Protein AF-0000000083412855 (afdb_homodimer)

pLDDT: mean 93.34, std 5.57, range [69.62, 98.62]

Sequence (574 aa):
MRKIISIGESCLEVLFRGEVPVKSYPGGELLNASACMVSDGVTVDYVSEVARDRVGDIVSGFLESHGVNVRSIDRYTEGTTPVNLLFMHDDGSVDTVRYGRYPDSSFDVVWPRIDPDDIVIFGGYYSLDPRVRARLFDIVRYAAERKAVIVYMPGFERDRAPRITRIMPSILENFEVASLVVTFDGDMPAIFNEDDAAAYRNHISFYCNNCINIDSKAGAIRFYNRQLTQSVESAPAANSLEWRAAALAGVIEGLIDGNVMTADMDAIDSETMLRIVESGVKRASNSMRKIISIGESCLEVLFRGEVPVKSYPGGELLNASACMVSDGVTVDYVSEVARDRVGDIVSGFLESHGVNVRSIDRYTEGTTPVNLLFMHDDGSVDTVRYGRYPDSSFDVVWPRIDPDDIVIFGGYYSLDPRVRARLFDIVRYAAERKAVIVYMPGFERDRAPRITRIMPSILENFEVASLVVTFDGDMPAIFNEDDAAAYRNHISFYCNNCINIDSKAGAIRFYNRQLTQSVESAPAANSLEWRAAALAGVIEGLIDGNVMTADMDAIDSETMLRIVESGVKRASNS

Organism: NCBI:txid2530390

Nearest PDB structures (foldseek):
  4u7x-assembly1_A  TM=8.574E-01  e=3.545E-18  Brucella abortus 2308
  5ygg-assembly1_A-2  TM=7.888E-01  e=2.080E-15  Vibrio cholerae O395
  3ubo-assembly1_B  TM=7.321E-01  e=8.929E-15  Sinorhizobium meliloti
  3ry7-assembly1_A-2  TM=7.041E-01  e=1.071E-14  Staphylococcus aureus subsp. aureus COL
  3k9e-assembly1_A  TM=7.160E-01  e=5.889E-13  Escherichia coli O6

InterPro domains:
  IPR011611 Carbohydrate kinase PfkB [PF00294] (22-169)
  IPR029056 Ribokinase-like [G3DSA:3.40.1190.20] (2-253)
  IPR029056 Ribokinase-like [SSF53613] (3-225)

Secondary structure (DSSP, 8-state):
--EEEEE---EEEEEEETTEEEEEEEE-HHHHHHHHH-BTTBEEEEEEEEESSHHHHHHHHHHHHTT-B-TTEEEESSSEEEEEEEEE-TTS-EEEEEEEE--SS-----PPP--TT-EEEEEGGGGT-HHHHHHHHHHHHHHHHTTPEEEEE----GGGS--HHHHHHHHHHHHHH-SEEEEETTHHHHHHSS-HHHHHHHTGGGT-S-EEEEETTTTEEEEEETTEEEEEE-PPPSSHHHHHHHHHHHHHHHHHHTT--GGGGGG--HHHHHHHHHHHHHHHHT-/--EEEEE---EEEEEEETTEEEEEEEE-HHHHHHHHH-BTTBEEEEEEEEESSHHHHHHHHHHHHTT-B-TTEEEESSSEEEEEEEEE-TTS-EEEEEEEE--SS-----PPP--TT-EEEEEGGGGT-HHHHHHHHHHHHHHHHTTPEEEEE----GGGSS-HHHHHHHHHHHHHH-SEEEEETTHHHHHHSS-HHHHHHHTGGGT-S-EEEEETTTTEEEEEETTEEEEEE-PPPSSHHHHHHHHHHHHHHHHHHTT--GGGGGG--HHHHHHHHHHHHHHHHT-

Radius of gyration: 29.21 Å; Cα contacts (8 Å, |Δi|>4): 1315; chains: 2; bounding box: 46×86×61 Å

Structure (mmCIF, N/CA/C/O backbone):
data_AF-0000000083412855-model_v1
#
loop_
_entity.id
_entity.type
_entity.pdbx_description
1 polymer 'Carbohydrate kinase PfkB domain-containing protein'
#
loop_
_atom_site.group_PDB
_atom_site.id
_atom_site.type_symbol
_atom_site.label_atom_id
_atom_site.label_alt_id
_atom_site.label_comp_id
_atom_site.label_asym_id
_atom_site.label_entity_id
_atom_site.label_seq_id
_atom_site.pdbx_PDB_ins_code
_atom_site.Cartn_x
_atom_site.Cartn_y
_atom_site.Cartn_z
_atom_site.occupancy
_atom_site.B_iso_or_equiv
_atom_site.auth_seq_id
_atom_site.auth_comp_id
_atom_site.auth_asym_id
_atom_site.auth_atom_id
_atom_site.pdbx_PDB_model_num
ATOM 1 N N . MET A 1 1 ? 13.773 37.156 10.234 1 70 1 MET A N 1
ATOM 2 C CA . MET A 1 1 ? 12.625 36.656 9.477 1 70 1 MET A CA 1
ATOM 3 C C . MET A 1 1 ? 12.062 35.406 10.117 1 70 1 MET A C 1
ATOM 5 O O . MET A 1 1 ? 12.812 34.562 10.609 1 70 1 MET A O 1
ATOM 9 N N . ARG A 1 2 ? 10.711 35.312 10.477 1 87.44 2 ARG A N 1
ATOM 10 C CA . ARG A 1 2 ? 10.078 34.219 11.18 1 87.44 2 ARG A CA 1
ATOM 11 C C . ARG A 1 2 ? 9.914 33 10.258 1 87.44 2 ARG A C 1
ATOM 13 O O . ARG A 1 2 ? 9.648 33.156 9.07 1 87.44 2 ARG A O 1
ATOM 20 N N . LYS A 1 3 ? 10.312 31.938 10.719 1 94.5 3 LYS A N 1
ATOM 21 C CA . LYS A 1 3 ? 10.109 30.734 9.906 1 94.5 3 LYS A CA 1
ATOM 22 C C . LYS A 1 3 ? 9 29.859 10.477 1 94.5 3 LYS A C 1
ATOM 24 O O . LYS A 1 3 ? 8.586 30.047 11.625 1 94.5 3 LYS A O 1
ATOM 29 N N . ILE A 1 4 ? 8.539 29.016 9.609 1 97.94 4 ILE A N 1
ATOM 30 C CA . ILE A 1 4 ? 7.488 28.078 9.961 1 97.94 4 ILE A CA 1
ATOM 31 C C . ILE A 1 4 ? 8.062 26.672 10.031 1 97.94 4 ILE A C 1
ATOM 33 O O . ILE A 1 4 ? 8.766 26.234 9.117 1 97.94 4 ILE A O 1
ATOM 37 N N . ILE A 1 5 ? 7.887 26 11.125 1 98.19 5 ILE A N 1
ATOM 38 C CA . ILE A 1 5 ? 8.234 24.594 11.289 1 98.19 5 ILE A CA 1
ATOM 39 C C . ILE A 1 5 ? 6.961 23.75 11.406 1 98.19 5 ILE A C 1
ATOM 41 O O . ILE A 1 5 ? 6.215 23.875 12.375 1 98.19 5 ILE A O 1
ATOM 45 N N . SER A 1 6 ? 6.695 22.984 10.391 1 98.44 6 SER A N 1
ATOM 46 C CA . SER A 1 6 ? 5.508 22.156 10.32 1 98.44 6 SER A CA 1
ATOM 47 C C . SER A 1 6 ? 5.855 20.672 10.523 1 98.44 6 SER A C 1
ATOM 49 O O . SER A 1 6 ? 6.691 20.125 9.805 1 98.4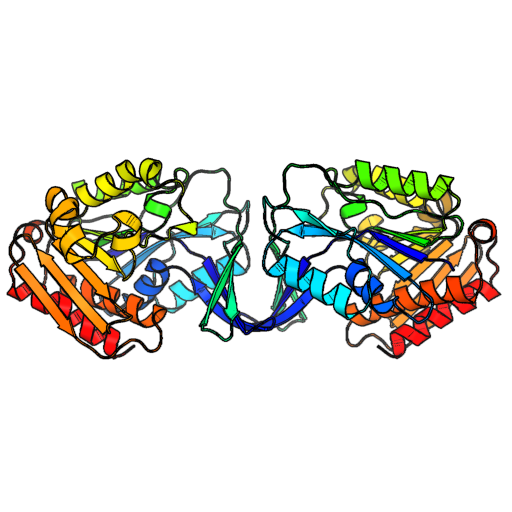4 6 SER A O 1
ATOM 51 N N . ILE A 1 7 ? 5.211 20.016 11.516 1 98.25 7 ILE A N 1
ATOM 52 C CA . ILE A 1 7 ? 5.488 18.625 11.859 1 98.25 7 ILE A CA 1
ATOM 53 C C . ILE A 1 7 ? 4.25 17.766 11.586 1 98.25 7 ILE A C 1
ATOM 55 O O . ILE A 1 7 ? 3.24 17.891 12.281 1 98.25 7 ILE A O 1
ATOM 59 N N . GLY A 1 8 ? 4.371 16.938 10.594 1 96.94 8 GLY A N 1
ATOM 60 C CA . GLY A 1 8 ? 3.182 16.172 10.242 1 96.94 8 GLY A CA 1
ATOM 61 C C . GLY A 1 8 ? 3.492 14.898 9.477 1 96.94 8 GLY A C 1
ATOM 62 O O . GLY A 1 8 ? 4.641 14.664 9.086 1 96.94 8 GLY A O 1
ATOM 63 N N . GLU A 1 9 ? 2.457 14.125 9.289 1 95.94 9 GLU A N 1
ATOM 64 C CA . GLU A 1 9 ? 2.566 12.859 8.57 1 95.94 9 GLU A CA 1
ATOM 65 C C . GLU A 1 9 ? 2.676 13.086 7.062 1 95.94 9 GLU A C 1
ATOM 67 O O . GLU A 1 9 ? 2.213 14.109 6.551 1 95.94 9 GLU A O 1
ATOM 72 N N . SER A 1 10 ? 3.328 12.125 6.461 1 97.31 10 SER A N 1
ATOM 73 C CA . SER A 1 10 ? 3.484 12.125 5.008 1 97.31 10 SER A CA 1
ATOM 74 C C . SER A 1 10 ? 3.076 10.789 4.406 1 97.31 10 SER A C 1
ATOM 76 O O . SER A 1 10 ? 3.428 9.734 4.938 1 97.31 10 SER A O 1
ATOM 78 N N . CYS A 1 11 ? 2.301 10.844 3.367 1 97.75 11 CYS A N 1
ATOM 79 C CA . CYS A 1 11 ? 1.918 9.641 2.641 1 97.75 11 CYS A CA 1
ATOM 80 C C . CYS A 1 11 ? 1.605 9.961 1.184 1 97.75 11 CYS A C 1
ATOM 82 O O . CYS A 1 11 ? 1.711 11.109 0.759 1 97.75 11 CYS A O 1
ATOM 84 N N . LEU A 1 12 ? 1.448 8.953 0.413 1 98.44 12 LEU A N 1
ATOM 85 C CA . LEU A 1 12 ? 0.888 9.078 -0.928 1 98.44 12 LEU A CA 1
ATOM 86 C C . LEU A 1 12 ? -0.555 8.586 -0.961 1 98.44 12 LEU A C 1
ATOM 88 O O . LEU A 1 12 ? -0.879 7.555 -0.364 1 98.44 12 LEU A O 1
ATOM 92 N N . GLU A 1 13 ? -1.378 9.367 -1.543 1 97.44 13 GLU A N 1
ATOM 93 C CA . GLU A 1 13 ? -2.768 8.969 -1.738 1 97.44 13 GLU A CA 1
ATOM 94 C C . GLU A 1 13 ? -3.037 8.602 -3.195 1 97.44 13 GLU A C 1
ATOM 96 O O . GLU A 1 13 ? -2.607 9.312 -4.109 1 97.44 13 GLU A O 1
ATOM 101 N N . VAL A 1 14 ? -3.629 7.48 -3.355 1 98.19 14 VAL A N 1
ATOM 102 C CA . VAL A 1 14 ? -4.059 7.043 -4.68 1 98.19 14 VAL A CA 1
ATOM 103 C C . VAL A 1 14 ? -5.582 6.973 -4.73 1 98.19 14 VAL A C 1
ATOM 105 O O . VAL A 1 14 ? -6.199 6.184 -4.008 1 98.19 14 VAL A O 1
ATOM 108 N N . LEU A 1 15 ? -6.156 7.75 -5.602 1 96.69 15 LEU A N 1
ATOM 109 C CA . LEU A 1 15 ? -7.609 7.844 -5.719 1 96.69 15 LEU A CA 1
ATOM 110 C C . LEU A 1 15 ? -8.133 6.895 -6.793 1 96.69 15 LEU A C 1
ATOM 112 O O . LEU A 1 15 ? -7.629 6.895 -7.922 1 96.69 15 LEU A O 1
ATOM 116 N N . PHE A 1 16 ? -9.102 6.105 -6.395 1 97.81 16 PHE A N 1
ATOM 117 C CA . PHE A 1 16 ? -9.766 5.184 -7.312 1 97.81 16 PHE A CA 1
ATOM 118 C C . PHE A 1 16 ? -11.203 5.617 -7.57 1 97.81 16 PHE A C 1
ATOM 120 O O . PHE A 1 16 ? -11.891 6.074 -6.652 1 97.81 16 PHE A O 1
ATOM 127 N N . ARG A 1 17 ? -11.641 5.551 -8.766 1 94.56 17 ARG A N 1
ATOM 128 C CA . ARG A 1 17 ? -13.055 5.492 -9.109 1 94.56 17 ARG A CA 1
ATOM 129 C C . ARG A 1 17 ? -13.477 4.07 -9.461 1 94.56 17 ARG A C 1
ATOM 131 O O . ARG A 1 17 ? -13.109 3.553 -10.523 1 94.56 17 ARG A O 1
ATOM 138 N N . GLY A 1 18 ? -14.211 3.514 -8.539 1 91.44 18 GLY A N 1
ATOM 139 C CA . GLY A 1 18 ? -14.367 2.072 -8.648 1 91.44 18 GLY A CA 1
ATOM 140 C C . GLY A 1 18 ? -13.07 1.312 -8.445 1 91.44 18 GLY A C 1
ATOM 141 O O . GLY A 1 18 ? -12.414 1.465 -7.414 1 91.44 18 GLY A O 1
ATOM 142 N N . GLU A 1 19 ? -12.688 0.545 -9.477 1 93.25 19 GLU A N 1
ATOM 143 C CA . GLU A 1 19 ? -11.469 -0.252 -9.383 1 93.25 19 GLU A CA 1
ATOM 144 C C . GLU A 1 19 ? -10.359 0.333 -10.242 1 93.25 19 GLU A C 1
ATOM 146 O O . GLU A 1 19 ? -9.297 -0.279 -10.398 1 93.25 19 GLU A O 1
ATOM 151 N N . VAL A 1 20 ? -10.57 1.549 -10.68 1 95.5 20 VAL A N 1
ATOM 152 C CA . VAL A 1 20 ? -9.633 2.182 -11.602 1 95.5 20 VAL A CA 1
ATOM 153 C C . VAL A 1 20 ? -8.922 3.336 -10.898 1 95.5 20 VAL A C 1
ATOM 155 O O . VAL A 1 20 ? -9.562 4.27 -10.414 1 95.5 20 VAL A O 1
ATOM 158 N N . PRO A 1 21 ? -7.613 3.244 -10.797 1 97.81 21 PRO A N 1
ATOM 159 C CA . PRO A 1 21 ? -6.906 4.398 -10.234 1 97.81 21 PRO A CA 1
ATOM 160 C C . PRO A 1 21 ? -6.945 5.617 -11.148 1 97.81 21 PRO A C 1
ATOM 162 O O . PRO A 1 21 ? -6.707 5.5 -12.352 1 97.81 21 PRO A O 1
ATOM 165 N N . VAL A 1 22 ? -7.168 6.816 -10.594 1 95.75 22 VAL A N 1
ATOM 166 C CA . VAL A 1 22 ? -7.383 7.977 -11.453 1 95.75 22 VAL A CA 1
ATOM 167 C C . VAL A 1 22 ? -6.316 9.031 -11.172 1 95.75 22 VAL A C 1
ATOM 169 O O . VAL A 1 22 ? -5.934 9.789 -12.062 1 95.75 22 VAL A O 1
ATOM 172 N N . LYS A 1 23 ? -5.848 9.133 -9.977 1 95.5 23 LYS A N 1
ATOM 173 C CA . LYS A 1 23 ? -4.84 10.133 -9.633 1 95.5 23 LYS A CA 1
ATOM 174 C C . LYS A 1 23 ? -4.098 9.734 -8.359 1 95.5 23 LYS A C 1
ATOM 176 O O . LYS A 1 23 ? -4.586 8.922 -7.574 1 95.5 23 LYS A O 1
ATOM 181 N N . SER A 1 24 ? -2.906 10.258 -8.25 1 97.56 24 SER A N 1
ATOM 182 C CA . SER A 1 24 ? -2.148 10.148 -7.004 1 97.56 24 SER A CA 1
ATOM 183 C C . SER A 1 24 ? -1.602 11.508 -6.574 1 97.56 24 SER A C 1
ATOM 185 O O . SER A 1 24 ? -1.338 12.375 -7.418 1 97.56 24 SER A O 1
ATOM 187 N N . TYR A 1 25 ? -1.501 11.742 -5.324 1 96.06 25 TYR A N 1
ATOM 188 C CA . TYR A 1 25 ? -0.97 12.992 -4.793 1 96.06 25 TYR A CA 1
ATOM 189 C C . TYR A 1 25 ? -0.472 12.812 -3.363 1 96.06 25 TYR A C 1
ATOM 191 O O . TYR A 1 25 ? -0.923 11.906 -2.654 1 96.06 25 TYR A O 1
ATOM 199 N N . PRO A 1 26 ? 0.517 13.609 -2.959 1 96.81 26 PRO A N 1
ATOM 200 C CA . PRO A 1 26 ? 0.952 13.547 -1.562 1 96.81 26 PRO A CA 1
ATOM 201 C C . PRO A 1 26 ? -0.18 13.836 -0.578 1 96.81 26 PRO A C 1
ATOM 203 O O . PRO A 1 26 ? -0.992 14.734 -0.813 1 96.81 26 PRO A O 1
ATOM 206 N N . GLY A 1 27 ? -0.255 12.984 0.457 1 94.69 27 GLY A N 1
ATOM 207 C CA . GLY A 1 27 ? -1.257 13.141 1.5 1 94.69 27 GLY A CA 1
ATOM 208 C C . GLY A 1 27 ? -0.683 13.648 2.809 1 94.69 27 GLY A C 1
ATOM 209 O O . GLY A 1 27 ? 0.496 13.43 3.1 1 94.69 27 GLY A O 1
ATOM 210 N N . GLY A 1 28 ? -1.562 14.227 3.631 1 93.5 28 GLY A N 1
ATOM 211 C CA . GLY A 1 28 ? -1.231 14.891 4.883 1 93.5 28 GLY A CA 1
ATOM 212 C C . GLY A 1 28 ? -1.667 16.344 4.918 1 93.5 28 GLY A C 1
ATOM 213 O O . GLY A 1 28 ? -1.233 17.141 4.094 1 93.5 28 GLY A O 1
ATOM 214 N N . GLU A 1 29 ? -2.438 16.609 5.887 1 92.75 29 GLU A N 1
ATOM 215 C CA . GLU A 1 29 ? -2.975 17.969 5.973 1 92.75 29 GLU A CA 1
ATOM 216 C C . GLU A 1 29 ? -1.858 18.984 6.133 1 92.75 29 GLU A C 1
ATOM 218 O O . GLU A 1 29 ? -1.832 20 5.426 1 92.75 29 GLU A O 1
ATOM 223 N N . LEU A 1 30 ? -0.966 18.672 6.992 1 96.94 30 LEU A N 1
ATOM 224 C CA . LEU A 1 30 ? 0.115 19.609 7.246 1 96.94 30 LEU A CA 1
ATOM 225 C C . LEU A 1 30 ? 1.119 19.609 6.098 1 96.94 30 LEU A C 1
ATOM 227 O O . LEU A 1 30 ? 1.738 20.641 5.809 1 96.94 30 LEU A O 1
ATOM 231 N N . LEU A 1 31 ? 1.25 18.469 5.465 1 97.81 31 LEU A N 1
ATOM 232 C CA . LEU A 1 31 ? 2.09 18.406 4.273 1 97.81 31 LEU A CA 1
ATOM 233 C C . LEU A 1 31 ? 1.581 19.375 3.203 1 97.81 31 LEU A C 1
ATOM 235 O O . LEU A 1 31 ? 2.334 20.219 2.717 1 97.81 31 LEU A O 1
ATOM 239 N N . ASN A 1 32 ? 0.347 19.312 2.928 1 95.94 32 ASN A N 1
ATOM 240 C CA . ASN A 1 32 ? -0.248 20.156 1.891 1 95.94 32 ASN A CA 1
ATOM 241 C C . ASN A 1 32 ? -0.279 21.625 2.305 1 95.94 32 ASN A C 1
ATOM 243 O O . ASN A 1 32 ? -0.052 22.5 1.479 1 95.94 32 ASN A O 1
ATOM 247 N N . ALA A 1 33 ? -0.569 21.828 3.531 1 96.25 33 ALA A N 1
ATOM 248 C CA . ALA A 1 33 ? -0.549 23.188 4.027 1 96.25 33 ALA A CA 1
ATOM 249 C C . ALA A 1 33 ? 0.845 23.797 3.906 1 96.25 33 ALA A C 1
ATOM 251 O O . ALA A 1 33 ? 0.988 24.984 3.559 1 96.25 33 ALA A O 1
ATOM 252 N N . SER A 1 34 ? 1.84 23.016 4.215 1 97.88 34 SER A N 1
ATOM 253 C CA . SER A 1 34 ? 3.219 23.5 4.137 1 97.88 34 SER A CA 1
ATOM 254 C C . SER A 1 34 ? 3.576 23.922 2.717 1 97.88 34 SER A C 1
ATOM 256 O O . SER A 1 34 ? 4.254 24.938 2.52 1 97.88 34 SER A O 1
ATOM 258 N N . ALA A 1 35 ? 3.105 23.156 1.779 1 96.56 35 ALA A N 1
ATOM 259 C CA . ALA A 1 35 ? 3.342 23.5 0.381 1 96.56 35 ALA A CA 1
ATOM 260 C C . ALA A 1 35 ? 2.67 24.828 0.026 1 96.56 35 ALA A C 1
ATOM 262 O O . ALA A 1 35 ? 3.178 25.578 -0.803 1 96.56 35 ALA A O 1
ATOM 263 N N . CYS A 1 36 ? 1.602 25.125 0.701 1 95.5 36 CYS A N 1
ATOM 264 C CA . CYS A 1 36 ? 0.844 26.344 0.436 1 95.5 36 CYS A CA 1
ATOM 265 C C . CYS A 1 36 ? 1.452 27.531 1.169 1 95.5 36 CYS A C 1
ATOM 267 O O . CYS A 1 36 ? 1.229 28.688 0.787 1 95.5 36 CYS A O 1
ATOM 269 N N . MET A 1 37 ? 2.252 27.297 2.191 1 96.56 37 MET A N 1
ATOM 270 C CA . MET A 1 37 ? 2.701 28.359 3.086 1 96.56 37 MET A CA 1
ATOM 271 C C . MET A 1 37 ? 3.945 29.047 2.531 1 96.56 37 MET A C 1
ATOM 273 O O . MET A 1 37 ? 4.285 30.156 2.951 1 96.56 37 MET A O 1
ATOM 277 N N . VAL A 1 38 ? 4.57 28.406 1.579 1 93.81 38 VAL A N 1
ATOM 278 C CA . VAL A 1 38 ? 5.801 28.969 1.05 1 93.81 38 VAL A CA 1
ATOM 279 C C . VAL A 1 38 ? 5.492 30.266 0.29 1 93.81 38 VAL A C 1
ATOM 281 O O . VAL A 1 38 ? 4.578 30.297 -0.541 1 93.81 38 VAL A O 1
ATOM 284 N N . SER A 1 39 ? 6.086 31.297 0.609 1 86.19 39 SER A N 1
ATOM 285 C CA . SER A 1 39 ? 5.996 32.594 -0.053 1 86.19 39 SER A CA 1
ATOM 286 C C . SER A 1 39 ? 7.289 33.375 0.101 1 86.19 39 SER A C 1
ATOM 288 O O . SER A 1 39 ? 8.25 32.906 0.706 1 86.19 39 SER A O 1
ATOM 290 N N . ASP A 1 40 ? 7.312 34.531 -0.59 1 80.88 40 ASP A N 1
ATOM 291 C CA . ASP A 1 40 ? 8.516 35.344 -0.504 1 80.88 40 ASP A CA 1
ATOM 292 C C . ASP A 1 40 ? 8.812 35.75 0.942 1 80.88 40 ASP A C 1
ATOM 294 O O . ASP A 1 40 ? 7.945 36.281 1.632 1 80.88 40 ASP A O 1
ATOM 298 N N . GLY A 1 41 ? 9.969 35.406 1.42 1 81.75 41 GLY A N 1
ATOM 299 C CA . GLY A 1 41 ? 10.43 35.812 2.736 1 81.75 41 GLY A CA 1
ATOM 300 C C . GLY A 1 41 ? 10.008 34.844 3.838 1 81.75 41 GLY A C 1
ATOM 301 O O . GLY A 1 41 ? 10.336 35.062 5.008 1 81.75 41 GLY A O 1
ATOM 302 N N . VAL A 1 42 ? 9.242 33.875 3.545 1 88.88 42 VAL A N 1
ATOM 303 C CA . VAL A 1 42 ? 8.812 32.938 4.562 1 88.88 42 VAL A CA 1
ATOM 304 C C . VAL A 1 42 ? 9.422 31.562 4.281 1 88.88 42 VAL A C 1
ATOM 306 O O . VAL A 1 42 ? 9.219 30.984 3.209 1 88.88 42 VAL A O 1
ATOM 309 N N . THR A 1 43 ? 10.203 31.109 5.207 1 95.06 43 THR A N 1
ATOM 310 C CA . THR A 1 43 ? 10.797 29.781 5.121 1 95.06 43 THR A CA 1
ATOM 311 C C . THR A 1 43 ? 9.938 28.766 5.859 1 95.06 43 THR A C 1
ATOM 313 O O . THR A 1 43 ? 9.453 29.031 6.961 1 95.06 43 THR A O 1
ATOM 316 N N . VAL A 1 44 ? 9.711 27.641 5.199 1 98.12 44 VAL A N 1
ATOM 317 C CA . VAL A 1 44 ? 8.953 26.562 5.805 1 98.12 44 VAL A CA 1
ATOM 318 C C . VAL A 1 44 ? 9.828 25.312 5.914 1 98.12 44 VAL A C 1
ATOM 320 O O . VAL A 1 44 ? 10.344 24.812 4.91 1 98.12 44 VAL A O 1
ATOM 323 N N . ASP A 1 45 ? 10.062 24.844 7.105 1 98.12 45 ASP A N 1
ATOM 324 C CA . ASP A 1 45 ? 10.695 23.562 7.375 1 98.12 45 ASP A CA 1
ATOM 325 C C . ASP A 1 45 ? 9.648 22.484 7.664 1 98.12 45 ASP A C 1
ATOM 327 O O . ASP A 1 45 ? 8.828 22.641 8.57 1 98.12 45 ASP A O 1
ATOM 331 N N . TYR A 1 46 ? 9.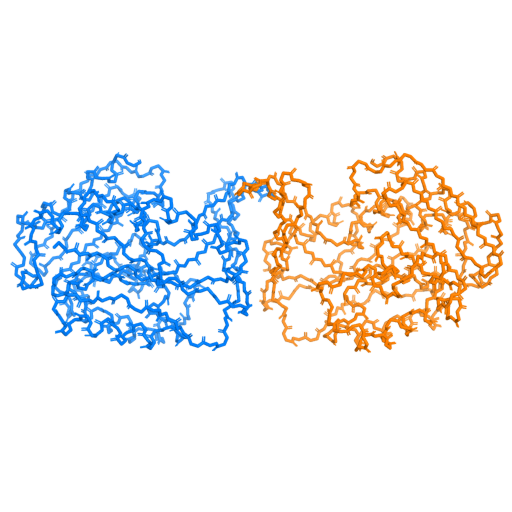688 21.438 6.898 1 98.44 46 TYR A N 1
ATOM 332 C CA . TYR A 1 46 ? 8.766 20.328 7.129 1 98.44 46 TYR A CA 1
ATOM 333 C C . TYR A 1 46 ? 9.461 19.156 7.805 1 98.44 46 TYR A C 1
ATOM 335 O O . TYR A 1 46 ? 10.508 18.703 7.336 1 98.44 46 TYR A O 1
ATOM 343 N N . VAL A 1 47 ? 8.922 18.75 8.953 1 98.06 47 VAL A N 1
ATOM 344 C CA . VAL A 1 47 ? 9.484 17.656 9.734 1 98.06 47 VAL A CA 1
ATOM 345 C C . VAL A 1 47 ? 8.586 16.438 9.617 1 98.06 47 VAL A C 1
ATOM 347 O O . VAL A 1 47 ? 7.398 16.484 9.961 1 98.06 47 VAL A O 1
ATOM 350 N N . SER A 1 48 ? 9.125 15.375 9.133 1 97.62 48 SER A N 1
ATOM 351 C CA . SER A 1 48 ? 8.375 14.148 8.898 1 97.62 48 SER A CA 1
ATOM 352 C C . SER A 1 48 ? 9.312 12.953 8.703 1 97.62 48 SER A C 1
ATOM 354 O O . SER A 1 48 ? 10.484 13.016 9.078 1 97.62 48 SER A O 1
ATOM 356 N N . GLU A 1 49 ? 8.773 11.852 8.32 1 97.06 49 GLU A N 1
ATOM 357 C CA . GLU A 1 49 ? 9.578 10.688 7.965 1 97.06 49 GLU A CA 1
ATOM 358 C C . GLU A 1 49 ? 8.945 9.906 6.816 1 97.06 49 GLU A C 1
ATOM 360 O O . GLU A 1 49 ? 7.723 9.797 6.738 1 97.06 49 GLU A O 1
ATOM 365 N N . VAL A 1 50 ? 9.75 9.477 5.863 1 97.56 50 VAL A N 1
ATOM 366 C CA . VAL A 1 50 ? 9.375 8.594 4.766 1 97.56 50 VAL A CA 1
ATOM 367 C C . VAL A 1 50 ? 10.508 7.605 4.484 1 97.56 50 VAL A C 1
ATOM 369 O O . VAL A 1 50 ? 11.648 7.828 4.902 1 97.56 50 VAL A O 1
ATOM 372 N N . ALA A 1 51 ? 10.195 6.512 3.816 1 97.44 51 ALA A N 1
ATOM 373 C CA . ALA A 1 51 ? 11.203 5.5 3.496 1 97.44 51 ALA A CA 1
ATOM 374 C C . ALA A 1 51 ? 12.078 5.945 2.328 1 97.44 51 ALA A C 1
ATOM 376 O O . ALA A 1 51 ? 11.734 6.898 1.621 1 97.44 51 ALA A O 1
ATOM 377 N N . ARG A 1 52 ? 13.266 5.301 2.203 1 96.62 52 ARG A N 1
ATOM 378 C CA . ARG A 1 52 ? 14.094 5.438 1.005 1 96.62 52 ARG A CA 1
ATOM 379 C C . ARG A 1 52 ? 13.531 4.598 -0.138 1 96.62 52 ARG A C 1
ATOM 381 O O . ARG A 1 52 ? 14.195 3.676 -0.617 1 96.62 52 ARG A O 1
ATOM 388 N N . ASP A 1 53 ? 12.359 4.852 -0.605 1 96.88 53 ASP A N 1
ATOM 389 C CA . ASP A 1 53 ? 11.68 4.215 -1.727 1 96.88 53 ASP A CA 1
ATOM 390 C C . ASP A 1 53 ? 11.109 5.258 -2.688 1 96.88 53 ASP A C 1
ATOM 392 O O . ASP A 1 53 ? 11.297 6.461 -2.486 1 96.88 53 ASP A O 1
ATOM 396 N N . ARG A 1 54 ? 10.539 4.816 -3.693 1 97.12 54 ARG A N 1
ATOM 397 C CA . ARG A 1 54 ? 10.039 5.707 -4.734 1 97.12 54 ARG A CA 1
ATOM 398 C C . ARG A 1 54 ? 8.93 6.609 -4.199 1 97.12 54 ARG A C 1
ATOM 400 O O . ARG A 1 54 ? 8.836 7.777 -4.574 1 97.12 54 ARG A O 1
ATOM 407 N N . VAL A 1 55 ? 8.086 6.07 -3.357 1 98.31 55 VAL A N 1
ATOM 408 C CA . VAL A 1 55 ? 6.984 6.844 -2.793 1 98.31 55 VAL A CA 1
ATOM 409 C C . VAL A 1 55 ? 7.539 7.98 -1.936 1 98.31 55 VAL A C 1
ATOM 411 O O . VAL A 1 55 ? 7.082 9.125 -2.035 1 98.31 55 VAL A O 1
ATOM 414 N N . GLY A 1 56 ? 8.469 7.617 -1.106 1 98.25 56 GLY A N 1
ATOM 415 C CA . GLY A 1 56 ? 9.141 8.656 -0.337 1 98.25 56 GLY A CA 1
ATOM 416 C C . GLY A 1 56 ? 9.758 9.734 -1.204 1 98.25 56 GLY A C 1
ATOM 417 O O . GLY A 1 56 ? 9.703 10.914 -0.868 1 98.25 56 GLY A O 1
ATOM 418 N N . ASP A 1 57 ? 10.312 9.344 -2.318 1 98.06 57 ASP A N 1
ATOM 419 C CA . ASP A 1 57 ? 10.898 10.289 -3.266 1 98.06 57 ASP A CA 1
ATOM 420 C C . ASP A 1 57 ? 9.828 11.234 -3.826 1 98.06 57 ASP A C 1
ATOM 422 O O . ASP A 1 57 ? 10.07 12.43 -3.979 1 98.06 57 ASP A O 1
ATOM 426 N N . ILE A 1 58 ? 8.742 10.711 -4.094 1 97.81 58 ILE A N 1
ATOM 427 C CA . ILE A 1 58 ? 7.648 11.492 -4.66 1 97.81 58 ILE A CA 1
ATOM 428 C C . ILE A 1 58 ? 7.188 12.547 -3.65 1 97.81 58 ILE A C 1
ATOM 430 O O . ILE A 1 58 ? 7.031 13.719 -3.992 1 97.81 58 ILE A O 1
ATOM 434 N N . VAL A 1 59 ? 7.016 12.125 -2.441 1 98.19 59 VAL A N 1
ATOM 435 C CA . VAL A 1 59 ? 6.52 13 -1.38 1 98.19 59 VAL A CA 1
ATOM 436 C C . VAL A 1 59 ? 7.531 14.109 -1.112 1 98.19 59 VAL A C 1
ATOM 438 O O . VAL A 1 59 ? 7.172 15.297 -1.104 1 98.19 59 VAL A O 1
ATOM 441 N N . SER A 1 60 ? 8.781 13.727 -0.936 1 98.19 60 SER A N 1
ATOM 442 C CA . SER A 1 60 ? 9.82 14.711 -0.682 1 98.19 60 SER A CA 1
ATOM 443 C C . SER A 1 60 ? 10 15.648 -1.872 1 98.19 60 SER A C 1
ATOM 445 O O . SER A 1 60 ? 10.18 16.859 -1.697 1 98.19 60 SER A O 1
ATOM 447 N N . GLY A 1 61 ? 9.953 15.078 -3.045 1 97.94 61 GLY A N 1
ATOM 448 C CA . GLY A 1 61 ? 10.086 15.875 -4.254 1 97.94 61 GLY A CA 1
ATOM 449 C C . GLY A 1 61 ? 8.984 16.906 -4.41 1 97.94 61 GLY A C 1
ATOM 450 O O . GLY A 1 61 ? 9.242 18.031 -4.84 1 97.94 61 GLY A O 1
ATOM 451 N N . PHE A 1 62 ? 7.816 16.562 -4.062 1 97.94 62 PHE A N 1
ATOM 452 C CA . PHE A 1 62 ? 6.688 17.469 -4.105 1 97.94 62 PHE A CA 1
ATOM 453 C C . PHE A 1 62 ? 6.941 18.688 -3.223 1 97.94 62 PHE A C 1
ATOM 455 O O . PHE A 1 62 ? 6.758 19.828 -3.656 1 97.94 62 PHE A O 1
ATOM 462 N N . LEU A 1 63 ? 7.344 18.469 -2.002 1 98.31 63 LEU A N 1
ATOM 463 C CA . LEU A 1 63 ? 7.609 19.547 -1.06 1 98.31 63 LEU A CA 1
ATOM 464 C C . LEU A 1 63 ? 8.742 20.438 -1.557 1 98.31 63 LEU A C 1
ATOM 466 O O . LEU A 1 63 ? 8.625 21.656 -1.539 1 98.31 63 LEU A O 1
ATOM 470 N N . GLU A 1 64 ? 9.773 19.797 -2.1 1 97.94 64 GLU A N 1
ATOM 471 C CA . GLU A 1 64 ? 10.914 20.547 -2.609 1 97.94 64 GLU A CA 1
ATOM 472 C C . GLU A 1 64 ? 10.516 21.422 -3.795 1 97.94 64 GLU A C 1
ATOM 474 O O . GLU A 1 64 ? 10.953 22.578 -3.898 1 97.94 64 GLU A O 1
ATOM 479 N N . SER A 1 65 ? 9.742 20.875 -4.594 1 97.31 65 SER A N 1
ATOM 480 C CA . SER A 1 65 ? 9.32 21.609 -5.781 1 97.31 65 SER A CA 1
ATOM 481 C C . SER A 1 65 ? 8.461 22.828 -5.41 1 97.31 65 SER A C 1
ATOM 483 O O . SER A 1 65 ? 8.367 23.781 -6.176 1 97.31 65 SER A O 1
ATOM 485 N N . HIS A 1 66 ? 7.902 22.828 -4.238 1 96.75 66 HIS A N 1
ATOM 486 C CA . HIS A 1 66 ? 7.086 23.938 -3.77 1 96.75 66 HIS A CA 1
ATOM 487 C C . HIS A 1 66 ? 7.891 24.875 -2.871 1 96.75 66 HIS A C 1
ATOM 489 O O . HIS A 1 66 ? 7.332 25.781 -2.262 1 96.75 66 HIS A O 1
ATOM 495 N N . GLY A 1 67 ? 9.164 24.547 -2.719 1 97.25 67 GLY A N 1
ATOM 496 C CA . GLY A 1 67 ? 10.047 25.453 -1.998 1 97.25 67 GLY A CA 1
ATOM 497 C C . GLY A 1 67 ? 10.133 25.141 -0.515 1 97.25 67 GLY A C 1
ATOM 498 O O . GLY A 1 67 ? 10.664 25.938 0.26 1 97.25 67 GLY A O 1
ATOM 499 N N . VAL A 1 68 ? 9.586 24.031 -0.089 1 98.25 68 VAL A N 1
ATOM 500 C CA . VAL A 1 68 ? 9.641 23.625 1.313 1 98.25 68 VAL A CA 1
ATOM 501 C C . VAL A 1 68 ? 11 23 1.618 1 98.25 68 VAL A C 1
ATOM 503 O O . VAL A 1 68 ? 11.531 22.234 0.811 1 98.25 68 VAL A O 1
ATOM 506 N N . ASN A 1 69 ? 11.594 23.391 2.758 1 97.88 69 ASN A N 1
ATOM 507 C CA . ASN A 1 69 ? 12.812 22.75 3.215 1 97.88 69 ASN A CA 1
ATOM 508 C C . ASN A 1 69 ? 12.531 21.344 3.75 1 97.88 69 ASN A C 1
ATOM 510 O O . ASN A 1 69 ? 11.789 21.172 4.719 1 97.88 69 ASN A O 1
ATOM 514 N N . VAL A 1 70 ? 13.203 20.312 3.137 1 97.94 70 VAL A N 1
ATOM 515 C CA . VAL A 1 70 ? 12.867 18.922 3.471 1 97.94 70 VAL A CA 1
ATOM 516 C C . VAL A 1 70 ? 14.047 18.281 4.195 1 97.94 70 VAL A C 1
ATOM 518 O O . VAL A 1 70 ? 14.125 17.047 4.281 1 97.94 70 VAL A O 1
ATOM 521 N N . ARG A 1 71 ? 14.953 19.062 4.746 1 97.19 71 ARG A N 1
ATOM 522 C CA . ARG A 1 71 ? 16.125 18.531 5.426 1 97.19 71 ARG A CA 1
ATOM 523 C C . ARG A 1 71 ? 15.734 17.75 6.68 1 97.19 71 ARG A C 1
ATOM 525 O O . ARG A 1 71 ? 16.469 16.859 7.117 1 97.19 71 ARG A O 1
ATOM 532 N N . SER A 1 72 ? 14.617 18.047 7.207 1 97.69 72 SER A N 1
ATOM 533 C CA . SER A 1 72 ? 14.172 17.422 8.453 1 97.69 72 SER A CA 1
ATOM 534 C C . SER A 1 72 ? 13.188 16.281 8.188 1 97.69 72 SER A C 1
ATOM 536 O O . SER A 1 72 ? 12.469 15.852 9.086 1 97.69 72 SER A O 1
ATOM 538 N N . ILE A 1 73 ? 13.094 15.844 6.98 1 97.81 73 ILE A N 1
ATOM 539 C CA . ILE A 1 73 ? 12.375 14.609 6.688 1 97.81 73 ILE A CA 1
ATOM 540 C C . ILE A 1 73 ? 13.328 13.422 6.801 1 97.81 73 ILE A C 1
ATOM 542 O O . ILE A 1 73 ? 14.258 13.281 5.996 1 97.81 73 ILE A O 1
ATOM 546 N N . ASP A 1 74 ? 13.078 12.641 7.797 1 96.75 74 ASP A N 1
ATOM 547 C CA . ASP A 1 74 ? 13.898 11.438 7.965 1 96.75 74 ASP A CA 1
ATOM 548 C C . ASP A 1 74 ? 13.586 10.406 6.879 1 96.75 74 ASP A C 1
ATOM 550 O O . ASP A 1 74 ? 12.422 10.078 6.641 1 96.75 74 ASP A O 1
ATOM 554 N N . ARG A 1 75 ? 14.664 9.914 6.234 1 96.75 75 ARG A N 1
ATOM 555 C CA . ARG A 1 75 ? 14.539 8.875 5.207 1 96.75 75 ARG A CA 1
ATOM 556 C C . ARG A 1 75 ? 14.977 7.52 5.742 1 96.75 75 ARG A C 1
ATOM 558 O O . ARG A 1 75 ? 16.156 7.172 5.668 1 96.75 75 ARG A O 1
ATOM 565 N N . TYR A 1 76 ? 14.016 6.773 6.242 1 95.75 76 TYR A N 1
ATOM 566 C CA . TYR A 1 76 ? 14.406 5.512 6.863 1 95.75 76 TYR A CA 1
ATOM 567 C C . TYR A 1 76 ? 14.594 4.422 5.812 1 95.75 76 TYR A C 1
ATOM 569 O O . TYR A 1 76 ? 14.039 4.512 4.711 1 95.75 76 TYR A O 1
ATOM 577 N N . THR A 1 77 ? 15.359 3.316 6.168 1 93.5 77 THR A N 1
ATOM 578 C CA . THR A 1 77 ? 15.719 2.291 5.195 1 93.5 77 THR A CA 1
ATOM 579 C C . THR A 1 77 ? 14.93 1.011 5.441 1 93.5 77 THR A C 1
ATOM 581 O O . THR A 1 77 ? 14.836 0.153 4.559 1 93.5 77 THR A O 1
ATOM 584 N N . GLU A 1 78 ? 14.43 0.898 6.664 1 92.38 78 GLU A N 1
ATOM 585 C CA . GLU A 1 78 ? 13.617 -0.274 6.988 1 92.38 78 GLU A CA 1
ATOM 586 C C . GLU A 1 78 ? 12.133 0.067 7.008 1 92.38 78 GLU A C 1
ATOM 588 O O . GLU A 1 78 ? 11.672 0.824 7.863 1 92.38 78 GLU A O 1
ATOM 593 N N . GLY A 1 79 ? 11.422 -0.415 6.008 1 93.69 79 GLY A N 1
ATOM 594 C CA . GLY A 1 79 ? 10 -0.142 5.914 1 93.69 79 GLY A CA 1
ATOM 595 C C . GLY A 1 79 ? 9.586 0.427 4.566 1 93.69 79 GLY A C 1
ATOM 596 O O . GLY A 1 79 ? 10.328 0.306 3.586 1 93.69 79 GLY A O 1
ATOM 597 N N . THR A 1 80 ? 8.375 0.939 4.543 1 97.06 80 THR A N 1
ATOM 598 C CA . THR A 1 80 ? 7.82 1.534 3.334 1 97.06 80 THR A CA 1
ATOM 599 C C . THR A 1 80 ? 7.078 2.826 3.658 1 97.06 80 THR A C 1
ATOM 601 O O . THR A 1 80 ? 6.43 2.932 4.703 1 97.06 80 THR A O 1
ATOM 604 N N . THR A 1 81 ? 7.234 3.803 2.775 1 98.06 81 THR A N 1
ATOM 605 C CA . THR A 1 81 ? 6.461 5.031 2.916 1 98.06 81 THR A CA 1
ATOM 606 C C . THR A 1 81 ? 4.965 4.73 2.891 1 98.06 81 THR A C 1
ATOM 608 O O . THR A 1 81 ? 4.496 3.955 2.055 1 98.06 81 THR A O 1
ATOM 611 N N . PRO A 1 82 ? 4.211 5.352 3.803 1 97.62 82 PRO A N 1
ATOM 612 C CA . PRO A 1 82 ? 2.768 5.09 3.848 1 97.62 82 PRO A CA 1
ATOM 613 C C . PRO A 1 82 ? 2.062 5.457 2.543 1 97.62 82 PRO A C 1
ATOM 615 O O . PRO A 1 82 ? 2.404 6.461 1.913 1 97.62 82 PRO A O 1
ATOM 618 N N . VAL A 1 83 ? 1.077 4.602 2.189 1 98.31 83 VAL A N 1
ATOM 619 C CA . VAL A 1 83 ? 0.19 4.844 1.056 1 98.31 83 VAL A CA 1
ATOM 620 C C . VAL A 1 83 ? -1.256 4.57 1.464 1 98.31 83 VAL A C 1
ATOM 622 O O . VAL A 1 83 ? -1.535 3.605 2.176 1 98.31 83 VAL A O 1
ATOM 625 N N . ASN A 1 84 ? -2.133 5.488 1.088 1 97.12 84 ASN A N 1
ATOM 626 C CA . ASN A 1 84 ? -3.568 5.281 1.251 1 97.12 84 ASN A CA 1
ATOM 627 C C . ASN A 1 84 ? -4.266 5.102 -0.095 1 97.12 84 ASN A C 1
ATOM 629 O O . ASN A 1 84 ? -4.156 5.961 -0.974 1 97.12 84 ASN A O 1
ATOM 633 N N . LEU A 1 85 ? -4.898 3.982 -0.242 1 98.19 85 LEU A N 1
ATOM 634 C CA . LEU A 1 85 ? -5.777 3.805 -1.393 1 98.19 85 LEU A CA 1
ATOM 635 C C . LEU A 1 85 ? -7.191 4.266 -1.071 1 98.19 85 LEU A C 1
ATOM 637 O O . LEU A 1 85 ? -7.812 3.773 -0.124 1 98.19 85 LEU A O 1
ATOM 641 N N . LEU A 1 86 ? -7.684 5.223 -1.796 1 96.62 86 LEU A N 1
ATOM 642 C CA . LEU A 1 86 ? -9.016 5.797 -1.604 1 96.62 86 LEU A CA 1
ATOM 643 C C . LEU A 1 86 ? -9.969 5.34 -2.705 1 96.62 86 LEU A C 1
ATOM 645 O O . LEU A 1 86 ? -9.859 5.785 -3.85 1 96.62 86 LEU A O 1
ATOM 649 N N . PHE A 1 87 ? -10.922 4.512 -2.357 1 96.88 87 PHE A N 1
ATOM 650 C CA . PHE A 1 87 ? -11.898 4.004 -3.316 1 96.88 87 PHE A CA 1
ATOM 651 C C . PHE A 1 87 ? -13.203 4.789 -3.23 1 96.88 87 PHE A C 1
ATOM 653 O O . PHE A 1 87 ? -13.984 4.602 -2.297 1 96.88 87 PHE A O 1
ATOM 660 N N . MET A 1 88 ? -13.391 5.613 -4.207 1 93.62 88 MET A N 1
ATOM 661 C CA . MET A 1 88 ? -14.602 6.434 -4.234 1 93.62 88 MET A CA 1
ATOM 662 C C . MET A 1 88 ? -15.766 5.664 -4.84 1 93.62 88 MET A C 1
ATOM 664 O O . MET A 1 88 ? -15.648 5.102 -5.93 1 93.62 88 MET A O 1
ATOM 668 N N . HIS A 1 89 ? -16.875 5.707 -4.105 1 89.94 89 HIS A N 1
ATOM 669 C CA . HIS A 1 89 ? -18.078 5.055 -4.582 1 89.94 89 HIS A CA 1
ATOM 670 C C . HIS A 1 89 ? -19.016 6.055 -5.262 1 89.94 89 HIS A C 1
ATOM 672 O O . HIS A 1 89 ? -18.828 7.266 -5.145 1 89.94 89 HIS A O 1
ATOM 678 N N . ASP A 1 90 ? -20.016 5.574 -5.875 1 88.31 90 ASP A N 1
ATOM 679 C CA . ASP A 1 90 ? -20.969 6.406 -6.613 1 88.31 90 ASP A CA 1
ATOM 680 C C . ASP A 1 90 ? -21.75 7.312 -5.672 1 88.31 90 ASP A C 1
ATOM 682 O O . ASP A 1 90 ? -22.141 8.422 -6.047 1 88.31 90 ASP A O 1
ATOM 686 N N . ASP A 1 91 ? -21.984 6.898 -4.473 1 87.44 91 ASP A N 1
ATOM 687 C CA . ASP A 1 91 ? -22.781 7.676 -3.533 1 87.44 91 ASP A CA 1
ATOM 688 C C . ASP A 1 91 ? -21.938 8.742 -2.844 1 87.44 91 ASP A C 1
ATOM 690 O O . ASP A 1 91 ? -22.438 9.484 -1.989 1 87.44 91 ASP A O 1
ATOM 694 N N . GLY A 1 92 ? -20.641 8.703 -3.176 1 82.12 92 GLY A N 1
ATOM 695 C CA . GLY A 1 92 ? -19.766 9.727 -2.617 1 82.12 92 GLY A CA 1
ATOM 696 C C . GLY A 1 92 ? -18.953 9.234 -1.427 1 82.12 92 GLY A C 1
ATOM 697 O O . GLY A 1 92 ? -18.047 9.922 -0.969 1 82.12 92 GLY A O 1
ATOM 698 N N . SER A 1 93 ? -19.297 8.102 -0.985 1 86.62 93 SER A N 1
ATOM 699 C CA . SER A 1 93 ? -18.516 7.547 0.12 1 86.62 93 SER A CA 1
ATOM 700 C C . SER A 1 93 ? -17.156 7.062 -0.349 1 86.62 93 SER A C 1
ATOM 702 O O . SER A 1 93 ? -16.953 6.828 -1.542 1 86.62 93 SER A O 1
ATOM 704 N N . VAL A 1 94 ? -16.219 7.004 0.608 1 89.31 94 VAL A N 1
ATOM 705 C CA . VAL A 1 94 ? -14.844 6.621 0.272 1 89.31 94 VAL A CA 1
ATOM 706 C C . VAL A 1 94 ? -14.383 5.504 1.2 1 89.31 94 VAL A C 1
ATOM 708 O O . VAL A 1 94 ? -14.422 5.645 2.424 1 89.31 94 VAL A O 1
ATOM 711 N N . ASP A 1 95 ? -13.984 4.355 0.589 1 92.25 95 ASP A N 1
ATOM 712 C CA . ASP A 1 95 ? -13.281 3.312 1.333 1 92.25 95 ASP A CA 1
ATOM 713 C C . ASP A 1 95 ? -11.766 3.527 1.286 1 92.25 95 ASP A C 1
ATOM 715 O O . ASP A 1 95 ? -11.195 3.711 0.211 1 92.25 95 ASP A O 1
ATOM 719 N N . THR A 1 96 ? -11.258 3.514 2.482 1 93.94 96 THR A N 1
ATOM 720 C CA . THR A 1 96 ? -9.82 3.764 2.545 1 93.94 96 THR A CA 1
ATOM 721 C C . THR A 1 96 ? -9.078 2.531 3.055 1 93.94 96 THR A C 1
ATOM 723 O O . THR A 1 96 ? -9.469 1.938 4.062 1 93.94 96 THR A O 1
ATOM 726 N N . VAL A 1 97 ? -8.07 2.129 2.293 1 96.25 97 VAL A N 1
ATOM 727 C CA . VAL A 1 97 ? -7.141 1.109 2.77 1 96.25 97 VAL A CA 1
ATOM 728 C C . VAL A 1 97 ? -5.762 1.727 2.988 1 96.25 97 VAL A C 1
ATOM 730 O O . VAL A 1 97 ? -5.184 2.314 2.07 1 96.25 97 VAL A O 1
ATOM 733 N N . ARG A 1 98 ? -5.258 1.536 4.199 1 95.75 98 ARG A N 1
ATOM 734 C CA . ARG A 1 98 ? -4.016 2.207 4.574 1 95.75 98 ARG A CA 1
ATOM 735 C C . ARG A 1 98 ? -2.859 1.219 4.648 1 95.75 98 ARG A C 1
ATOM 737 O O . ARG A 1 98 ? -2.99 0.144 5.238 1 95.75 98 ARG A O 1
ATOM 744 N N . TYR A 1 99 ? -1.795 1.662 3.957 1 97.19 99 TYR A N 1
ATOM 745 C CA . TYR A 1 99 ? -0.574 0.863 3.938 1 97.19 99 TYR A CA 1
ATOM 746 C C . TYR A 1 99 ? 0.593 1.636 4.539 1 97.19 99 TYR A C 1
ATOM 748 O O . TYR A 1 99 ? 0.533 2.859 4.672 1 97.19 99 TYR A O 1
ATOM 756 N N . GLY A 1 100 ? 1.591 0.859 4.91 1 94.12 100 GLY A N 1
ATOM 757 C CA . GLY A 1 100 ? 2.826 1.467 5.379 1 94.12 100 GLY A CA 1
ATOM 758 C C . GLY A 1 100 ? 3.484 0.693 6.504 1 94.12 100 GLY A C 1
ATOM 759 O O . GLY A 1 100 ? 2.807 -0.008 7.262 1 94.12 100 GLY A O 1
ATOM 760 N N . ARG A 1 101 ? 4.77 0.794 6.559 1 92.5 101 ARG A N 1
ATOM 761 C CA . ARG A 1 101 ? 5.559 0.18 7.621 1 92.5 101 ARG A CA 1
ATOM 762 C C . ARG A 1 101 ? 6.668 1.115 8.094 1 92.5 101 ARG A C 1
ATOM 764 O O . ARG A 1 101 ? 7.602 1.401 7.34 1 92.5 101 ARG A O 1
ATOM 771 N N . TYR A 1 102 ? 6.461 1.516 9.305 1 92.31 102 TYR A N 1
ATOM 772 C CA . TYR A 1 102 ? 7.512 2.322 9.914 1 92.31 102 TYR A CA 1
ATOM 773 C C . TYR A 1 102 ? 8.594 1.439 10.523 1 92.31 102 TYR A C 1
ATOM 775 O O . TYR A 1 102 ? 8.328 0.292 10.891 1 92.31 102 TYR A O 1
ATOM 783 N N . PRO A 1 103 ? 9.758 2.041 10.578 1 90 103 PRO A N 1
ATOM 784 C CA . PRO A 1 103 ? 10.797 1.282 11.273 1 90 103 PRO A CA 1
ATOM 785 C C . PRO A 1 103 ? 10.555 1.194 12.781 1 90 103 PRO A C 1
ATOM 787 O O . PRO A 1 103 ? 9.773 1.975 13.328 1 90 103 PRO A O 1
ATOM 790 N N . ASP A 1 104 ? 11.234 0.258 13.422 1 84.12 104 ASP A N 1
ATOM 791 C CA . ASP A 1 104 ? 11.109 0.087 14.867 1 84.12 104 ASP A CA 1
ATOM 792 C C . ASP A 1 104 ? 11.781 1.236 15.609 1 84.12 104 ASP A C 1
ATOM 794 O O . ASP A 1 104 ? 11.453 1.508 16.766 1 84.12 104 ASP A O 1
ATOM 798 N N . SER A 1 105 ? 12.602 1.905 14.852 1 78.56 105 SER A N 1
ATOM 799 C CA . SER A 1 105 ? 13.32 3.004 15.484 1 78.56 105 SER A CA 1
ATOM 800 C C . SER A 1 105 ? 12.398 4.176 15.781 1 78.56 105 SER A C 1
ATOM 802 O O . SER A 1 105 ? 11.367 4.34 15.125 1 78.56 105 SER A O 1
ATOM 804 N N . SER A 1 106 ? 12.844 4.852 16.734 1 76.88 106 SER A N 1
ATOM 805 C CA . SER A 1 106 ? 12.094 6.035 17.141 1 76.88 106 SER A CA 1
ATOM 806 C C . SER A 1 106 ? 12.125 7.113 16.062 1 76.88 106 SER A C 1
ATOM 808 O O . SER A 1 106 ? 12.914 7.035 15.125 1 76.88 106 SER A O 1
ATOM 810 N N . PHE A 1 107 ? 11.148 8.008 16.156 1 86.19 107 PHE A N 1
ATOM 811 C CA . PHE A 1 107 ? 11.078 9.195 15.312 1 86.19 107 PHE A CA 1
ATOM 812 C C . PHE A 1 107 ? 12.352 10.023 15.438 1 86.19 107 PHE A C 1
ATOM 814 O O . PHE A 1 107 ? 12.477 10.859 16.328 1 86.19 107 PHE A O 1
ATOM 821 N N . ASP A 1 108 ? 13.367 9.688 14.531 1 83.44 108 ASP A N 1
ATOM 822 C CA . ASP A 1 108 ? 14.688 10.305 14.602 1 83.44 108 ASP A CA 1
ATOM 823 C C . ASP A 1 108 ? 14.891 11.297 13.469 1 83.44 108 ASP A C 1
ATOM 825 O O . ASP A 1 108 ? 15.336 10.93 12.375 1 83.44 108 ASP A O 1
ATOM 829 N N . VAL A 1 109 ? 14.586 12.586 13.773 1 91.38 109 VAL A N 1
ATOM 830 C CA . VAL A 1 109 ? 14.711 13.617 12.742 1 91.38 109 VAL A CA 1
ATOM 831 C C . VAL A 1 109 ? 15.734 14.664 13.18 1 91.38 109 VAL A C 1
ATOM 833 O O . VAL A 1 109 ? 16.078 14.758 14.359 1 91.38 109 VAL A O 1
ATOM 836 N N . VAL A 1 110 ? 16.312 15.266 12.203 1 92.44 110 VAL A N 1
ATOM 837 C CA . VAL A 1 110 ? 17.094 16.469 12.477 1 92.44 110 VAL A CA 1
ATOM 838 C C . VAL A 1 110 ? 16.156 17.656 12.695 1 92.44 110 VAL A C 1
ATOM 840 O O . VAL A 1 110 ? 15.492 18.109 11.766 1 92.44 110 VAL A O 1
ATOM 843 N N . TRP A 1 111 ? 16.203 18.109 13.938 1 94.81 111 TRP A N 1
ATOM 844 C CA . TRP A 1 111 ? 15.273 19.188 14.266 1 94.81 111 TRP A CA 1
ATOM 845 C C . TRP A 1 111 ? 15.812 20.531 13.781 1 94.81 111 TRP A C 1
ATOM 847 O O . TRP A 1 111 ? 17 20.844 13.961 1 94.81 111 TRP A O 1
ATOM 857 N N . PRO A 1 112 ? 14.945 21.266 13.133 1 95.31 112 PRO A N 1
ATOM 858 C CA . PRO A 1 112 ? 15.383 22.625 12.797 1 95.31 112 PRO A CA 1
ATOM 859 C C . PRO A 1 112 ? 15.633 23.484 14.031 1 95.31 112 PRO A C 1
ATOM 861 O O . PRO A 1 112 ? 15.094 23.219 15.102 1 95.31 112 PRO A O 1
ATOM 864 N N . ARG A 1 113 ? 16.469 24.5 13.812 1 95.31 113 ARG A N 1
ATOM 865 C CA . ARG A 1 113 ? 16.625 25.484 14.867 1 95.31 113 ARG A CA 1
ATOM 866 C C . ARG A 1 113 ? 15.336 26.25 15.109 1 95.31 113 ARG A C 1
ATOM 868 O O . ARG A 1 113 ? 14.633 26.594 14.156 1 95.31 113 ARG A O 1
ATOM 875 N N . ILE A 1 114 ? 15.055 26.5 16.375 1 96.75 114 ILE A N 1
ATOM 876 C CA . ILE A 1 114 ? 13.852 27.25 16.734 1 96.75 114 ILE A CA 1
ATOM 877 C C . ILE A 1 114 ? 14.234 28.578 17.375 1 96.75 114 ILE A C 1
ATOM 879 O O . ILE A 1 114 ? 14.984 28.609 18.359 1 96.75 114 ILE A O 1
ATOM 883 N N . ASP A 1 115 ? 13.758 29.625 16.828 1 96.38 115 ASP A N 1
ATOM 884 C CA . ASP A 1 115 ? 13.984 30.969 17.344 1 96.38 115 ASP A CA 1
ATOM 885 C C . ASP A 1 115 ? 12.703 31.562 17.922 1 96.38 115 ASP A C 1
ATOM 887 O O . ASP A 1 115 ? 11.602 31.078 17.625 1 96.38 115 ASP A O 1
ATOM 891 N N . PRO A 1 116 ? 12.906 32.594 18.75 1 96.31 116 PRO A N 1
ATOM 892 C CA . PRO A 1 116 ? 11.711 33.25 19.281 1 96.31 116 PRO A CA 1
ATOM 893 C C . PRO A 1 116 ? 10.781 33.75 18.188 1 96.31 116 PRO A C 1
ATOM 895 O O . PRO A 1 116 ? 11.242 34.281 17.172 1 96.31 116 PRO A O 1
ATOM 898 N N . ASP A 1 117 ? 9.531 33.469 18.344 1 96.44 117 ASP A N 1
ATOM 899 C CA . ASP A 1 117 ? 8.43 33.938 17.531 1 96.44 117 ASP A CA 1
ATOM 900 C C . ASP A 1 117 ? 8.328 33.188 16.219 1 96.44 117 ASP A C 1
ATOM 902 O O . ASP A 1 117 ? 7.5 33.5 15.359 1 96.44 117 ASP A O 1
ATOM 906 N N . ASP A 1 118 ? 9.188 32.125 16.047 1 96.94 118 ASP A N 1
ATOM 907 C CA . ASP A 1 118 ? 8.875 31.141 15.016 1 96.94 118 ASP A CA 1
ATOM 908 C C . ASP A 1 118 ? 7.5 30.516 15.227 1 96.94 118 ASP A C 1
ATOM 910 O O . ASP A 1 118 ? 6.926 30.641 16.312 1 96.94 118 ASP A O 1
ATOM 914 N N . ILE A 1 119 ? 6.953 29.984 14.156 1 97.88 119 ILE A N 1
ATOM 915 C CA . ILE A 1 119 ? 5.668 29.312 14.266 1 97.88 119 ILE A CA 1
ATOM 916 C C . ILE A 1 119 ? 5.867 27.797 14.117 1 97.88 119 ILE A C 1
ATOM 918 O O . ILE A 1 119 ? 6.398 27.328 13.109 1 97.88 119 ILE A O 1
ATOM 922 N N . VAL A 1 120 ? 5.531 27.062 15.148 1 98.31 120 VAL A N 1
ATOM 923 C CA . VAL A 1 120 ? 5.609 25.594 15.125 1 98.31 120 VAL A CA 1
ATOM 924 C C . VAL A 1 120 ? 4.207 25 15.047 1 98.31 120 VAL A C 1
ATOM 926 O O . VAL A 1 120 ? 3.373 25.25 15.922 1 98.31 120 VAL A O 1
ATOM 929 N N . ILE A 1 121 ? 3.957 24.281 14.008 1 98.62 121 ILE A N 1
ATOM 930 C CA . ILE A 1 121 ? 2.66 23.656 13.797 1 98.62 121 ILE A CA 1
ATOM 931 C C . ILE A 1 121 ? 2.801 22.141 13.906 1 98.62 121 ILE A C 1
ATOM 933 O O . ILE A 1 121 ? 3.699 21.547 13.297 1 98.62 121 ILE A O 1
ATOM 937 N N . PHE A 1 122 ? 1.947 21.516 14.656 1 98.44 122 PHE A N 1
ATOM 938 C CA . PHE A 1 122 ? 1.979 20.062 14.789 1 98.44 122 PHE A CA 1
ATOM 939 C C . PHE A 1 122 ? 0.569 19.5 14.938 1 98.44 122 PHE A C 1
ATOM 941 O O . PHE A 1 122 ? -0.379 20.25 15.188 1 98.44 122 PHE A O 1
ATOM 948 N N . GLY A 1 123 ? 0.427 18.266 14.695 1 96.88 123 GLY A N 1
ATOM 949 C CA . GLY A 1 123 ? -0.879 17.656 14.875 1 96.88 123 GLY A CA 1
ATOM 950 C C . GLY A 1 123 ? -1.017 16.328 14.141 1 96.88 123 GLY A C 1
ATOM 951 O O . GLY A 1 123 ? -0.035 15.609 13.969 1 96.88 123 GLY A O 1
ATOM 952 N N . GLY A 1 124 ? -2.26 16.031 13.883 1 93.69 124 GLY A N 1
ATOM 953 C CA . GLY A 1 124 ? -2.525 14.742 13.25 1 93.69 124 GLY A CA 1
ATOM 954 C C . GLY A 1 124 ? -2.227 13.555 14.141 1 93.69 124 GLY A C 1
ATOM 955 O O . GLY A 1 124 ? -2.182 13.695 15.367 1 93.69 124 GLY A O 1
ATOM 956 N N . TYR A 1 125 ? -2.02 12.469 13.523 1 92.5 125 TYR A N 1
ATOM 957 C CA . TYR A 1 125 ? -1.793 11.25 14.289 1 92.5 125 TYR A CA 1
ATOM 958 C C . TYR A 1 125 ? -0.429 11.281 14.969 1 92.5 125 TYR A C 1
ATOM 960 O O . TYR A 1 125 ? -0.222 10.609 15.984 1 92.5 125 TYR A O 1
ATOM 968 N N . TYR A 1 126 ? 0.496 12.062 14.453 1 94.56 126 TYR A N 1
ATOM 969 C CA . TYR A 1 126 ? 1.814 12.188 15.07 1 94.56 126 TYR A CA 1
ATOM 970 C C . TYR A 1 126 ? 1.704 12.656 16.516 1 94.56 126 TYR A C 1
ATOM 972 O O . TYR A 1 126 ? 2.52 12.289 17.359 1 94.56 126 TYR A O 1
ATOM 980 N N . SER A 1 127 ? 0.733 13.484 16.734 1 95.75 127 SER A N 1
ATOM 981 C CA . SER A 1 127 ? 0.598 14.062 18.078 1 95.75 127 SER A CA 1
ATOM 982 C C . SER A 1 127 ? 0.005 13.055 19.047 1 95.75 127 SER A C 1
ATOM 984 O O . SER A 1 127 ? -0.099 13.328 20.25 1 95.75 127 SER A O 1
ATOM 986 N N . LEU A 1 128 ? -0.37 11.867 18.578 1 94.44 128 LEU A N 1
ATOM 987 C CA . LEU A 1 128 ? -1.044 10.867 19.391 1 94.44 128 LEU A CA 1
ATOM 988 C C . LEU A 1 128 ? -0.271 9.555 19.391 1 94.44 128 LEU A C 1
ATOM 990 O O . LEU A 1 128 ? -0.392 8.758 20.328 1 94.44 128 LEU A O 1
ATOM 994 N N . ASP A 1 129 ? 0.501 9.305 18.344 1 90.69 129 ASP A N 1
ATOM 995 C CA . ASP A 1 129 ? 1.205 8.047 18.109 1 90.69 129 ASP A CA 1
ATOM 996 C C . ASP A 1 129 ? 2.318 7.852 19.141 1 90.69 129 ASP A C 1
ATOM 998 O O . ASP A 1 129 ? 3.291 8.609 19.172 1 90.69 129 ASP A O 1
ATOM 1002 N N . PRO A 1 130 ? 2.23 6.781 19.875 1 89.5 130 PRO A N 1
ATOM 1003 C CA . PRO A 1 130 ? 3.268 6.566 20.891 1 89.5 130 PRO A CA 1
ATOM 1004 C C . PRO A 1 130 ? 4.664 6.449 20.297 1 89.5 130 PRO A C 1
ATOM 1006 O O . PRO A 1 130 ? 5.652 6.801 20.938 1 89.5 130 PRO A O 1
ATOM 1009 N N . ARG A 1 131 ? 4.727 6.031 19.094 1 89.94 131 ARG A N 1
ATOM 1010 C CA . ARG A 1 131 ? 6.023 5.871 18.453 1 89.94 131 ARG A CA 1
ATOM 1011 C C . ARG A 1 131 ? 6.691 7.227 18.219 1 89.94 131 ARG A C 1
ATOM 1013 O O . ARG A 1 131 ? 7.918 7.34 18.297 1 89.94 131 ARG A O 1
ATOM 1020 N N . VAL A 1 132 ? 5.867 8.242 18.016 1 93.25 132 VAL A N 1
ATOM 1021 C CA . VAL A 1 132 ? 6.371 9.523 17.531 1 93.25 132 VAL A CA 1
ATOM 1022 C C . VAL A 1 132 ? 6.191 10.586 18.625 1 93.25 132 VAL A C 1
ATOM 1024 O O . VAL A 1 132 ? 7.027 11.484 18.766 1 93.25 132 VAL A O 1
ATOM 1027 N N . ARG A 1 133 ? 5.199 10.492 19.375 1 92.94 133 ARG A N 1
ATOM 1028 C CA . ARG A 1 133 ? 4.691 11.57 20.219 1 92.94 133 ARG A CA 1
ATOM 1029 C C . ARG A 1 133 ? 5.727 11.992 21.266 1 92.94 133 ARG A C 1
ATOM 1031 O O . ARG A 1 133 ? 5.891 13.18 21.531 1 92.94 133 ARG A O 1
ATOM 1038 N N . ALA A 1 134 ? 6.43 11.047 21.844 1 92.5 134 ALA A N 1
ATOM 1039 C CA . ALA A 1 134 ? 7.375 11.391 22.906 1 92.5 134 ALA A CA 1
ATOM 1040 C C . ALA A 1 134 ? 8.414 12.398 22.406 1 92.5 134 ALA A C 1
ATOM 1042 O O . ALA A 1 134 ? 8.625 13.438 23.016 1 92.5 134 ALA A O 1
ATOM 1043 N N . ARG A 1 135 ? 8.992 12.117 21.328 1 93.75 135 ARG A N 1
ATOM 1044 C CA . ARG A 1 135 ? 10.016 12.984 20.766 1 93.75 135 ARG A CA 1
ATOM 1045 C C . ARG A 1 135 ? 9.406 14.266 20.203 1 93.75 135 ARG A C 1
ATOM 1047 O O . ARG A 1 135 ? 9.977 15.352 20.344 1 93.75 135 ARG A O 1
ATOM 1054 N N . LEU A 1 136 ? 8.266 14.094 19.594 1 95.38 136 LEU A N 1
ATOM 1055 C CA . LEU A 1 136 ? 7.551 15.242 19.047 1 95.38 136 LEU A CA 1
ATOM 1056 C C . LEU A 1 136 ? 7.199 16.234 20.141 1 95.38 136 LEU A C 1
ATOM 1058 O O . LEU A 1 136 ? 7.434 17.438 20 1 95.38 136 LEU A O 1
ATOM 1062 N N . PHE A 1 137 ? 6.703 15.734 21.203 1 95 137 PHE A N 1
ATOM 1063 C CA . PHE A 1 137 ? 6.238 16.625 22.266 1 95 137 PHE A CA 1
ATOM 1064 C C . PHE A 1 137 ? 7.418 17.281 22.969 1 95 137 PHE A C 1
ATOM 1066 O O . PHE A 1 137 ? 7.32 18.422 23.422 1 95 137 PHE A O 1
ATOM 1073 N N . ASP A 1 138 ? 8.547 16.609 23.016 1 94.69 138 ASP A N 1
ATOM 1074 C CA . ASP A 1 138 ? 9.758 17.219 23.547 1 94.69 138 ASP A CA 1
ATOM 1075 C C . ASP A 1 138 ? 10.141 18.484 22.766 1 94.69 138 ASP A C 1
ATOM 1077 O O . ASP A 1 138 ? 10.477 19.516 23.344 1 94.69 138 ASP A O 1
ATOM 1081 N N . ILE A 1 139 ? 10.055 18.391 21.531 1 95.81 139 ILE A N 1
ATOM 1082 C CA . ILE A 1 139 ? 10.445 19.516 20.688 1 95.81 139 ILE A CA 1
ATOM 1083 C C . ILE A 1 139 ? 9.391 20.609 20.781 1 95.81 139 ILE A C 1
ATOM 1085 O O . ILE A 1 139 ? 9.711 21.797 20.703 1 95.81 139 ILE A O 1
ATOM 1089 N N . VAL A 1 140 ? 8.172 20.219 20.875 1 97.69 140 VAL A N 1
ATOM 1090 C CA . VAL A 1 140 ? 7.098 21.203 21 1 97.69 140 VAL A CA 1
ATOM 1091 C C . VAL A 1 140 ? 7.254 21.969 22.312 1 97.69 140 VAL A C 1
ATOM 1093 O O . VAL A 1 140 ? 7.129 23.203 22.328 1 97.69 140 VAL A O 1
ATOM 1096 N N . ARG A 1 141 ? 7.555 21.281 23.359 1 97 141 ARG A N 1
ATOM 1097 C CA . ARG A 1 141 ? 7.797 21.922 24.656 1 97 141 ARG A CA 1
ATOM 1098 C C . ARG A 1 141 ? 9.016 22.844 24.594 1 97 141 ARG A C 1
ATOM 1100 O O . ARG A 1 141 ? 8.992 23.953 25.125 1 97 141 ARG A O 1
ATOM 1107 N N . TYR A 1 142 ? 10 22.312 24.016 1 97.31 142 TYR A N 1
ATOM 1108 C CA . TYR A 1 142 ? 11.203 23.125 23.812 1 97.31 142 TYR A CA 1
ATOM 1109 C C . TYR A 1 142 ? 10.883 24.391 23.031 1 97.31 142 TYR A C 1
ATOM 1111 O O . TYR A 1 142 ? 11.352 25.469 23.375 1 97.31 142 TYR A O 1
ATOM 1119 N N . ALA A 1 143 ? 10.117 24.266 22 1 98.06 143 ALA A N 1
ATOM 1120 C CA . ALA A 1 143 ? 9.703 25.406 21.188 1 98.06 143 ALA A CA 1
ATOM 1121 C C . ALA A 1 143 ? 8.93 26.422 22.016 1 98.06 143 ALA A C 1
ATOM 1123 O O . ALA A 1 143 ? 9.109 27.625 21.859 1 98.06 143 ALA A O 1
ATOM 1124 N N . ALA A 1 144 ? 8.062 25.906 22.828 1 97.25 144 ALA A N 1
ATOM 1125 C CA . ALA A 1 144 ? 7.297 26.781 23.719 1 97.25 144 ALA A CA 1
ATOM 1126 C C . ALA A 1 144 ? 8.219 27.547 24.656 1 97.25 144 ALA A C 1
ATOM 1128 O O . ALA A 1 144 ? 8.031 28.734 24.891 1 97.25 144 ALA A O 1
ATOM 1129 N N . GLU A 1 145 ? 9.203 26.859 25.172 1 96.69 145 GLU A N 1
ATOM 1130 C CA . GLU A 1 145 ? 10.18 27.484 26.062 1 96.69 145 GLU A CA 1
ATOM 1131 C C . GLU A 1 145 ? 10.984 28.562 25.344 1 96.69 145 GLU A C 1
ATOM 1133 O O . GLU A 1 145 ? 11.391 29.547 25.953 1 96.69 145 GLU A O 1
ATOM 1138 N N . ARG A 1 146 ? 11.125 28.344 24.141 1 96.44 146 ARG A N 1
ATOM 1139 C CA . ARG A 1 146 ? 11.875 29.297 23.328 1 96.44 146 ARG A CA 1
ATOM 1140 C C . ARG A 1 146 ? 10.977 30.422 22.812 1 96.44 146 ARG A C 1
ATOM 1142 O O . ARG A 1 146 ? 11.383 31.219 21.969 1 96.44 146 ARG A O 1
ATOM 1149 N N . LYS A 1 147 ? 9.758 30.438 23.219 1 96.81 147 LYS A N 1
ATOM 1150 C CA . LYS A 1 147 ? 8.781 31.469 22.938 1 96.81 147 LYS A CA 1
ATOM 1151 C C . LYS A 1 147 ? 8.367 31.453 21.469 1 96.81 147 LYS A C 1
ATOM 1153 O O . LYS A 1 147 ? 8.25 32.5 20.828 1 96.81 147 LYS A O 1
ATOM 1158 N N . ALA A 1 148 ? 8.328 30.281 20.922 1 97.75 148 ALA A N 1
ATOM 1159 C CA . ALA A 1 148 ? 7.699 30.141 19.609 1 97.75 148 ALA A CA 1
ATOM 1160 C C . ALA A 1 148 ? 6.176 30.156 19.734 1 97.75 148 ALA A C 1
ATOM 1162 O O . ALA A 1 148 ? 5.629 29.891 20.812 1 97.75 148 ALA A O 1
ATOM 1163 N N . VAL A 1 149 ? 5.5 30.547 18.672 1 97.75 149 VAL A N 1
ATOM 1164 C CA . VAL A 1 149 ? 4.051 30.391 18.578 1 97.75 149 VAL A CA 1
ATOM 1165 C C . VAL A 1 149 ? 3.713 28.938 18.266 1 97.75 149 VAL A C 1
ATOM 1167 O O . VAL A 1 149 ? 4.086 28.422 17.203 1 97.75 149 VAL A O 1
ATOM 1170 N N . ILE A 1 150 ? 2.98 28.25 19.156 1 98.38 150 ILE A N 1
ATOM 1171 C CA . ILE A 1 150 ? 2.662 26.828 18.984 1 98.38 150 ILE A CA 1
ATOM 1172 C C . ILE A 1 150 ? 1.244 26.688 18.438 1 98.38 150 ILE A C 1
ATOM 1174 O O . ILE A 1 150 ? 0.28 27.125 19.062 1 98.38 150 ILE A O 1
ATOM 1178 N N . VAL A 1 151 ? 1.158 26.125 17.266 1 98.5 151 VAL A N 1
ATOM 1179 C CA . VAL A 1 151 ? -0.14 25.859 16.656 1 98.5 151 VAL A CA 1
ATOM 1180 C C . VAL A 1 151 ? -0.424 24.359 16.672 1 98.5 151 VAL A C 1
ATOM 1182 O O . VAL A 1 151 ? 0.34 23.562 16.109 1 98.5 151 VAL A O 1
ATOM 1185 N N . TYR A 1 152 ? -1.501 23.984 17.297 1 98.62 152 TYR A N 1
ATOM 1186 C CA . TYR A 1 152 ? -1.936 22.594 17.328 1 98.62 152 TYR A CA 1
ATOM 1187 C C . TYR A 1 152 ? -3.105 22.359 16.375 1 98.62 152 TYR A C 1
ATOM 1189 O O . TYR A 1 152 ? -4.125 23.047 16.469 1 98.62 152 TYR A O 1
ATOM 1197 N N . MET A 1 153 ? -2.918 21.391 15.523 1 97.94 153 MET A N 1
ATOM 1198 C CA . MET A 1 153 ? -3.932 20.969 14.562 1 97.94 153 MET A CA 1
ATOM 1199 C C . MET A 1 153 ? -4.297 19.5 14.766 1 97.94 153 MET A C 1
ATOM 1201 O O . MET A 1 153 ? -3.664 18.609 14.195 1 97.94 153 MET A O 1
ATOM 1205 N N . PRO A 1 154 ? -5.359 19.281 15.461 1 96.19 154 PRO A N 1
ATOM 1206 C CA . PRO A 1 154 ? -5.676 17.891 15.797 1 96.19 154 PRO A CA 1
ATOM 1207 C C . PRO A 1 154 ? -5.816 17.016 14.555 1 96.19 154 PRO A C 1
ATOM 1209 O O . PRO A 1 154 ? -5.234 15.922 14.5 1 96.19 154 PRO A O 1
ATOM 1212 N N . GLY A 1 155 ? -6.578 17.469 13.57 1 92.44 155 GLY A N 1
ATOM 1213 C CA . GLY A 1 155 ? -6.801 16.609 12.414 1 92.44 155 GLY A CA 1
ATOM 1214 C C . GLY A 1 155 ? -7.207 15.203 12.789 1 92.44 155 GLY A C 1
ATOM 1215 O O . GLY A 1 155 ? -6.633 14.234 12.297 1 92.44 155 GLY A O 1
ATOM 1216 N N . PHE A 1 156 ? -8.203 15.047 13.547 1 89.12 156 PHE A N 1
ATOM 1217 C CA . PHE A 1 156 ? -8.531 13.781 14.195 1 89.12 156 PHE A CA 1
ATOM 1218 C C . PHE A 1 156 ? -9.391 12.906 13.297 1 89.12 156 PHE A C 1
ATOM 1220 O O . PHE A 1 156 ? -10.438 13.344 12.812 1 89.12 156 PHE A O 1
ATOM 1227 N N . GLU A 1 157 ? -8.82 11.797 13.055 1 82.44 157 GLU A N 1
ATOM 1228 C CA . GLU A 1 157 ? -9.539 10.75 12.336 1 82.44 157 GLU A CA 1
ATOM 1229 C C . GLU A 1 157 ? -9.859 9.578 13.266 1 82.44 157 GLU A C 1
ATOM 1231 O O . GLU A 1 157 ? -8.969 8.82 13.656 1 82.44 157 GLU A O 1
ATOM 1236 N N . ARG A 1 158 ? -11.102 9.352 13.422 1 76.19 158 ARG A N 1
ATOM 1237 C CA . ARG A 1 158 ? -11.562 8.375 14.406 1 76.19 158 ARG A CA 1
ATOM 1238 C C . ARG A 1 158 ? -11.102 6.969 14.047 1 76.19 158 ARG A C 1
ATOM 1240 O O . ARG A 1 158 ? -10.789 6.168 14.93 1 76.19 158 ARG A O 1
ATOM 1247 N N . ASP A 1 159 ? -11.047 6.613 12.805 1 74.31 159 ASP A N 1
ATOM 1248 C CA . ASP A 1 159 ? -10.727 5.258 12.359 1 74.31 159 ASP A CA 1
ATOM 1249 C C . ASP A 1 159 ? -9.242 4.945 12.578 1 74.31 159 ASP A C 1
ATOM 1251 O O . ASP A 1 159 ? -8.844 3.783 12.547 1 74.31 159 ASP A O 1
ATOM 1255 N N . ARG A 1 160 ? -8.453 5.902 12.914 1 75.44 160 ARG A N 1
ATOM 1256 C CA . ARG A 1 160 ? -7.02 5.715 13.086 1 75.44 160 ARG A CA 1
ATOM 1257 C C . ARG A 1 160 ? -6.645 5.645 14.562 1 75.44 160 ARG A C 1
ATOM 1259 O O . ARG A 1 160 ? -5.539 5.219 14.906 1 75.44 160 ARG A O 1
ATOM 1266 N N . ALA A 1 161 ? -7.641 6.125 15.25 1 69.62 161 ALA A N 1
ATOM 1267 C CA . ALA A 1 161 ? -7.281 6.254 16.656 1 69.62 161 ALA A CA 1
ATOM 1268 C C . ALA A 1 161 ? -7.926 5.148 17.484 1 69.62 161 ALA A C 1
ATOM 1270 O O . ALA A 1 161 ? -9.016 4.668 17.156 1 69.62 161 ALA A O 1
ATOM 1271 N N . PRO A 1 162 ? -7.051 4.695 18.469 1 72.38 162 PRO A N 1
ATOM 1272 C CA . PRO A 1 162 ? -7.723 3.812 19.422 1 72.38 162 PRO A CA 1
ATOM 1273 C C . PRO A 1 162 ? -8.938 4.469 20.078 1 72.38 162 PRO A C 1
ATOM 1275 O O . PRO A 1 162 ? -9.344 5.562 19.672 1 72.38 162 PRO A O 1
ATOM 1278 N N . ARG A 1 163 ? -9.219 3.771 21.219 1 81.88 163 ARG A N 1
ATOM 1279 C CA . ARG A 1 163 ? -10.312 4.305 22.031 1 81.88 163 ARG A CA 1
ATOM 1280 C C . ARG A 1 163 ? -9.992 5.715 22.516 1 81.88 163 ARG A C 1
ATOM 1282 O O . ARG A 1 163 ? -8.914 5.961 23.062 1 81.88 163 ARG A O 1
ATOM 1289 N N . ILE A 1 164 ? -10.898 6.699 22.297 1 88.62 164 ILE A N 1
ATOM 1290 C CA . ILE A 1 164 ? -10.727 8.117 22.594 1 88.62 164 ILE A CA 1
ATOM 1291 C C . ILE A 1 164 ? -10.273 8.297 24.047 1 88.62 164 ILE A C 1
ATOM 1293 O O . ILE A 1 164 ? -9.484 9.195 24.344 1 88.62 164 ILE A O 1
ATOM 1297 N N . THR A 1 165 ? -10.727 7.523 24.938 1 89.06 165 THR A N 1
ATOM 1298 C CA . THR A 1 165 ? -10.383 7.645 26.344 1 89.06 165 THR A CA 1
ATOM 1299 C C . THR A 1 165 ? -8.891 7.43 26.562 1 89.06 165 THR A C 1
ATOM 1301 O O . THR A 1 165 ? -8.297 7.996 27.484 1 89.06 165 THR A O 1
ATOM 1304 N N . ARG A 1 166 ? -8.32 6.637 25.703 1 90.44 166 ARG A N 1
ATOM 1305 C CA . ARG A 1 166 ? -6.91 6.312 25.844 1 90.44 166 ARG A CA 1
ATOM 1306 C C . ARG A 1 166 ? -6.031 7.457 25.344 1 90.44 166 ARG A C 1
ATOM 1308 O O . ARG A 1 166 ? -4.922 7.656 25.844 1 90.44 166 ARG A O 1
ATOM 1315 N N . ILE A 1 167 ? -6.586 8.242 24.422 1 93.69 167 ILE A N 1
ATOM 1316 C CA . ILE A 1 167 ? -5.723 9.242 23.797 1 93.69 167 ILE A CA 1
ATOM 1317 C C . ILE A 1 167 ? -6.117 10.641 24.297 1 93.69 167 ILE A C 1
ATOM 1319 O O . ILE A 1 167 ? -5.449 11.625 23.969 1 93.69 167 ILE A O 1
ATOM 1323 N N . MET A 1 168 ? -7.117 10.742 25.109 1 95 168 MET A N 1
ATOM 1324 C CA . MET A 1 168 ? -7.625 12.031 25.578 1 95 168 MET A CA 1
ATOM 1325 C C . MET A 1 168 ? -6.562 12.789 26.359 1 95 168 MET A C 1
ATOM 1327 O O . MET A 1 168 ? -6.367 13.984 26.172 1 95 168 MET A O 1
ATOM 1331 N N . PRO A 1 169 ? -5.848 12.148 27.234 1 95.19 169 PRO A N 1
ATOM 1332 C CA . PRO A 1 169 ? -4.809 12.891 27.953 1 95.19 169 PRO A CA 1
ATOM 1333 C C . PRO A 1 169 ? -3.805 13.555 27.016 1 95.19 169 PRO A C 1
ATOM 1335 O O . PRO A 1 169 ? -3.395 14.695 27.25 1 95.19 169 PRO A O 1
ATOM 1338 N N . SER A 1 170 ? -3.49 12.844 25.953 1 96 170 SER A N 1
ATOM 1339 C CA . SER A 1 170 ? -2.568 13.414 24.969 1 96 170 SER A CA 1
ATOM 1340 C C . SER A 1 170 ? -3.182 14.617 24.266 1 96 170 SER A C 1
ATOM 1342 O O . SER A 1 170 ? -2.502 15.617 24.016 1 96 170 SER A O 1
ATOM 1344 N N . ILE A 1 171 ? -4.43 14.523 23.938 1 96.75 171 ILE A N 1
ATOM 1345 C CA . ILE A 1 171 ? -5.137 15.602 23.266 1 96.75 171 ILE A CA 1
ATOM 1346 C C . ILE A 1 171 ? -5.172 16.828 24.156 1 96.75 171 ILE A C 1
ATOM 1348 O O . ILE A 1 171 ? -4.887 17.953 23.703 1 96.75 171 ILE A O 1
ATOM 1352 N N . LEU A 1 172 ? -5.43 16.641 25.422 1 97.12 172 LEU A N 1
ATOM 1353 C CA . LEU A 1 172 ? -5.52 17.75 26.359 1 97.12 172 LEU A CA 1
ATOM 1354 C C . LEU A 1 172 ? -4.156 18.406 26.562 1 97.12 172 LEU A C 1
ATOM 1356 O O . LEU A 1 172 ? -4.055 19.625 26.672 1 97.12 172 LEU A O 1
ATOM 1360 N N . GLU A 1 173 ? -3.156 17.594 26.625 1 97.38 173 GLU A N 1
ATOM 1361 C CA . GLU A 1 173 ? -1.797 18.125 26.719 1 97.38 173 GLU A CA 1
ATOM 1362 C C . GLU A 1 173 ? -1.434 18.953 25.5 1 97.38 173 GLU A C 1
ATOM 1364 O O . GLU A 1 173 ? -0.74 19.969 25.609 1 97.38 173 GLU A O 1
ATOM 1369 N N . ASN A 1 174 ? -1.855 18.484 24.359 1 98.19 174 ASN A N 1
ATOM 1370 C CA . ASN A 1 174 ? -1.637 19.25 23.141 1 98.19 174 ASN A CA 1
ATOM 1371 C C . ASN A 1 174 ? -2.332 20.594 23.188 1 98.19 174 ASN A C 1
ATOM 1373 O O . ASN A 1 174 ? -1.762 21.609 22.766 1 98.19 174 ASN A O 1
ATOM 1377 N N . PHE A 1 175 ? -3.549 20.609 23.719 1 97.94 175 PHE A N 1
ATOM 1378 C CA . PHE A 1 175 ? -4.266 21.875 23.875 1 97.94 175 PHE A CA 1
ATOM 1379 C C . PHE A 1 175 ? -3.504 22.812 24.812 1 97.94 175 PHE A C 1
ATOM 1381 O O . PHE A 1 175 ? -3.4 24 24.531 1 97.94 175 PHE A O 1
ATOM 1388 N N . GLU A 1 176 ? -2.986 22.266 25.797 1 97.62 176 GLU A N 1
ATOM 1389 C CA . GLU A 1 176 ? -2.359 23.047 26.844 1 97.62 176 GLU A CA 1
ATOM 1390 C C . GLU A 1 176 ? -1.104 23.75 26.344 1 97.62 176 GLU A C 1
ATOM 1392 O O . GLU A 1 176 ? -0.834 24.906 26.719 1 97.62 176 GLU A O 1
ATOM 1397 N N . VAL A 1 177 ? -0.405 23.109 25.5 1 97.94 177 VAL A N 1
ATOM 1398 C CA . VAL A 1 177 ? 0.871 23.656 25.062 1 97.94 177 VAL A CA 1
ATOM 1399 C C . VAL A 1 177 ? 0.643 24.641 23.922 1 97.94 177 VAL A C 1
ATOM 1401 O O . VAL A 1 177 ? 1.512 25.453 23.609 1 97.94 177 VAL A O 1
ATOM 1404 N N . ALA A 1 178 ? -0.509 24.688 23.344 1 97.94 178 ALA A N 1
ATOM 1405 C CA . ALA A 1 178 ? -0.79 25.438 22.125 1 97.94 178 ALA A CA 1
ATOM 1406 C C . ALA A 1 178 ? -1.069 26.906 22.422 1 97.94 178 ALA A C 1
ATOM 1408 O O . ALA A 1 178 ? -1.718 27.234 23.422 1 97.94 178 ALA A O 1
ATOM 1409 N N . SER A 1 179 ? -0.558 27.781 21.547 1 96.88 179 SER A N 1
ATOM 1410 C CA . SER A 1 179 ? -0.96 29.172 21.516 1 96.88 179 SER A CA 1
ATOM 1411 C C . SER A 1 179 ? -2.248 29.359 20.719 1 96.88 179 SER A C 1
ATOM 1413 O O . SER A 1 179 ? -3.002 30.312 20.969 1 96.88 179 SER A O 1
ATOM 1415 N N . LEU A 1 180 ? -2.395 28.531 19.797 1 96.94 180 LEU A N 1
ATOM 1416 C CA . LEU A 1 180 ? -3.537 28.531 18.891 1 96.94 180 LEU A CA 1
ATOM 1417 C C . LEU A 1 180 ? -3.918 27.109 18.484 1 96.94 180 LEU A C 1
ATOM 1419 O O . LEU A 1 180 ? -3.055 26.312 18.109 1 96.94 180 LEU A O 1
ATOM 1423 N N . VAL A 1 181 ? -5.203 26.797 18.578 1 97.56 181 VAL A N 1
ATOM 1424 C CA . VAL A 1 181 ? -5.73 25.547 18.078 1 97.56 181 VAL A CA 1
ATOM 1425 C C . VAL A 1 181 ? -6.461 25.781 16.766 1 97.56 181 VAL A C 1
ATOM 1427 O O . VAL A 1 181 ? -7.289 26.688 16.656 1 97.56 181 VAL A O 1
ATOM 1430 N N . VAL A 1 182 ? -6.07 25.031 15.742 1 97.62 182 VAL A N 1
ATOM 1431 C CA . VAL A 1 182 ? -6.762 25.109 14.461 1 97.62 182 VAL A CA 1
ATOM 1432 C C . VAL A 1 182 ? -7.438 23.781 14.156 1 97.62 182 VAL A C 1
ATOM 1434 O O . VAL A 1 182 ? -6.766 22.766 13.969 1 97.62 182 VAL A O 1
ATOM 1437 N N . THR A 1 183 ? -8.766 23.781 14.07 1 97.06 183 THR A N 1
ATOM 1438 C CA . THR A 1 183 ? -9.531 22.547 13.852 1 97.06 183 THR A CA 1
ATOM 1439 C C . THR A 1 183 ? -10.195 22.562 12.477 1 97.06 183 THR A C 1
ATOM 1441 O O . THR A 1 183 ? -10.391 23.625 11.891 1 97.06 183 THR A O 1
ATOM 1444 N N . PHE A 1 184 ? -10.438 21.391 11.977 1 95.12 184 PHE A N 1
ATOM 1445 C CA . PHE A 1 184 ? -11.219 21.219 10.758 1 95.12 184 PHE A CA 1
ATOM 1446 C C . PHE A 1 184 ? -12.602 20.672 11.07 1 95.12 184 PHE A C 1
ATOM 1448 O O . PHE A 1 184 ? -12.875 20.25 12.203 1 95.12 184 PHE A O 1
ATOM 1455 N N . ASP A 1 185 ? -13.367 20.75 9.961 1 90.94 185 ASP A N 1
ATOM 1456 C CA . ASP A 1 185 ? -14.711 20.188 10.117 1 90.94 185 ASP A CA 1
ATOM 1457 C C . ASP A 1 185 ? -14.648 18.703 10.477 1 90.94 185 ASP A C 1
ATOM 1459 O O . ASP A 1 185 ? -13.906 17.938 9.852 1 90.94 185 ASP A O 1
ATOM 1463 N N . GLY A 1 186 ? -15.242 18.25 11.625 1 90.62 186 GLY A N 1
ATOM 1464 C CA . GLY A 1 186 ? -15.297 16.859 12.047 1 90.62 186 GLY A CA 1
ATOM 1465 C C . GLY A 1 186 ? -14.422 16.562 13.242 1 90.62 186 GLY A C 1
ATOM 1466 O O . GLY A 1 186 ? -14.617 15.555 13.93 1 90.62 186 GLY A O 1
ATOM 1467 N N . ASP A 1 187 ? -13.422 17.453 13.445 1 94.81 187 ASP A N 1
ATOM 1468 C CA . ASP A 1 187 ? -12.508 17.219 14.555 1 94.81 187 ASP A CA 1
ATOM 1469 C C . ASP A 1 187 ? -13.258 17.156 15.883 1 94.81 187 ASP A C 1
ATOM 1471 O O . ASP A 1 187 ? -13.188 16.156 16.594 1 94.81 187 ASP A O 1
ATOM 1475 N N . MET A 1 188 ? -14.031 18.172 16.172 1 95 188 MET A N 1
ATOM 1476 C CA . MET A 1 188 ? -14.617 18.328 17.5 1 95 188 MET A CA 1
ATOM 1477 C C . MET A 1 188 ? -15.742 17.328 17.734 1 95 188 MET A C 1
ATOM 1479 O O . MET A 1 188 ? -15.828 16.719 18.797 1 95 188 MET A O 1
ATOM 1483 N N . PRO A 1 189 ? -16.547 17.141 16.703 1 93.81 189 PRO A N 1
ATOM 1484 C CA . PRO A 1 189 ? -17.516 16.047 16.875 1 93.81 189 PRO A CA 1
ATOM 1485 C C . PRO A 1 189 ? -16.844 14.703 17.109 1 93.81 189 PRO A C 1
ATOM 1487 O O . PRO A 1 189 ? -17.328 13.914 17.938 1 93.81 189 PRO A O 1
ATOM 1490 N N . ALA A 1 190 ? -15.773 14.477 16.469 1 93.5 190 ALA A N 1
ATOM 1491 C CA . ALA A 1 190 ? -15.086 13.203 16.625 1 93.5 190 ALA A CA 1
ATOM 1492 C C . ALA A 1 190 ? -14.43 13.086 17.984 1 93.5 190 ALA A C 1
ATOM 1494 O O . ALA A 1 190 ? -14.375 11.992 18.562 1 93.5 190 ALA A O 1
ATOM 1495 N N . ILE A 1 191 ? -13.898 14.18 18.469 1 95.25 191 ILE A N 1
ATOM 1496 C CA . ILE A 1 191 ? -13.133 14.156 19.719 1 95.25 191 ILE A CA 1
ATOM 1497 C C . ILE A 1 191 ? -14.086 14.266 20.906 1 95.25 191 ILE A C 1
ATOM 1499 O O . ILE A 1 191 ? -13.969 13.523 21.875 1 95.25 191 ILE A O 1
ATOM 1503 N N . PHE A 1 192 ? -15.109 15.18 20.844 1 95.62 192 PHE A N 1
ATOM 1504 C CA . PHE A 1 192 ? -15.891 15.523 22.031 1 95.62 192 PHE A CA 1
ATOM 1505 C C . PHE A 1 192 ? -17.359 15.203 21.812 1 95.62 192 PHE A C 1
ATOM 1507 O O . PHE A 1 192 ? -18.172 15.359 22.734 1 95.62 192 PHE A O 1
ATOM 1514 N N . ASN A 1 193 ? -17.766 14.812 20.672 1 94.31 193 ASN A N 1
ATOM 1515 C CA . ASN A 1 193 ? -19.172 14.617 20.328 1 94.31 193 ASN A CA 1
ATOM 1516 C C . ASN A 1 193 ? -19.969 15.906 20.516 1 94.31 193 ASN A C 1
ATOM 1518 O O . ASN A 1 193 ? -21.094 15.883 21.016 1 94.31 193 ASN A O 1
ATOM 1522 N N . GLU A 1 194 ? -19.375 17.047 20.25 1 95.75 194 GLU A N 1
ATOM 1523 C CA . GLU A 1 194 ? -19.953 18.391 20.312 1 95.75 194 GLU A CA 1
ATOM 1524 C C . GLU A 1 194 ? -19.625 19.203 19.062 1 95.75 194 GLU A C 1
ATOM 1526 O O . GLU A 1 194 ? -18.688 18.875 18.328 1 95.75 194 GLU A O 1
ATOM 1531 N N . ASP A 1 195 ? -20.453 20.188 18.859 1 93.06 195 ASP A N 1
ATOM 1532 C CA . ASP A 1 195 ? -20.094 21.094 17.766 1 93.06 195 ASP A CA 1
ATOM 1533 C C . ASP A 1 195 ? -18.906 21.969 18.156 1 93.06 195 ASP A C 1
ATOM 1535 O O . ASP A 1 195 ? -18.453 21.938 19.312 1 93.06 195 ASP A O 1
ATOM 1539 N N . ASP A 1 196 ? -18.406 22.719 17.281 1 92.56 196 ASP A N 1
ATOM 1540 C CA . ASP A 1 196 ? -17.141 23.438 17.453 1 92.56 196 ASP A CA 1
ATOM 1541 C C . ASP A 1 196 ? -17.266 24.484 18.562 1 92.56 196 ASP A C 1
ATOM 1543 O O . ASP A 1 196 ? -16.375 24.609 19.406 1 92.56 196 ASP A O 1
ATOM 1547 N N . ALA A 1 197 ? -18.359 25.219 18.531 1 92.25 197 ALA A N 1
ATOM 1548 C CA . ALA A 1 197 ? -18.547 26.266 19.531 1 92.25 197 ALA A CA 1
ATOM 1549 C C . ALA A 1 197 ? -18.641 25.688 20.938 1 92.25 197 ALA A C 1
ATOM 1551 O O . ALA A 1 197 ? -18.016 26.188 21.875 1 92.25 197 ALA A O 1
ATOM 1552 N N . ALA A 1 198 ? -19.422 24.641 21.016 1 94.5 198 ALA A N 1
ATOM 1553 C CA . ALA A 1 198 ? -19.594 23.984 22.312 1 94.5 198 ALA A CA 1
ATOM 1554 C C . ALA A 1 198 ? -18.297 23.344 22.781 1 94.5 198 ALA A C 1
ATOM 1556 O O . ALA A 1 198 ? -17.953 23.422 23.953 1 94.5 198 ALA A O 1
ATOM 1557 N N . ALA A 1 199 ? -17.656 22.672 21.875 1 95.81 199 ALA A N 1
ATOM 1558 C CA . ALA A 1 199 ? -16.391 22.016 22.203 1 95.81 199 ALA A CA 1
ATOM 1559 C C . ALA A 1 199 ? -15.367 23.031 22.719 1 95.81 199 ALA A C 1
ATOM 1561 O O . ALA A 1 199 ? -14.617 22.734 23.641 1 95.81 199 ALA A O 1
ATOM 1562 N N . TYR A 1 200 ? -15.32 24.219 22.016 1 96.06 200 TYR A N 1
ATOM 1563 C CA . TYR A 1 200 ? -14.406 25.25 22.484 1 96.06 200 TYR A CA 1
ATOM 1564 C C . TYR A 1 200 ? -14.766 25.703 23.906 1 96.06 200 TYR A C 1
ATOM 1566 O O . TYR A 1 200 ? -13.914 25.719 24.797 1 96.06 200 TYR A O 1
ATOM 1574 N N . ARG A 1 201 ? -15.984 26 24.125 1 94.5 201 ARG A N 1
ATOM 1575 C CA . ARG A 1 201 ? -16.453 26.547 25.391 1 94.5 201 ARG A CA 1
ATOM 1576 C C . ARG A 1 201 ? -16.25 25.547 26.531 1 94.5 201 ARG A C 1
ATOM 1578 O O . ARG A 1 201 ? -15.836 25.906 27.625 1 94.5 201 ARG A O 1
ATOM 1585 N N . ASN A 1 202 ? -16.484 24.328 26.188 1 95.75 202 ASN A N 1
ATOM 1586 C CA . ASN A 1 202 ? -16.578 23.312 27.234 1 95.75 202 ASN A CA 1
ATOM 1587 C C . ASN A 1 202 ? -15.25 22.625 27.484 1 95.75 202 ASN A C 1
ATOM 1589 O O . ASN A 1 202 ? -15.055 21.984 28.516 1 95.75 202 ASN A O 1
ATOM 1593 N N . HIS A 1 203 ? -14.352 22.703 26.531 1 96.19 203 HIS A N 1
ATOM 1594 C CA . HIS A 1 203 ? -13.141 21.891 26.672 1 96.19 203 HIS A CA 1
ATOM 1595 C C . HIS A 1 203 ? -11.898 22.703 26.297 1 96.19 203 HIS A C 1
ATOM 1597 O O . HIS A 1 203 ? -11.039 22.938 27.156 1 96.19 203 HIS A O 1
ATOM 1603 N N . ILE A 1 20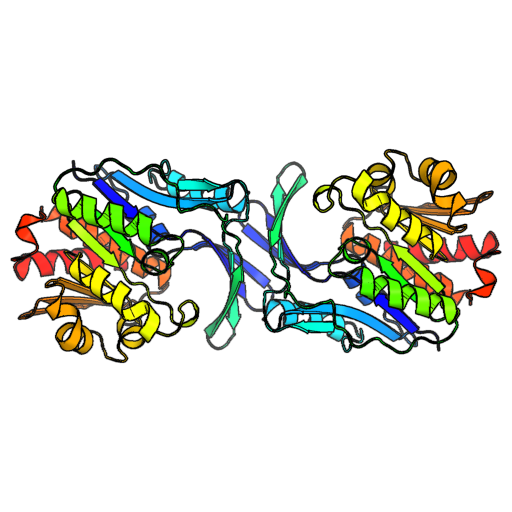4 ? -11.812 23.25 25.141 1 96.88 204 ILE A N 1
ATOM 1604 C CA . ILE A 1 204 ? -10.578 23.812 24.609 1 96.88 204 ILE A CA 1
ATOM 1605 C C . ILE A 1 204 ? -10.219 25.078 25.406 1 96.88 204 ILE A C 1
ATOM 1607 O O . ILE A 1 204 ? -9.047 25.328 25.703 1 96.88 204 ILE A O 1
ATOM 1611 N N . SER A 1 205 ? -11.219 25.906 25.812 1 95.12 205 SER A N 1
ATOM 1612 C CA . SER A 1 205 ? -11.016 27.219 26.422 1 95.12 205 SER A CA 1
ATOM 1613 C C . SER A 1 205 ? -10.305 27.094 27.766 1 95.12 205 SER A C 1
ATOM 1615 O O . SER A 1 205 ? -9.695 28.062 28.25 1 95.12 205 SER A O 1
ATOM 1617 N N . PHE A 1 206 ? -10.344 25.891 28.375 1 95.62 206 PHE A N 1
ATOM 1618 C CA . PHE A 1 206 ? -9.695 25.688 29.656 1 95.62 206 PHE A CA 1
ATOM 1619 C C . PHE A 1 206 ? -8.188 25.531 29.484 1 95.62 206 PHE A C 1
ATOM 1621 O O . PHE A 1 206 ? -7.43 25.625 30.453 1 95.62 206 PHE A O 1
ATOM 1628 N N . TYR A 1 207 ? -7.785 25.297 28.266 1 95.88 207 TYR A N 1
ATOM 1629 C CA . TYR A 1 207 ? -6.383 24.984 28.016 1 95.88 207 TYR A CA 1
ATOM 1630 C C . TYR A 1 207 ? -5.754 26.016 27.078 1 95.88 207 TYR A C 1
ATOM 1632 O O . TYR A 1 207 ? -4.605 26.406 27.266 1 95.88 207 TYR A O 1
ATOM 1640 N N . CYS A 1 208 ? -6.504 26.406 26.094 1 95.31 208 CYS A N 1
ATOM 1641 C CA . CYS A 1 208 ? -6.016 27.344 25.078 1 95.31 208 CYS A CA 1
ATOM 1642 C C . CYS A 1 208 ? -7.051 28.422 24.797 1 95.31 208 CYS A C 1
ATOM 1644 O O . CYS A 1 208 ? -8.203 28.125 24.484 1 95.31 208 CYS A O 1
ATOM 1646 N N . ASN A 1 209 ? -6.59 29.656 24.766 1 93.06 209 ASN A N 1
ATOM 1647 C CA . ASN A 1 209 ? -7.492 30.797 24.625 1 93.06 209 ASN A CA 1
ATOM 1648 C C . ASN A 1 209 ? -7.98 30.953 23.188 1 93.06 209 ASN A C 1
ATOM 1650 O O . ASN A 1 209 ? -9.078 31.469 22.953 1 93.06 209 ASN A O 1
ATOM 1654 N N . ASN A 1 210 ? -7.129 30.641 22.266 1 94.25 210 ASN A N 1
ATOM 1655 C CA . 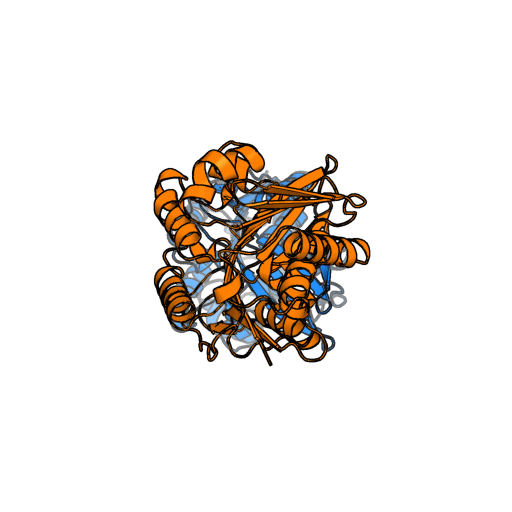ASN A 1 210 ? -7.418 30.938 20.875 1 94.25 210 ASN A CA 1
ATOM 1656 C C . ASN A 1 210 ? -7.691 29.672 20.062 1 94.25 210 ASN A C 1
ATOM 1658 O O . ASN A 1 210 ? -6.914 28.719 20.125 1 94.25 210 ASN A O 1
ATOM 1662 N N . CYS A 1 211 ? -8.82 29.672 19.328 1 96.44 211 CYS A N 1
ATOM 1663 C CA . CYS A 1 211 ? -9.172 28.531 18.484 1 96.44 211 CYS A CA 1
ATOM 1664 C C . CYS A 1 211 ? -9.766 29 17.156 1 96.44 211 CYS A C 1
ATOM 1666 O O . CYS A 1 211 ? -10.555 29.938 17.125 1 96.44 211 CYS A O 1
ATOM 1668 N N . ILE A 1 212 ? -9.297 28.453 16.141 1 96.44 212 ILE A N 1
ATOM 1669 C CA . ILE A 1 212 ? -9.852 28.703 14.812 1 96.44 212 ILE A CA 1
ATOM 1670 C C . ILE A 1 212 ? -10.414 27.406 14.234 1 96.44 212 ILE A C 1
ATOM 1672 O O . ILE A 1 212 ? -9.766 26.359 14.297 1 96.44 212 ILE A O 1
ATOM 1676 N N . ASN A 1 213 ? -11.625 27.469 13.727 1 96.44 213 ASN A N 1
ATOM 1677 C CA . ASN A 1 213 ? -12.234 26.344 13.023 1 96.44 213 ASN A CA 1
ATOM 1678 C C . ASN A 1 213 ? -12.336 26.609 11.523 1 96.44 213 ASN A C 1
ATOM 1680 O O . ASN A 1 213 ? -12.875 27.625 11.102 1 96.44 213 ASN A O 1
ATOM 1684 N N . ILE A 1 214 ? -11.727 25.734 10.789 1 95.94 214 ILE A N 1
ATOM 1685 C CA . ILE A 1 214 ? -11.789 25.766 9.336 1 95.94 214 ILE A CA 1
ATOM 1686 C C . ILE A 1 214 ? -12.812 24.75 8.844 1 95.94 214 ILE A C 1
ATOM 1688 O O . ILE A 1 214 ? -12.594 23.547 8.945 1 95.94 214 ILE A O 1
ATOM 1692 N N . ASP A 1 215 ? -13.906 25.234 8.266 1 94.81 215 ASP A N 1
ATOM 1693 C CA . ASP A 1 215 ? -15.023 24.406 7.809 1 94.81 215 ASP A CA 1
ATOM 1694 C C . ASP A 1 215 ? -15.141 24.438 6.289 1 94.81 215 ASP A C 1
ATOM 1696 O O . ASP A 1 215 ? -15.867 25.266 5.734 1 94.81 215 ASP A O 1
ATOM 1700 N N . SER A 1 216 ? -14.547 23.469 5.668 1 92.31 216 SER A N 1
ATOM 1701 C CA . SER A 1 216 ? -14.531 23.453 4.207 1 92.31 216 SER A CA 1
ATOM 1702 C C . SER A 1 216 ? -15.906 23.109 3.646 1 92.31 216 SER A C 1
ATOM 1704 O O . SER A 1 216 ? -16.25 23.516 2.533 1 92.31 216 SER A O 1
ATOM 1706 N N . LYS A 1 217 ? -16.75 22.406 4.332 1 89.31 217 LYS A N 1
ATOM 1707 C CA . LYS A 1 217 ? -18.094 22.047 3.887 1 89.31 217 LYS A CA 1
ATOM 1708 C C . LYS A 1 217 ? -18.984 23.281 3.812 1 89.31 217 LYS A C 1
ATOM 1710 O O . LYS A 1 217 ? -19.734 23.453 2.844 1 89.31 217 LYS A O 1
ATOM 1715 N N . ALA A 1 218 ? -18.812 24.125 4.82 1 90.19 218 ALA A N 1
ATOM 1716 C CA . ALA A 1 218 ? -19.641 25.328 4.871 1 90.19 218 ALA A CA 1
ATOM 1717 C C . ALA A 1 218 ? -18.953 26.484 4.141 1 90.19 218 ALA A C 1
ATOM 1719 O O . ALA A 1 218 ? -19.594 27.484 3.814 1 90.19 218 ALA A O 1
ATOM 1720 N N . GLY A 1 219 ? -17.703 26.297 3.85 1 91.81 219 GLY A N 1
ATOM 1721 C CA . GLY A 1 219 ? -16.938 27.422 3.316 1 91.81 219 GLY A CA 1
ATOM 1722 C C . GLY A 1 219 ? -16.812 28.578 4.285 1 91.81 219 GLY A C 1
ATOM 1723 O O . GLY A 1 219 ? -17.141 29.719 3.943 1 91.81 219 GLY A O 1
ATOM 1724 N N . ALA A 1 220 ? -16.391 28.266 5.496 1 93.69 220 ALA A N 1
ATOM 1725 C CA . ALA A 1 220 ? -16.328 29.297 6.527 1 93.69 220 ALA A CA 1
ATOM 1726 C C . ALA A 1 220 ? -15.148 29.047 7.465 1 93.69 220 ALA A C 1
ATOM 1728 O O . ALA A 1 220 ? -14.734 27.906 7.672 1 93.69 220 ALA A O 1
ATOM 1729 N N . ILE A 1 221 ? -14.602 30.125 7.93 1 95.75 221 ILE A N 1
ATOM 1730 C CA . ILE A 1 221 ? -13.602 30.094 8.992 1 95.75 221 ILE A CA 1
ATOM 1731 C C . ILE A 1 221 ? -14.117 30.859 10.211 1 95.75 221 ILE A C 1
ATOM 1733 O O . ILE A 1 221 ? -14.602 31.984 10.078 1 95.75 221 ILE A O 1
ATOM 1737 N N . ARG A 1 222 ? -14.023 30.172 11.406 1 94.5 222 ARG A N 1
ATOM 1738 C CA . ARG A 1 222 ? -14.539 30.75 12.648 1 94.5 222 ARG A CA 1
ATOM 1739 C C . ARG A 1 222 ? -13.43 30.875 13.688 1 94.5 222 ARG A C 1
ATOM 1741 O O . ARG A 1 222 ? -12.57 30 13.797 1 94.5 222 ARG A O 1
ATOM 1748 N N . PHE A 1 223 ? -13.508 31.922 14.375 1 94.12 223 PHE A N 1
ATOM 1749 C CA . PHE A 1 223 ? -12.57 32.156 15.461 1 94.12 223 PHE A CA 1
ATOM 1750 C C . PHE A 1 223 ? -13.297 32.219 16.797 1 94.12 223 PHE A C 1
ATOM 1752 O O . PHE A 1 223 ? -14.375 32.812 16.922 1 94.12 223 PHE A O 1
ATOM 1759 N N . TYR A 1 224 ? -12.727 31.5 17.766 1 92.31 224 TYR A N 1
ATOM 1760 C CA . TYR A 1 224 ? -13.227 31.469 19.141 1 92.31 224 TYR A CA 1
ATOM 1761 C C . TYR A 1 224 ? -12.156 31.953 20.109 1 92.31 224 TYR A C 1
ATOM 1763 O O . TYR A 1 224 ? -11.008 31.516 20.062 1 92.31 224 TYR A O 1
ATOM 1771 N N . ASN A 1 225 ? -12.477 32.938 20.938 1 89.75 225 ASN A N 1
ATOM 1772 C CA . ASN A 1 225 ? -11.641 33.406 22.047 1 89.75 225 ASN A CA 1
ATOM 1773 C C . ASN A 1 225 ? -12.461 33.688 23.281 1 89.75 225 ASN A C 1
ATOM 1775 O O . ASN A 1 225 ? -12.992 34.812 23.438 1 89.75 225 ASN A O 1
ATOM 1779 N N . ARG A 1 226 ? -12.758 32.844 24.219 1 78.06 226 ARG A N 1
ATOM 1780 C CA . ARG A 1 226 ? -13.547 32.906 25.453 1 78.06 226 ARG A CA 1
ATOM 1781 C C . ARG A 1 226 ? -14.719 33.875 25.297 1 78.06 226 ARG A C 1
ATOM 1783 O O . ARG A 1 226 ? -15.859 33.531 25.609 1 78.06 226 ARG A O 1
ATOM 1790 N N . GLN A 1 227 ? -14.438 35.156 24.859 1 72.81 227 GLN A N 1
ATOM 1791 C CA . GLN A 1 227 ? -15.477 36.188 24.891 1 72.81 227 GLN A CA 1
ATOM 1792 C C . GLN A 1 227 ? -16.016 36.469 23.5 1 72.81 227 GLN A C 1
ATOM 1794 O O . GLN A 1 227 ? -17.078 37.062 23.344 1 72.81 227 GLN A O 1
ATOM 1799 N N . LEU A 1 228 ? -15.273 36.031 22.562 1 73.69 228 LEU A N 1
ATOM 1800 C CA . LEU A 1 228 ? -15.586 36.531 21.219 1 73.69 228 LEU A CA 1
ATOM 1801 C C . LEU A 1 228 ? -15.648 35.375 20.219 1 73.69 228 LEU A C 1
ATOM 1803 O O . LEU A 1 228 ? -14.836 34.469 20.281 1 73.69 228 LEU A O 1
ATOM 1807 N N . THR A 1 229 ? -16.688 35.375 19.484 1 82.12 229 THR A N 1
ATOM 1808 C CA . THR A 1 229 ? -16.781 34.5 18.312 1 82.12 229 THR A CA 1
ATOM 1809 C C . THR A 1 229 ? -16.922 35.312 17.031 1 82.12 229 THR A C 1
ATOM 1811 O O . THR A 1 229 ? -17.703 36.281 16.984 1 82.12 229 THR A O 1
ATOM 1814 N N . GLN A 1 230 ? -15.992 35.094 16.109 1 83.06 230 GLN A N 1
ATOM 1815 C CA . GLN A 1 230 ? -16.062 35.719 14.789 1 83.06 230 GLN A CA 1
ATOM 1816 C C . GLN A 1 230 ? -16.109 34.656 13.688 1 83.06 230 GLN A C 1
ATOM 1818 O O . GLN A 1 230 ? -15.492 33.594 13.805 1 83.06 230 GLN A O 1
ATOM 1823 N N . SER A 1 231 ? -16.938 35 12.688 1 89.25 231 SER A N 1
ATOM 1824 C CA . SER A 1 231 ? -17.031 34.094 11.547 1 89.25 231 SER A CA 1
ATOM 1825 C C . SER A 1 231 ? -16.938 34.844 10.227 1 89.25 231 SER A C 1
ATOM 1827 O O . SER A 1 231 ? -17.5 35.938 10.094 1 89.25 231 SER A O 1
ATOM 1829 N N . VAL A 1 232 ? -16.125 34.312 9.344 1 93.38 232 VAL A N 1
ATOM 1830 C CA . VAL A 1 232 ? -16.062 34.844 7.977 1 93.38 232 VAL A CA 1
ATOM 1831 C C . VAL A 1 232 ? -16.453 33.719 6.996 1 93.38 232 VAL A C 1
ATOM 1833 O O . VAL A 1 232 ? -15.984 32.594 7.121 1 93.38 232 VAL A O 1
ATOM 1836 N N . GLU A 1 233 ? -17.281 34.094 5.988 1 91.88 233 GLU A N 1
ATOM 1837 C CA . GLU A 1 233 ? -17.812 33.062 5.074 1 91.88 233 GLU A CA 1
ATOM 1838 C C . GLU A 1 233 ? -17.281 33.281 3.656 1 91.88 233 GLU A C 1
ATOM 1840 O O . GLU A 1 233 ? -16.922 34.406 3.281 1 91.88 233 GLU A O 1
ATOM 1845 N N . SER A 1 234 ? -17.078 32.094 3.012 1 87.94 234 SER A N 1
ATOM 1846 C CA . SER A 1 234 ? -16.812 32 1.58 1 87.94 234 SER A CA 1
ATOM 1847 C C . SER A 1 234 ? -17.656 30.938 0.909 1 87.94 234 SER A C 1
ATOM 1849 O O . SER A 1 234 ? -18.609 30.422 1.513 1 87.94 234 SER A O 1
ATOM 1851 N N . ALA A 1 235 ? -17.406 30.75 -0.442 1 86 235 ALA A N 1
ATOM 1852 C CA . ALA A 1 235 ? -18.062 29.641 -1.12 1 86 235 ALA A CA 1
ATOM 1853 C C . ALA A 1 235 ? -17.531 28.297 -0.617 1 86 235 ALA A C 1
ATOM 1855 O O . ALA A 1 235 ? -16.359 28.188 -0.257 1 86 235 ALA A O 1
ATOM 1856 N N . PRO A 1 236 ? -18.453 27.359 -0.664 1 84.75 236 PRO A N 1
ATOM 1857 C CA . PRO A 1 236 ? -17.984 26.016 -0.287 1 84.75 236 PRO A CA 1
ATOM 1858 C C . PRO A 1 236 ? -16.859 25.516 -1.191 1 84.75 236 PRO A C 1
ATOM 1860 O O . PRO A 1 236 ? -16.781 25.891 -2.361 1 84.75 236 PRO A O 1
ATOM 1863 N N . ALA A 1 237 ? -16.047 24.641 -0.633 1 86.19 237 ALA A N 1
ATOM 1864 C CA . ALA A 1 237 ? -14.875 24.141 -1.338 1 86.19 237 ALA A CA 1
ATOM 1865 C C . ALA A 1 237 ? -15.273 23.156 -2.439 1 86.19 237 ALA A C 1
ATOM 1867 O O . ALA A 1 237 ? -16.125 22.281 -2.223 1 86.19 237 ALA A O 1
ATOM 1868 N N . ALA A 1 238 ? -14.719 23.359 -3.582 1 81.06 238 ALA A N 1
ATOM 1869 C CA . ALA A 1 238 ? -14.836 22.359 -4.629 1 81.06 238 ALA A CA 1
ATOM 1870 C C . ALA A 1 238 ? -13.992 21.125 -4.301 1 81.06 238 ALA A C 1
ATOM 1872 O O . ALA A 1 238 ? -14.43 19.984 -4.508 1 81.06 238 ALA A O 1
ATOM 1873 N N . ASN A 1 239 ? -12.844 21.406 -3.727 1 85.94 239 ASN A N 1
ATOM 1874 C CA . ASN A 1 239 ? -11.898 20.422 -3.221 1 85.94 239 ASN A CA 1
ATOM 1875 C C . ASN A 1 239 ? -11.523 20.688 -1.767 1 85.94 239 ASN A C 1
ATOM 1877 O O . ASN A 1 239 ? -10.75 21.609 -1.483 1 85.94 239 ASN A O 1
ATOM 1881 N N . SER A 1 240 ? -12 19.828 -0.976 1 87.12 240 SER A N 1
ATOM 1882 C CA . SER A 1 240 ? -11.852 20.078 0.455 1 87.12 240 SER A CA 1
ATOM 1883 C C . SER A 1 240 ? -10.383 20.062 0.869 1 87.12 240 SER A C 1
ATOM 1885 O O . SER A 1 240 ? -9.969 20.844 1.722 1 87.12 240 SER A O 1
ATOM 1887 N N . LEU A 1 241 ? -9.664 19.188 0.306 1 86.19 241 LEU A N 1
ATOM 1888 C CA . LEU A 1 241 ? -8.258 19.062 0.664 1 86.19 241 LEU A CA 1
ATOM 1889 C C . LEU A 1 241 ? -7.496 20.344 0.344 1 86.19 241 LEU A C 1
ATOM 1891 O O . LEU A 1 241 ? -6.789 20.891 1.199 1 86.19 241 LEU A O 1
ATOM 1895 N N . GLU A 1 242 ? -7.648 20.828 -0.808 1 89.81 242 GLU A N 1
ATOM 1896 C CA . GLU A 1 242 ? -6.953 22.031 -1.254 1 89.81 242 GLU A CA 1
ATOM 1897 C C . GLU A 1 242 ? -7.445 23.266 -0.503 1 89.81 242 GLU A C 1
ATOM 1899 O O . GLU A 1 242 ? -6.652 24.141 -0.144 1 89.81 242 GLU A O 1
ATOM 1904 N N . TRP A 1 243 ? -8.711 23.297 -0.323 1 93.69 243 TRP A N 1
ATOM 1905 C CA . TRP A 1 243 ? -9.32 24.422 0.359 1 93.69 243 TRP A CA 1
ATOM 1906 C C . TRP A 1 243 ? -8.812 24.547 1.791 1 93.69 243 TRP A C 1
ATOM 1908 O O . TRP A 1 243 ? -8.453 25.641 2.242 1 93.69 243 TRP A O 1
ATOM 1918 N N . ARG A 1 244 ? -8.727 23.438 2.473 1 94.44 244 ARG A N 1
ATOM 1919 C CA . ARG A 1 244 ? -8.258 23.406 3.855 1 94.44 244 ARG A CA 1
ATOM 1920 C C . ARG A 1 244 ? -6.789 23.797 3.949 1 94.44 244 ARG A C 1
ATOM 1922 O O . ARG A 1 244 ? -6.398 24.562 4.836 1 94.44 244 ARG A O 1
ATOM 1929 N N . ALA A 1 245 ? -6.055 23.297 3.061 1 95 245 ALA A N 1
ATOM 1930 C CA . ALA A 1 245 ? -4.629 23.609 3.045 1 95 245 ALA A CA 1
ATOM 1931 C C . ALA A 1 245 ? -4.406 25.109 2.828 1 95 245 ALA A C 1
ATOM 1933 O O . ALA A 1 245 ? -3.598 25.719 3.525 1 95 245 ALA A O 1
ATOM 1934 N N . ALA A 1 246 ? -5.137 25.641 1.915 1 95.38 246 ALA A N 1
ATOM 1935 C CA . ALA A 1 246 ? -5.027 27.062 1.61 1 95.38 246 ALA A CA 1
ATOM 1936 C C . ALA A 1 246 ? -5.516 27.906 2.777 1 95.38 246 ALA A C 1
ATOM 1938 O O . ALA A 1 246 ? -4.922 28.938 3.096 1 95.38 246 ALA A O 1
ATOM 1939 N N . ALA A 1 247 ? -6.562 27.469 3.352 1 96.44 247 ALA A N 1
ATOM 1940 C CA . ALA A 1 247 ? -7.121 28.188 4.492 1 96.44 247 ALA A CA 1
ATOM 1941 C C . ALA A 1 247 ? -6.121 28.266 5.641 1 96.44 247 ALA A C 1
ATOM 1943 O O . ALA A 1 247 ? -5.914 29.328 6.23 1 96.44 247 ALA A O 1
ATOM 1944 N N . LEU A 1 248 ? -5.551 27.156 5.965 1 96.38 248 LEU A N 1
ATOM 1945 C CA . LEU A 1 248 ? -4.555 27.125 7.027 1 96.38 248 LEU A CA 1
ATOM 1946 C C . LEU A 1 248 ? -3.363 28.016 6.688 1 96.38 248 LEU A C 1
ATOM 1948 O O . LEU A 1 248 ? -2.883 28.766 7.535 1 96.38 248 LEU A O 1
ATOM 1952 N N . ALA A 1 249 ? -2.934 27.891 5.48 1 96.31 249 ALA A N 1
ATOM 1953 C CA . ALA A 1 249 ? -1.828 28.734 5.039 1 96.31 249 ALA A CA 1
ATOM 1954 C C . ALA A 1 249 ? -2.176 30.219 5.18 1 96.31 249 ALA A C 1
ATOM 1956 O O . ALA A 1 249 ? -1.338 31.031 5.59 1 96.31 249 ALA A O 1
ATOM 1957 N N . GLY A 1 250 ? -3.377 30.531 4.828 1 95.56 250 GLY A N 1
ATOM 1958 C CA . GLY A 1 250 ? -3.83 31.906 4.969 1 95.56 250 GLY A CA 1
ATOM 1959 C C . GLY A 1 250 ? -3.863 32.375 6.406 1 95.56 250 GLY A C 1
ATOM 1960 O O . GLY A 1 250 ? -3.529 33.531 6.691 1 95.56 250 GLY A O 1
ATOM 1961 N N . VAL A 1 251 ? -4.277 31.547 7.254 1 95.75 251 VAL A N 1
ATOM 1962 C CA . VAL A 1 251 ? -4.316 31.859 8.68 1 95.75 251 VAL A CA 1
ATOM 1963 C C . VAL A 1 251 ? -2.904 32.156 9.18 1 95.75 251 VAL A C 1
ATOM 1965 O O . VAL A 1 251 ? -2.682 33.156 9.867 1 95.75 251 VAL A O 1
ATOM 1968 N N . ILE A 1 252 ? -1.967 31.328 8.82 1 96.19 252 ILE A N 1
ATOM 1969 C CA . ILE A 1 252 ? -0.584 31.5 9.25 1 96.19 252 ILE A CA 1
ATOM 1970 C C . ILE A 1 252 ? -0.003 32.781 8.633 1 96.19 252 ILE A C 1
ATOM 1972 O O . ILE A 1 252 ? 0.714 33.531 9.297 1 96.19 252 ILE A O 1
ATOM 1976 N N . GLU A 1 253 ? -0.348 33 7.418 1 94.62 253 GLU A N 1
ATOM 1977 C CA . GLU A 1 253 ? 0.053 34.25 6.758 1 94.62 253 GLU A CA 1
ATOM 1978 C C . GLU A 1 253 ? -0.496 35.469 7.492 1 94.62 253 GLU A C 1
ATOM 1980 O O . GLU A 1 253 ? 0.198 36.469 7.637 1 94.62 253 GLU A O 1
ATOM 1985 N N . GLY A 1 254 ? -1.716 35.344 7.879 1 94.06 254 GLY A N 1
ATOM 1986 C CA . GLY A 1 254 ? -2.314 36.406 8.656 1 94.06 254 GLY A CA 1
ATOM 1987 C C . GLY A 1 254 ? -1.58 36.688 9.953 1 94.06 254 GLY A C 1
ATOM 1988 O O . GLY A 1 254 ? -1.439 37.844 10.359 1 94.06 254 GLY A O 1
ATOM 1989 N N . LEU A 1 255 ? -1.128 35.656 10.617 1 94.44 255 LEU A N 1
ATOM 1990 C CA . LEU A 1 255 ? -0.345 35.812 11.836 1 94.44 255 LEU A CA 1
ATOM 1991 C C . LEU A 1 255 ? 0.965 36.531 11.562 1 94.44 255 LEU A C 1
ATOM 1993 O O . LEU A 1 255 ? 1.353 37.438 12.312 1 94.44 255 LEU A O 1
ATOM 1997 N N . ILE A 1 256 ? 1.567 36.188 10.484 1 93.81 256 ILE A N 1
ATOM 1998 C CA . ILE A 1 256 ? 2.873 36.75 10.141 1 93.81 256 ILE A CA 1
ATOM 1999 C C . ILE A 1 256 ? 2.715 38.188 9.68 1 93.81 256 ILE A C 1
ATOM 2001 O O . ILE A 1 256 ? 3.414 39.094 10.172 1 93.81 256 ILE A O 1
ATOM 2005 N N . ASP A 1 257 ? 1.766 38.438 8.844 1 91.56 257 ASP A N 1
ATOM 2006 C CA . ASP A 1 257 ? 1.542 39.781 8.312 1 91.56 257 ASP A CA 1
ATOM 2007 C C . ASP A 1 257 ? 1.07 40.719 9.398 1 91.56 257 ASP A C 1
ATOM 2009 O O . ASP A 1 257 ? 1.375 41.906 9.359 1 91.56 257 ASP A O 1
ATOM 2013 N N . GLY A 1 258 ? 0.335 40.156 10.297 1 91.31 258 GLY A N 1
ATOM 2014 C CA . GLY A 1 258 ? -0.156 40.969 11.398 1 91.31 258 GLY A CA 1
ATOM 2015 C C . GLY A 1 258 ? 0.877 41.188 12.492 1 91.31 258 GLY A C 1
ATOM 2016 O O . GLY A 1 258 ? 0.618 41.875 13.469 1 91.31 258 GLY A O 1
ATOM 2017 N N . ASN A 1 259 ? 2.045 40.594 12.328 1 92.44 259 ASN A N 1
ATOM 2018 C CA . ASN A 1 259 ? 3.133 40.656 13.297 1 92.44 259 ASN A CA 1
ATOM 2019 C C . ASN A 1 259 ? 2.684 40.219 14.68 1 92.44 259 ASN A C 1
ATOM 2021 O O . ASN A 1 259 ? 2.961 40.875 15.68 1 92.44 259 ASN A O 1
ATOM 2025 N N . VAL A 1 260 ? 1.896 39.156 14.68 1 93.69 260 VAL A N 1
ATOM 2026 C CA . VAL A 1 260 ? 1.43 38.594 15.938 1 93.69 260 VAL A CA 1
ATOM 2027 C C . VAL A 1 260 ? 2.521 37.688 16.531 1 93.69 260 VAL A C 1
ATOM 2029 O O . VAL A 1 260 ? 2.857 36.656 15.977 1 93.69 260 VAL A O 1
ATOM 2032 N N . MET A 1 261 ? 3.094 38.094 17.656 1 94.75 261 MET A N 1
ATOM 2033 C CA . MET A 1 261 ? 4.16 37.375 18.344 1 94.75 261 MET A CA 1
ATOM 2034 C C . MET A 1 261 ? 3.6 36.531 19.469 1 94.75 261 MET A C 1
ATOM 2036 O O . MET A 1 261 ? 2.402 36.562 19.766 1 94.75 261 MET A O 1
ATOM 2040 N N . THR A 1 262 ? 4.461 35.688 19.969 1 94.5 262 THR A N 1
ATOM 2041 C CA . THR A 1 262 ? 4.066 34.812 21.047 1 94.5 262 THR A CA 1
ATOM 2042 C C . THR A 1 262 ? 3.445 35.594 22.203 1 94.5 262 THR A C 1
ATOM 2044 O O . THR A 1 262 ? 2.436 35.156 22.781 1 94.5 262 THR A O 1
ATOM 2047 N N . ALA A 1 263 ? 3.963 36.719 22.484 1 93.19 263 ALA A N 1
ATOM 2048 C CA . ALA A 1 263 ? 3.506 37.531 23.609 1 93.19 263 ALA A CA 1
ATOM 2049 C C . ALA A 1 263 ? 2.115 38.094 23.344 1 93.19 263 ALA A C 1
ATOM 2051 O O . ALA A 1 263 ? 1.398 38.469 24.281 1 93.19 263 ALA A O 1
ATOM 2052 N N . ASP A 1 264 ? 1.759 38.125 22.109 1 93.06 264 ASP A N 1
ATOM 2053 C CA . ASP A 1 264 ? 0.488 38.719 21.719 1 93.06 264 ASP A CA 1
ATOM 2054 C C . ASP A 1 264 ? -0.646 37.719 21.766 1 93.06 264 ASP A C 1
ATOM 2056 O O . ASP A 1 264 ? -1.822 38.094 21.781 1 93.06 264 ASP A O 1
ATOM 2060 N N . MET A 1 265 ? -0.321 36.469 21.844 1 91.25 265 MET A N 1
ATOM 2061 C CA . MET A 1 265 ? -1.297 35.406 21.641 1 91.25 265 MET A CA 1
ATOM 2062 C C . MET A 1 265 ? -2.311 35.375 22.781 1 91.25 265 MET A C 1
ATOM 2064 O O . MET A 1 265 ? -3.492 35.094 22.547 1 91.25 265 MET A O 1
ATOM 2068 N N . ASP A 1 266 ? -1.923 35.688 23.906 1 86.31 266 ASP A N 1
ATOM 2069 C CA . ASP A 1 266 ? -2.801 35.594 25.062 1 86.31 266 ASP A CA 1
ATOM 2070 C C . ASP A 1 266 ? -3.811 36.75 25.078 1 86.31 266 ASP A C 1
ATOM 2072 O O . ASP A 1 266 ? -4.867 36.625 25.703 1 86.31 266 ASP A O 1
ATOM 2076 N N . ALA A 1 267 ? -3.441 37.844 24.359 1 86.19 267 ALA A N 1
ATOM 2077 C CA . ALA A 1 267 ? -4.305 39 24.406 1 86.19 267 ALA A CA 1
ATOM 2078 C C . ALA A 1 267 ? -4.633 39.5 23 1 86.19 267 ALA A C 1
ATOM 2080 O O . ALA A 1 267 ? -4.711 40.688 22.75 1 86.19 267 ALA A O 1
ATOM 2081 N N . ILE A 1 268 ? -4.707 38.531 22.141 1 87.12 268 ILE A N 1
ATOM 2082 C CA . ILE A 1 268 ? -5.012 38.938 20.766 1 87.12 268 ILE A CA 1
ATOM 2083 C C . ILE A 1 268 ? -6.383 39.594 20.719 1 87.12 268 ILE A C 1
ATOM 2085 O O . ILE A 1 268 ? -7.34 39.125 21.328 1 87.12 268 ILE A O 1
ATOM 2089 N N . ASP A 1 269 ? -6.465 40.75 20.094 1 85.81 269 ASP A N 1
ATOM 2090 C CA . ASP A 1 269 ? -7.719 41.469 20.031 1 85.81 269 ASP A CA 1
ATOM 2091 C C . ASP A 1 269 ? -8.586 41.031 18.859 1 85.81 269 ASP A C 1
ATOM 2093 O O . ASP A 1 269 ? -8.102 40.344 17.969 1 85.81 269 ASP A O 1
ATOM 2097 N N . SER A 1 270 ? -9.82 41.469 18.891 1 84.56 270 SER A N 1
ATOM 2098 C CA . SER A 1 270 ? -10.828 41.031 17.938 1 84.56 270 SER A CA 1
ATOM 2099 C C . SER A 1 270 ? -10.469 41.469 16.516 1 84.56 270 SER A C 1
ATOM 2101 O O . SER A 1 270 ? -10.734 40.75 15.555 1 84.56 270 SER A O 1
ATOM 2103 N N . GLU A 1 271 ? -9.953 42.594 16.422 1 88 271 GLU A N 1
ATOM 2104 C CA . GLU A 1 271 ? -9.609 43.125 15.109 1 88 271 GLU A CA 1
ATOM 2105 C C . GLU A 1 271 ? -8.492 42.312 14.461 1 88 271 GLU A C 1
ATOM 2107 O O . GLU A 1 271 ? -8.555 42 13.273 1 88 271 GLU A O 1
ATOM 2112 N N . THR A 1 272 ? -7.477 42.062 15.242 1 89.5 272 THR A N 1
ATOM 2113 C CA . THR A 1 272 ? -6.363 41.25 14.758 1 89.5 272 THR A CA 1
ATOM 2114 C C . THR A 1 272 ? -6.84 39.844 14.367 1 89.5 272 THR A C 1
ATOM 2116 O O . THR A 1 272 ? -6.449 39.312 13.328 1 89.5 272 THR A O 1
ATOM 2119 N N . MET A 1 273 ? -7.695 39.281 15.133 1 88.25 273 MET A N 1
ATOM 2120 C CA . MET A 1 273 ? -8.234 37.969 14.859 1 88.25 273 MET A CA 1
ATOM 2121 C C . MET A 1 273 ? -9.047 37.969 13.57 1 88.25 273 MET A C 1
ATOM 2123 O O . MET A 1 273 ? -8.984 37 12.797 1 88.25 273 MET A O 1
ATOM 2127 N N . LEU A 1 274 ? -9.828 39 13.43 1 91 274 LEU A N 1
ATOM 2128 C CA . LEU A 1 274 ? -10.633 39.125 12.211 1 91 274 LEU A CA 1
ATOM 2129 C C . LEU A 1 274 ? -9.742 39.156 10.977 1 91 274 LEU A C 1
ATOM 2131 O O . LEU A 1 274 ? -10.039 38.5 9.969 1 91 274 LEU A O 1
ATOM 2135 N N . ARG A 1 275 ? -8.672 39.844 11.086 1 92.81 275 ARG A N 1
ATOM 2136 C CA . ARG A 1 275 ? -7.746 39.938 9.961 1 92.81 275 ARG A CA 1
ATOM 2137 C C . ARG A 1 275 ? -7.129 38.594 9.633 1 92.81 275 ARG A C 1
ATOM 2139 O O . ARG A 1 275 ? -6.922 38.25 8.469 1 92.81 275 ARG A O 1
ATOM 2146 N N . ILE A 1 276 ? -6.797 37.844 10.617 1 93.88 276 ILE A N 1
ATOM 2147 C CA . ILE A 1 276 ? -6.219 36.5 10.453 1 93.88 276 ILE A CA 1
ATOM 2148 C C . ILE A 1 276 ? -7.219 35.594 9.742 1 93.88 276 ILE A C 1
ATOM 2150 O O . ILE A 1 276 ? -6.867 34.906 8.781 1 93.88 276 ILE A O 1
ATOM 2154 N N . VAL A 1 277 ? -8.477 35.656 10.172 1 94.75 277 VAL A N 1
ATOM 2155 C CA . VAL A 1 277 ? -9.523 34.812 9.602 1 94.75 277 VAL A CA 1
ATOM 2156 C C . VAL A 1 277 ? -9.805 35.25 8.164 1 94.75 277 VAL A C 1
ATOM 2158 O O . VAL A 1 277 ? -10 34.406 7.285 1 94.75 277 VAL A O 1
ATOM 2161 N N . GLU A 1 278 ? -9.812 36.562 7.941 1 95.12 278 GLU A N 1
ATOM 2162 C CA . GLU A 1 278 ? -10.039 37.062 6.598 1 95.12 278 GLU A CA 1
ATOM 2163 C C . GLU A 1 278 ? -8.93 36.625 5.645 1 95.12 278 GLU A C 1
ATOM 2165 O O . GLU A 1 278 ? -9.18 36.312 4.48 1 95.12 278 GLU A O 1
ATOM 2170 N N . SER A 1 279 ? -7.734 36.625 6.148 1 95 279 SER A N 1
ATOM 2171 C CA . SER A 1 279 ? -6.605 36.156 5.359 1 95 279 SER A CA 1
ATOM 2172 C C . SER A 1 279 ? -6.777 34.688 4.98 1 95 279 SER A C 1
ATOM 2174 O O . SER A 1 279 ? -6.484 34.281 3.85 1 95 279 SER A O 1
ATOM 2176 N N . GLY A 1 280 ? -7.277 33.844 5.891 1 95.56 280 GLY A N 1
ATOM 2177 C CA . GLY A 1 280 ? -7.559 32.469 5.621 1 95.56 280 GLY A CA 1
ATOM 2178 C C . GLY A 1 280 ? -8.594 32.25 4.531 1 95.56 280 GLY A C 1
ATOM 2179 O O . GLY A 1 280 ? -8.375 31.484 3.594 1 95.56 280 GLY A O 1
ATOM 2180 N N . VAL A 1 281 ? -9.648 33.031 4.648 1 95 281 VAL A N 1
ATOM 2181 C CA . VAL A 1 281 ? -10.75 32.906 3.697 1 95 281 VAL A CA 1
ATOM 2182 C C . VAL A 1 281 ? -10.289 33.375 2.316 1 95 281 VAL A C 1
ATOM 2184 O O . VAL A 1 281 ? -10.633 32.75 1.304 1 95 281 VAL A O 1
ATOM 2187 N N . LYS A 1 282 ? -9.578 34.438 2.273 1 94.06 282 LYS A N 1
ATOM 2188 C CA . LYS A 1 282 ? -9.078 34.969 1.013 1 94.06 282 LYS A CA 1
ATOM 2189 C C . LYS A 1 282 ? -8.211 33.969 0.283 1 94.06 282 LYS A C 1
ATOM 2191 O O . LYS A 1 282 ? -8.383 33.719 -0.917 1 94.06 282 LYS A O 1
ATOM 2196 N N . ARG A 1 283 ? -7.332 33.281 0.937 1 93.62 283 ARG A N 1
ATOM 2197 C CA . ARG A 1 283 ? -6.445 32.281 0.336 1 93.62 283 ARG A CA 1
ATOM 2198 C C . ARG A 1 283 ? -7.219 31.047 -0.091 1 93.62 283 ARG A C 1
ATOM 2200 O O . ARG A 1 283 ? -6.949 30.469 -1.149 1 93.62 283 ARG A O 1
ATOM 2207 N N . ALA A 1 284 ? -8.125 30.641 0.772 1 93.19 284 ALA A N 1
ATOM 2208 C CA . ALA A 1 284 ? -8.93 29.453 0.487 1 93.19 284 ALA A CA 1
ATOM 2209 C C . ALA A 1 284 ? -9.789 29.656 -0.76 1 93.19 284 ALA A C 1
ATOM 2211 O O . ALA A 1 284 ? -9.938 28.75 -1.571 1 93.19 284 ALA A O 1
ATOM 2212 N N . SER A 1 285 ? -10.289 30.844 -0.939 1 89.44 285 SER A N 1
ATOM 2213 C CA . SER A 1 285 ? -11.188 31.156 -2.045 1 89.44 285 SER A CA 1
ATOM 2214 C C . SER A 1 285 ? -10.438 31.219 -3.369 1 89.44 285 SER A C 1
ATOM 2216 O O . SER A 1 285 ? -11.031 31.078 -4.438 1 89.44 285 SER A O 1
ATOM 2218 N N . ASN A 1 286 ? -9.18 31.422 -3.355 1 82.12 286 ASN A N 1
ATOM 2219 C CA . ASN A 1 286 ? -8.367 31.516 -4.562 1 82.12 286 ASN A CA 1
ATOM 2220 C C . ASN A 1 286 ? -7.734 30.172 -4.918 1 82.12 286 ASN A C 1
ATOM 2222 O O . ASN A 1 286 ? -6.965 30.078 -5.875 1 82.12 286 ASN A O 1
ATOM 2226 N N . SER A 1 287 ? -8.078 29.125 -4.141 1 79.19 287 SER A N 1
ATOM 2227 C CA . SER A 1 287 ? -7.461 27.828 -4.332 1 79.19 287 SER A CA 1
ATOM 2228 C C . SER A 1 287 ? -8.32 26.938 -5.223 1 79.19 287 SER A C 1
ATOM 2230 O O . SER A 1 287 ? -9.539 27.094 -5.277 1 79.19 287 SER A O 1
ATOM 2232 N N . MET B 1 1 ? -14.633 -35.781 -13.641 1 70 1 MET B N 1
ATOM 2233 C CA . MET B 1 1 ? -14.008 -34.656 -14.305 1 70 1 MET B CA 1
ATOM 2234 C C . MET B 1 1 ? -12.867 -34.094 -13.461 1 70 1 MET B C 1
ATOM 2236 O O . MET B 1 1 ? -12.953 -34.062 -12.234 1 70 1 MET B O 1
ATOM 2240 N N . ARG B 1 2 ? -11.586 -33.938 -14 1 87.44 2 ARG B N 1
ATOM 2241 C CA . ARG B 1 2 ? -10.391 -33.5 -13.273 1 87.44 2 ARG B CA 1
ATOM 2242 C C . ARG B 1 2 ? -10.461 -32 -12.938 1 87.44 2 ARG B C 1
ATOM 2244 O O . ARG B 1 2 ? -10.969 -31.219 -13.727 1 87.44 2 ARG B O 1
ATOM 2251 N N . LYS B 1 3 ? -10.234 -31.734 -11.75 1 94.5 3 LYS B N 1
ATOM 2252 C CA . LYS B 1 3 ? -10.219 -30.312 -11.398 1 94.5 3 LYS B CA 1
ATOM 2253 C C . LYS B 1 3 ? -8.789 -29.812 -11.156 1 94.5 3 LYS B C 1
ATOM 2255 O O . LYS B 1 3 ? -7.863 -30.625 -11.031 1 94.5 3 LYS B O 1
ATOM 2260 N N . ILE B 1 4 ? -8.695 -28.531 -11.234 1 97.94 4 ILE B N 1
ATOM 2261 C CA . ILE B 1 4 ? -7.418 -27.859 -11.023 1 97.94 4 ILE B CA 1
ATOM 2262 C C . ILE B 1 4 ? -7.441 -27.125 -9.68 1 97.94 4 ILE B C 1
ATOM 2264 O O . ILE B 1 4 ? -8.391 -26.391 -9.383 1 97.94 4 ILE B O 1
ATOM 2268 N N . ILE B 1 5 ? -6.508 -27.375 -8.836 1 98.19 5 ILE B N 1
ATOM 2269 C CA . ILE B 1 5 ? -6.301 -26.656 -7.586 1 98.19 5 ILE B CA 1
ATOM 2270 C C . ILE B 1 5 ? -5.02 -25.828 -7.672 1 98.19 5 ILE B C 1
ATOM 2272 O O . ILE B 1 5 ? -3.922 -26.391 -7.746 1 98.19 5 ILE B O 1
ATOM 2276 N N . SER B 1 6 ? -5.184 -24.562 -7.742 1 98.38 6 SER B N 1
ATOM 2277 C CA . SER B 1 6 ? -4.066 -23.625 -7.859 1 98.38 6 SER B CA 1
ATOM 2278 C C . SER B 1 6 ? -3.826 -22.891 -6.547 1 98.38 6 SER B C 1
ATOM 2280 O O . SER B 1 6 ? -4.734 -22.25 -6.012 1 98.38 6 SER B O 1
ATOM 2282 N N . ILE B 1 7 ? -2.582 -22.953 -6.02 1 98.19 7 ILE B N 1
ATOM 2283 C CA . ILE B 1 7 ? -2.223 -22.344 -4.746 1 98.19 7 ILE B CA 1
ATOM 2284 C C . ILE B 1 7 ? -1.185 -21.234 -4.969 1 98.19 7 ILE B C 1
ATOM 2286 O O . ILE B 1 7 ? -0.035 -21.531 -5.312 1 98.19 7 ILE B O 1
ATOM 2290 N N . GLY B 1 8 ? -1.619 -20.016 -4.758 1 96.88 8 GLY B N 1
ATOM 2291 C CA . GLY B 1 8 ? -0.686 -18.953 -5.059 1 96.88 8 GLY B CA 1
ATOM 2292 C C . GLY B 1 8 ? -1.014 -17.656 -4.34 1 96.88 8 GLY B C 1
ATOM 2293 O O . GLY B 1 8 ? -2.061 -17.531 -3.699 1 96.88 8 GLY B O 1
ATOM 2294 N N . GLU B 1 9 ? -0.1 -16.719 -4.484 1 95.88 9 GLU B N 1
ATOM 2295 C CA . GLU B 1 9 ? -0.249 -15.406 -3.867 1 95.88 9 GLU B CA 1
ATOM 2296 C C . GLU B 1 9 ? -1.248 -14.539 -4.633 1 95.88 9 GLU B C 1
ATOM 2298 O O . GLU B 1 9 ? -1.45 -14.734 -5.836 1 95.88 9 GLU B O 1
ATOM 2303 N N . SER B 1 10 ? -1.835 -13.664 -3.863 1 97.25 10 SER B N 1
ATOM 2304 C CA . SER B 1 10 ? -2.779 -12.703 -4.422 1 97.25 10 SER B CA 1
ATOM 2305 C C . SER B 1 10 ? -2.443 -11.281 -3.99 1 97.25 10 SER B C 1
ATOM 2307 O O . SER B 1 10 ? -2.129 -11.039 -2.822 1 97.25 10 SER B O 1
ATOM 2309 N N . CYS B 1 11 ? -2.451 -10.391 -4.941 1 97.75 11 CYS B N 1
ATOM 2310 C CA . CYS B 1 11 ? -2.244 -8.977 -4.648 1 97.75 11 CYS B CA 1
ATOM 2311 C C . CYS B 1 11 ? -2.916 -8.094 -5.691 1 97.75 11 CYS B C 1
ATOM 2313 O O . CYS B 1 11 ? -3.543 -8.602 -6.625 1 97.75 11 CYS B O 1
ATOM 2315 N N . LEU B 1 12 ? -2.965 -6.844 -5.414 1 98.44 12 LEU B N 1
ATOM 2316 C CA . LEU B 1 12 ? -3.322 -5.844 -6.414 1 98.44 12 LEU B CA 1
ATOM 2317 C C . LEU B 1 12 ? -2.086 -5.102 -6.91 1 98.44 12 LEU B C 1
ATOM 2319 O O . LEU B 1 12 ? -1.213 -4.742 -6.117 1 98.44 12 LEU B O 1
ATOM 2323 N N . GLU B 1 13 ? -1.996 -5.004 -8.188 1 97.44 13 GLU B N 1
ATOM 2324 C CA . GLU B 1 13 ? -0.917 -4.223 -8.781 1 97.44 13 GLU B CA 1
ATOM 2325 C C . GLU B 1 13 ? -1.433 -2.896 -9.336 1 97.44 13 GLU B C 1
ATOM 2327 O O . GLU B 1 13 ? -2.471 -2.855 -10 1 97.44 13 GLU B O 1
ATOM 2332 N N . VAL B 1 14 ? -0.765 -1.862 -8.953 1 98.19 14 VAL B N 1
ATOM 2333 C CA . VAL B 1 14 ? -1.064 -0.536 -9.484 1 98.19 14 VAL B CA 1
ATOM 2334 C C . VAL B 1 14 ? 0.109 -0.038 -10.328 1 98.19 14 VAL B C 1
ATOM 2336 O O . VAL B 1 14 ? 1.213 0.154 -9.812 1 98.19 14 VAL B O 1
ATOM 2339 N N . LEU B 1 15 ? -0.155 0.193 -11.578 1 96.69 15 LEU B N 1
ATOM 2340 C CA . LEU B 1 15 ? 0.881 0.607 -12.516 1 96.69 15 LEU B CA 1
ATOM 2341 C C . LEU B 1 15 ? 0.932 2.127 -12.633 1 96.69 15 LEU B C 1
ATOM 2343 O O . LEU B 1 15 ? -0.098 2.771 -12.844 1 96.69 15 LEU B O 1
ATOM 2347 N N . PHE B 1 16 ? 2.117 2.652 -12.453 1 97.81 16 PHE B N 1
ATOM 2348 C CA . PHE B 1 16 ? 2.361 4.082 -12.602 1 97.81 16 PHE B CA 1
ATOM 2349 C C . PHE B 1 16 ? 3.213 4.363 -13.836 1 97.81 16 PHE B C 1
ATOM 2351 O O . PHE B 1 16 ? 4.141 3.607 -14.141 1 97.81 16 PHE B O 1
ATOM 2358 N N . ARG B 1 17 ? 2.898 5.348 -14.562 1 94.69 17 ARG B N 1
ATOM 2359 C CA . ARG B 1 17 ? 3.814 6.012 -15.484 1 94.69 17 ARG B CA 1
ATOM 2360 C C . ARG B 1 17 ? 4.328 7.32 -14.898 1 94.69 17 ARG B C 1
ATOM 2362 O O . ARG B 1 17 ? 3.582 8.297 -14.797 1 94.69 17 ARG B O 1
ATOM 2369 N N . GLY B 1 18 ? 5.574 7.258 -14.523 1 91.5 18 GLY B N 1
ATOM 2370 C CA . GLY B 1 18 ? 6.023 8.344 -13.672 1 91.5 18 GLY B CA 1
ATOM 2371 C C . GLY B 1 18 ? 5.344 8.359 -12.312 1 91.5 18 GLY B C 1
ATOM 2372 O O . GLY B 1 18 ? 5.379 7.363 -11.586 1 91.5 18 GLY B O 1
ATOM 2373 N N . GLU B 1 19 ? 4.676 9.484 -12.023 1 93.25 19 GLU B N 1
ATOM 2374 C CA . GLU B 1 19 ? 4.008 9.617 -10.734 1 93.25 19 GLU B CA 1
ATOM 2375 C C . GLU B 1 19 ? 2.492 9.516 -10.883 1 93.25 19 GLU B C 1
ATOM 2377 O O . GLU B 1 19 ? 1.753 9.75 -9.922 1 93.25 19 GLU B O 1
ATOM 2382 N N . VAL B 1 20 ? 2.072 9.062 -12.039 1 95.5 20 VAL B N 1
ATOM 2383 C CA . VAL B 1 20 ? 0.647 9.016 -12.344 1 95.5 20 VAL B CA 1
ATOM 2384 C C . VAL B 1 20 ? 0.182 7.566 -12.43 1 95.5 20 VAL B C 1
ATOM 2386 O O . VAL B 1 20 ? 0.705 6.785 -13.234 1 95.5 20 VAL B O 1
ATOM 2389 N N . PRO B 1 21 ? -0.749 7.195 -11.578 1 97.81 21 PRO B N 1
ATOM 2390 C CA . PRO B 1 21 ? -1.287 5.84 -11.727 1 97.81 21 PRO B CA 1
ATOM 2391 C C . PRO B 1 21 ? -2.113 5.672 -13 1 97.81 21 PRO B C 1
ATOM 2393 O O . PRO B 1 21 ? -2.955 6.52 -13.312 1 97.81 21 PRO B O 1
ATOM 2396 N N . VAL B 1 22 ? -1.952 4.559 -13.711 1 95.81 22 VAL B N 1
ATOM 2397 C CA . VAL B 1 22 ? -2.588 4.438 -15.023 1 95.81 22 VAL B CA 1
ATOM 2398 C C . VAL B 1 22 ? -3.541 3.242 -15.023 1 95.81 22 VAL B C 1
ATOM 2400 O O . VAL B 1 22 ? -4.547 3.246 -15.742 1 95.81 22 VAL B O 1
ATOM 2403 N N . LYS B 1 23 ? -3.254 2.225 -14.305 1 95.56 23 LYS B N 1
ATOM 2404 C CA . LYS B 1 23 ? -4.105 1.04 -14.266 1 95.56 23 LYS B CA 1
ATOM 2405 C C . LYS B 1 23 ? -3.854 0.219 -13 1 95.56 23 LYS B C 1
ATOM 2407 O O . LYS B 1 23 ? -2.805 0.354 -12.367 1 95.56 23 LYS B O 1
ATOM 2412 N N . SER B 1 24 ? -4.855 -0.523 -12.633 1 97.62 24 SER B N 1
ATOM 2413 C CA . SER B 1 24 ? -4.711 -1.521 -11.578 1 97.62 24 SER B CA 1
ATOM 2414 C C . SER B 1 24 ? -5.258 -2.875 -12.023 1 97.62 24 SER B C 1
ATOM 2416 O O . SER B 1 24 ? -6.18 -2.941 -12.836 1 97.62 24 SER B O 1
ATOM 2418 N N . TYR B 1 25 ? -4.695 -3.924 -11.578 1 96.06 25 TYR B N 1
ATOM 2419 C CA . TYR B 1 25 ? -5.141 -5.273 -11.906 1 96.06 25 TYR B CA 1
ATOM 2420 C C . TYR B 1 25 ? -4.664 -6.273 -10.859 1 96.06 25 TYR B C 1
ATOM 2422 O O . TYR B 1 25 ? -3.666 -6.035 -10.172 1 96.06 25 TYR B O 1
ATOM 2430 N N . PRO B 1 26 ? -5.426 -7.367 -10.672 1 96.81 26 PRO B N 1
ATOM 2431 C CA . PRO B 1 26 ? -4.949 -8.406 -9.758 1 96.81 26 PRO B CA 1
ATOM 2432 C C . PRO B 1 26 ? -3.588 -8.969 -10.164 1 96.81 26 PRO B C 1
ATOM 2434 O O . PRO B 1 26 ? -3.334 -9.188 -11.352 1 96.81 26 PRO B O 1
ATOM 2437 N N . GLY B 1 27 ? -2.707 -9.102 -9.156 1 94.75 27 GLY B N 1
ATOM 2438 C CA . GLY B 1 27 ? -1.379 -9.656 -9.367 1 94.75 27 GLY B CA 1
ATOM 2439 C C . GLY B 1 27 ? -1.226 -11.062 -8.812 1 94.75 27 GLY B C 1
ATOM 2440 O O . GLY B 1 27 ? -1.936 -11.453 -7.883 1 94.75 27 GLY B O 1
ATOM 2441 N N . GLY B 1 28 ? -0.217 -11.781 -9.336 1 93.56 28 GLY B N 1
ATOM 2442 C CA . GLY B 1 28 ? 0.049 -13.18 -9.055 1 93.56 28 GLY B CA 1
ATOM 2443 C C . GLY B 1 28 ? 0.011 -14.055 -10.289 1 93.56 28 GLY B C 1
ATOM 2444 O O . GLY B 1 28 ? -1.017 -14.141 -10.969 1 93.56 28 GLY B O 1
ATOM 2445 N N . GLU B 1 29 ? 1.088 -14.688 -10.492 1 92.75 29 GLU B N 1
ATOM 2446 C CA . GLU B 1 29 ? 1.184 -15.5 -11.695 1 92.75 29 GLU B CA 1
ATOM 2447 C C . GLU B 1 29 ? 0.128 -16.594 -11.703 1 92.75 29 GLU B C 1
ATOM 2449 O O . GLU B 1 29 ? -0.569 -16.797 -12.703 1 92.75 29 GLU B O 1
ATOM 2454 N N . LEU B 1 30 ? 0.007 -17.219 -10.594 1 97 30 LEU B N 1
ATOM 2455 C CA . LEU B 1 30 ? -0.945 -18.328 -10.523 1 97 30 LEU B CA 1
ATOM 2456 C C . LEU B 1 30 ? -2.377 -17.812 -10.469 1 97 30 LEU B C 1
ATOM 2458 O O . LEU B 1 30 ? -3.301 -18.453 -10.961 1 97 30 LEU B O 1
ATOM 2462 N N . LEU B 1 31 ? -2.527 -16.641 -9.883 1 97.81 31 LEU B N 1
ATOM 2463 C CA . LEU B 1 31 ? -3.842 -16.016 -9.898 1 97.81 31 LEU B CA 1
ATOM 2464 C C . LEU B 1 31 ? -4.316 -15.773 -11.328 1 97.81 31 LEU B C 1
ATOM 2466 O O . LEU B 1 31 ? -5.41 -16.203 -11.703 1 97.81 31 LEU B O 1
ATOM 2470 N N . ASN B 1 32 ? -3.504 -15.195 -12.102 1 96 32 ASN B N 1
ATOM 2471 C CA . ASN B 1 32 ? -3.859 -14.875 -13.477 1 96 32 ASN B CA 1
ATOM 2472 C C . ASN B 1 32 ? -3.998 -16.125 -14.328 1 96 32 ASN B C 1
ATOM 2474 O O . ASN B 1 32 ? -4.883 -16.219 -15.188 1 96 32 ASN B O 1
ATOM 2478 N N . ALA B 1 33 ? -3.119 -17.031 -14.094 1 96.25 33 ALA B N 1
ATOM 2479 C CA . ALA B 1 33 ? -3.225 -18.297 -14.812 1 96.25 33 ALA B CA 1
ATOM 2480 C C . ALA B 1 33 ? -4.543 -19 -14.5 1 96.25 33 ALA B C 1
ATOM 2482 O O . ALA B 1 33 ? -5.168 -19.578 -15.383 1 96.25 33 ALA B O 1
ATOM 2483 N N . SER B 1 34 ? -4.934 -18.969 -13.258 1 97.88 34 SER B N 1
ATOM 2484 C CA . SER B 1 34 ? -6.176 -19.609 -12.844 1 97.88 34 SER B CA 1
ATOM 2485 C C . SER B 1 34 ? -7.375 -19.016 -13.562 1 97.88 34 SER B C 1
ATOM 2487 O O . SER B 1 34 ? -8.289 -19.734 -13.969 1 97.88 34 SER B O 1
ATOM 2489 N N . ALA B 1 35 ? -7.336 -17.719 -13.703 1 96.56 35 ALA B N 1
ATOM 2490 C CA . ALA B 1 35 ? -8.406 -17.047 -14.43 1 96.56 35 ALA B CA 1
ATOM 2491 C C . ALA B 1 35 ? -8.453 -17.5 -15.891 1 96.56 35 ALA B C 1
ATOM 2493 O O . ALA B 1 35 ? -9.523 -17.562 -16.5 1 96.56 35 ALA B O 1
ATOM 2494 N N . CYS B 1 36 ? -7.316 -17.875 -16.406 1 95.62 36 CYS B N 1
ATOM 2495 C CA . CYS B 1 36 ? -7.211 -18.281 -17.797 1 95.62 36 CYS B CA 1
ATOM 2496 C C . CYS B 1 36 ? -7.586 -19.75 -17.953 1 95.62 36 CYS B C 1
ATOM 2498 O O . CYS B 1 36 ? -7.93 -20.203 -19.062 1 95.62 36 CYS B O 1
ATOM 2500 N N . MET B 1 37 ? -7.57 -20.531 -16.875 1 96.56 37 MET B N 1
ATOM 2501 C CA . MET B 1 37 ? -7.699 -21.984 -16.969 1 96.56 37 MET B CA 1
ATOM 2502 C C . MET B 1 37 ? -9.164 -22.391 -16.984 1 96.56 37 MET B C 1
ATOM 2504 O O . MET B 1 37 ? -9.492 -23.516 -17.375 1 96.56 37 MET B O 1
ATOM 2508 N N . VAL B 1 38 ? -10.016 -21.484 -16.609 1 93.75 38 VAL B N 1
ATOM 2509 C CA . VAL B 1 38 ? -11.43 -21.844 -16.531 1 93.75 38 VAL B CA 1
ATOM 2510 C C . VAL B 1 38 ? -11.969 -22.078 -17.953 1 93.75 38 VAL B C 1
ATOM 2512 O O . VAL B 1 38 ? -11.734 -21.281 -18.859 1 93.75 38 VAL B O 1
ATOM 2515 N N . SER B 1 39 ? -12.531 -23.141 -18.188 1 86.25 39 SER B N 1
ATOM 2516 C CA . SER B 1 39 ? -13.188 -23.531 -19.438 1 86.25 39 SER B CA 1
ATOM 2517 C C . SER B 1 39 ? -14.328 -24.516 -19.172 1 86.25 39 SER B C 1
ATOM 2519 O O . SER B 1 39 ? -14.594 -24.875 -18.031 1 86.25 39 SER B O 1
ATOM 2521 N N . ASP B 1 40 ? -15.047 -24.781 -20.25 1 80.69 40 ASP B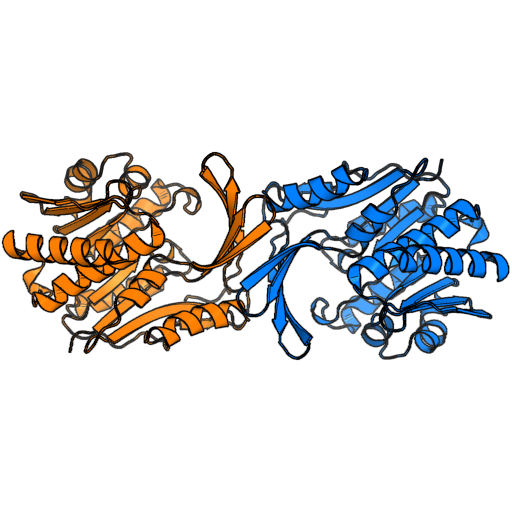 N 1
ATOM 2522 C CA . ASP B 1 40 ? -16.156 -25.719 -20.094 1 80.69 40 ASP B CA 1
ATOM 2523 C C . ASP B 1 40 ? -15.664 -27.062 -19.562 1 80.69 40 ASP B C 1
ATOM 2525 O O . ASP B 1 40 ? -14.75 -27.656 -20.125 1 80.69 40 ASP B O 1
ATOM 2529 N N . GLY B 1 41 ? -16.188 -27.484 -18.469 1 81.62 41 GLY B N 1
ATOM 2530 C CA . GLY B 1 41 ? -15.906 -28.797 -17.922 1 81.62 41 GLY B CA 1
ATOM 2531 C C . GLY B 1 41 ? -14.695 -28.812 -17 1 81.62 41 GLY B C 1
ATOM 2532 O O . GLY B 1 41 ? -14.336 -29.859 -16.453 1 81.62 41 GLY B O 1
ATOM 2533 N N . VAL B 1 42 ? -14.008 -27.75 -16.906 1 88.81 42 VAL B N 1
ATOM 2534 C CA . VAL B 1 42 ? -12.836 -27.703 -16.047 1 88.81 42 VAL B CA 1
ATOM 2535 C C . VAL B 1 42 ? -13.094 -26.766 -14.867 1 88.81 42 VAL B C 1
ATOM 2537 O O . VAL B 1 42 ? -13.383 -25.578 -15.055 1 88.81 42 VAL B O 1
ATOM 2540 N N . THR B 1 43 ? -13.055 -27.328 -13.703 1 95.06 43 THR B N 1
ATOM 2541 C CA . THR B 1 43 ? -13.203 -26.547 -12.484 1 95.06 43 THR B CA 1
ATOM 2542 C C . THR B 1 43 ? -11.836 -26.141 -11.93 1 95.06 43 THR B C 1
ATOM 2544 O O . THR B 1 43 ? -10.906 -26.953 -11.906 1 95.06 43 THR B O 1
ATOM 2547 N N . VAL B 1 44 ? -11.742 -24.875 -11.562 1 98.06 44 VAL B N 1
ATOM 2548 C CA . VAL B 1 44 ? -10.508 -24.375 -10.977 1 98.06 44 VAL B CA 1
ATOM 2549 C C . VAL B 1 44 ? -10.789 -23.859 -9.562 1 98.06 44 VAL B C 1
ATOM 2551 O O . VAL B 1 44 ? -11.625 -22.969 -9.375 1 98.06 44 VAL B O 1
ATOM 2554 N N . ASP B 1 45 ? -10.156 -24.438 -8.578 1 98.12 45 ASP B N 1
ATOM 2555 C CA . ASP B 1 45 ? -10.148 -23.938 -7.211 1 98.12 45 ASP B CA 1
ATOM 2556 C C . ASP B 1 45 ? -8.883 -23.141 -6.926 1 98.12 45 ASP B C 1
ATOM 2558 O O . ASP B 1 45 ? -7.77 -23.641 -7.098 1 98.12 45 ASP B O 1
ATOM 2562 N N . TYR B 1 46 ? -9.07 -21.922 -6.52 1 98.44 46 TYR B N 1
ATOM 2563 C CA . TYR B 1 46 ? -7.918 -21.094 -6.18 1 98.44 46 TYR B CA 1
ATOM 2564 C C . TYR B 1 46 ? -7.762 -20.969 -4.668 1 98.44 46 TYR B C 1
ATOM 2566 O O . TYR B 1 46 ? -8.711 -20.625 -3.965 1 98.44 46 TYR B O 1
ATOM 2574 N N . VAL B 1 47 ? -6.59 -21.344 -4.184 1 98.06 47 VAL B N 1
ATOM 2575 C CA . VAL B 1 47 ? -6.281 -21.297 -2.758 1 98.06 47 VAL B CA 1
ATOM 2576 C C . VAL B 1 47 ? -5.312 -20.156 -2.469 1 98.06 47 VAL B C 1
ATOM 2578 O O . VAL B 1 47 ? -4.215 -20.109 -3.033 1 98.06 47 VAL B O 1
ATOM 2581 N N . SER B 1 48 ? -5.719 -19.281 -1.642 1 97.56 48 SER B N 1
ATOM 2582 C CA . SER B 1 48 ? -4.934 -18.094 -1.317 1 97.56 48 SER B CA 1
ATOM 2583 C C . SER B 1 48 ? -5.449 -17.422 -0.049 1 97.56 48 SER B C 1
ATOM 2585 O O . SER B 1 48 ? -6.152 -18.047 0.749 1 97.56 48 SER B O 1
ATOM 2587 N N . GLU B 1 49 ? -4.949 -16.25 0.243 1 97.06 49 GLU B N 1
ATOM 2588 C CA . GLU B 1 49 ? -5.461 -15.453 1.349 1 97.06 49 GLU B CA 1
ATOM 2589 C C . GLU B 1 49 ? -5.414 -13.961 1.018 1 97.06 49 GLU B C 1
ATOM 2591 O O . GLU B 1 49 ? -4.48 -13.492 0.363 1 97.06 49 GLU B O 1
ATOM 2596 N N . VAL B 1 50 ? -6.457 -13.242 1.348 1 97.5 50 VAL B N 1
ATOM 2597 C CA . VAL B 1 50 ? -6.551 -11.789 1.259 1 97.5 50 VAL B CA 1
ATOM 2598 C C . VAL B 1 50 ? -7.32 -11.25 2.461 1 97.5 50 VAL B C 1
ATOM 2600 O O . VAL B 1 50 ? -8.023 -11.992 3.145 1 97.5 50 VAL B O 1
ATOM 2603 N N . ALA B 1 51 ? -7.156 -9.961 2.748 1 97.44 51 ALA B N 1
ATOM 2604 C CA . ALA B 1 51 ? -7.84 -9.344 3.879 1 97.44 51 ALA B CA 1
ATOM 2605 C C . ALA B 1 51 ? -9.305 -9.062 3.551 1 97.44 51 ALA B C 1
ATOM 2607 O O . ALA B 1 51 ? -9.703 -9.117 2.387 1 97.44 51 ALA B O 1
ATOM 2608 N N . ARG B 1 52 ? -10.125 -8.875 4.629 1 96.62 52 ARG B N 1
ATOM 2609 C CA . ARG B 1 52 ? -11.477 -8.352 4.469 1 96.62 52 ARG B CA 1
ATOM 2610 C C . ARG B 1 52 ? -11.461 -6.848 4.23 1 96.62 52 ARG B C 1
ATOM 2612 O O . ARG B 1 52 ? -11.992 -6.082 5.039 1 96.62 52 ARG B O 1
ATOM 2619 N N . ASP B 1 53 ? -10.898 -6.379 3.168 1 96.88 53 ASP B N 1
ATOM 2620 C CA . ASP B 1 53 ? -10.836 -4.992 2.725 1 96.88 53 ASP B CA 1
ATOM 2621 C C . ASP B 1 53 ? -11.227 -4.863 1.254 1 96.88 53 ASP B C 1
ATOM 2623 O O . ASP B 1 53 ? -11.578 -5.855 0.614 1 96.88 53 ASP B O 1
ATOM 2627 N N . ARG B 1 54 ? -11.227 -3.713 0.79 1 97.12 54 ARG B N 1
ATOM 2628 C CA . ARG B 1 54 ? -11.672 -3.451 -0.574 1 97.12 54 ARG B CA 1
ATOM 2629 C C . ARG B 1 54 ? -10.758 -4.121 -1.591 1 97.12 54 ARG B C 1
ATOM 2631 O O . ARG B 1 54 ? -11.219 -4.621 -2.619 1 97.12 54 ARG B O 1
ATOM 2638 N N . VAL B 1 55 ? -9.477 -4.125 -1.322 1 98.31 55 VAL B N 1
ATOM 2639 C CA . VAL B 1 55 ? -8.516 -4.734 -2.236 1 98.31 55 VAL B CA 1
ATOM 2640 C C . VAL B 1 55 ? -8.766 -6.238 -2.322 1 98.31 55 VAL B C 1
ATOM 2642 O O . VAL B 1 55 ? -8.781 -6.809 -3.416 1 98.31 55 VAL B O 1
ATOM 2645 N N . GLY B 1 56 ? -8.922 -6.82 -1.178 1 98.25 56 GLY B N 1
ATOM 2646 C CA . GLY B 1 56 ? -9.289 -8.227 -1.173 1 98.25 56 GLY B CA 1
ATOM 2647 C C . GLY B 1 56 ? -10.555 -8.516 -1.955 1 98.25 56 GLY B C 1
ATOM 2648 O O . GLY B 1 56 ? -10.641 -9.523 -2.658 1 98.25 56 GLY B O 1
ATOM 2649 N N . ASP B 1 57 ? -11.516 -7.633 -1.866 1 98.06 57 ASP B N 1
ATOM 2650 C CA . ASP B 1 57 ? -12.758 -7.766 -2.615 1 98.06 57 ASP B CA 1
ATOM 2651 C C . ASP B 1 57 ? -12.5 -7.719 -4.121 1 98.06 57 ASP B C 1
ATOM 2653 O O . ASP B 1 57 ? -13.102 -8.477 -4.883 1 98.06 57 ASP B O 1
ATOM 2657 N N . ILE B 1 58 ? -11.664 -6.887 -4.496 1 97.81 58 ILE B N 1
ATOM 2658 C CA . ILE B 1 58 ? -11.352 -6.723 -5.914 1 97.81 58 ILE B CA 1
ATOM 2659 C C . ILE B 1 58 ? -10.703 -7.996 -6.449 1 97.81 58 ILE B C 1
ATOM 2661 O O . ILE B 1 58 ? -11.094 -8.5 -7.504 1 97.81 58 ILE B O 1
ATOM 2665 N N . VAL B 1 59 ? -9.766 -8.516 -5.719 1 98.19 59 VAL B N 1
ATOM 2666 C CA . VAL B 1 59 ? -9.016 -9.695 -6.133 1 98.19 59 VAL B CA 1
ATOM 2667 C C . VAL B 1 59 ? -9.953 -10.898 -6.215 1 98.19 59 VAL B C 1
ATOM 2669 O O . VAL B 1 59 ? -9.992 -11.594 -7.23 1 98.19 59 VAL B O 1
ATOM 2672 N N . SER B 1 60 ? -10.719 -11.102 -5.152 1 98.25 60 SER B N 1
ATOM 2673 C CA . SER B 1 60 ? -11.656 -12.219 -5.137 1 98.25 60 SER B CA 1
ATOM 2674 C C . SER B 1 60 ? -12.719 -12.062 -6.219 1 98.25 60 SER B C 1
ATOM 2676 O O . SER B 1 60 ? -13.078 -13.039 -6.883 1 98.25 60 SER B O 1
ATOM 2678 N N . GLY B 1 61 ? -13.188 -10.859 -6.367 1 97.94 61 GLY B N 1
ATOM 2679 C CA . GLY B 1 61 ? -14.195 -10.586 -7.383 1 97.94 61 GLY B CA 1
ATOM 2680 C C . GLY B 1 61 ? -13.711 -10.875 -8.789 1 97.94 61 GLY B C 1
ATOM 2681 O O . GLY B 1 61 ? -14.461 -11.391 -9.617 1 97.94 61 GLY B O 1
ATOM 2682 N N . PHE B 1 62 ? -12.5 -10.562 -9.062 1 97.94 62 PHE B N 1
ATOM 2683 C CA . PHE B 1 62 ? -11.898 -10.836 -10.359 1 97.94 62 PHE B CA 1
ATOM 2684 C C . PHE B 1 62 ? -11.93 -12.328 -10.664 1 97.94 62 PHE B C 1
ATOM 2686 O O . PHE B 1 62 ? -12.344 -12.734 -11.75 1 97.94 62 PHE B O 1
ATOM 2693 N N . LEU B 1 63 ? -11.5 -13.117 -9.742 1 98.31 63 LEU B N 1
ATOM 2694 C CA . LEU B 1 63 ? -11.461 -14.57 -9.922 1 98.31 63 LEU B CA 1
ATOM 2695 C C . LEU B 1 63 ? -12.867 -15.125 -10.117 1 98.31 63 LEU B C 1
ATOM 2697 O O . LEU B 1 63 ? -13.102 -15.922 -11.031 1 98.31 63 LEU B O 1
ATOM 2701 N N . GLU B 1 64 ? -13.797 -14.617 -9.32 1 97.94 64 GLU B N 1
ATOM 2702 C CA . GLU B 1 64 ? -15.18 -15.078 -9.414 1 97.94 64 GLU B CA 1
ATOM 2703 C C . GLU B 1 64 ? -15.781 -14.727 -10.773 1 97.94 64 GLU B C 1
ATOM 2705 O O . GLU B 1 64 ? -16.484 -15.539 -11.367 1 97.94 64 GLU B O 1
ATOM 2710 N N . SER B 1 65 ? -15.484 -13.602 -11.203 1 97.31 65 SER B N 1
ATOM 2711 C CA . SER B 1 65 ? -16.031 -13.156 -12.477 1 97.31 65 SER B CA 1
ATOM 2712 C C . SER B 1 65 ? -15.492 -13.984 -13.633 1 97.31 65 SER B C 1
ATOM 2714 O O . SER B 1 65 ? -16.125 -14.07 -14.688 1 97.31 65 SER B O 1
ATOM 2716 N N . HIS B 1 66 ? -14.383 -14.633 -13.43 1 96.75 66 HIS B N 1
ATOM 2717 C CA . HIS B 1 66 ? -13.789 -15.477 -14.461 1 96.75 66 HIS B CA 1
ATOM 2718 C C . HIS B 1 66 ? -14.164 -16.938 -14.25 1 96.75 66 HIS B C 1
ATOM 2720 O O . HIS B 1 66 ? -13.641 -17.828 -14.938 1 96.75 66 HIS B O 1
ATOM 2726 N N . GLY B 1 67 ? -14.969 -17.172 -13.227 1 97.25 67 GLY B N 1
ATOM 2727 C CA . GLY B 1 67 ? -15.492 -18.516 -13.031 1 97.25 67 GLY B CA 1
ATOM 2728 C C . GLY B 1 67 ? -14.633 -19.359 -12.117 1 97.25 67 GLY B C 1
ATOM 2729 O O . GLY B 1 67 ? -14.82 -20.578 -12.023 1 97.25 67 GLY B O 1
ATOM 2730 N N . VAL B 1 68 ? -13.672 -18.781 -11.469 1 98.25 68 VAL B N 1
ATOM 2731 C CA . VAL B 1 68 ? -12.805 -19.5 -10.539 1 98.25 68 VAL B CA 1
ATOM 2732 C C . VAL B 1 68 ? -13.516 -19.656 -9.195 1 98.25 68 VAL B C 1
ATOM 2734 O O . VAL B 1 68 ? -14.18 -18.734 -8.719 1 98.25 68 VAL B O 1
ATOM 2737 N N . ASN B 1 69 ? -13.422 -20.859 -8.633 1 97.88 69 ASN B N 1
ATOM 2738 C CA . ASN B 1 69 ? -13.938 -21.078 -7.289 1 97.88 69 ASN B CA 1
ATOM 2739 C C . ASN B 1 69 ? -13.039 -20.438 -6.234 1 97.88 69 ASN B C 1
ATOM 2741 O O . ASN B 1 69 ? -11.859 -20.797 -6.117 1 97.88 69 ASN B O 1
ATOM 2745 N N . VAL B 1 70 ? -13.609 -19.516 -5.445 1 97.88 70 VAL B N 1
ATOM 2746 C CA . VAL B 1 70 ? -12.797 -18.719 -4.523 1 97.88 70 VAL B CA 1
ATOM 2747 C C . VAL B 1 70 ? -13.117 -19.109 -3.084 1 97.88 70 VAL B C 1
ATOM 2749 O O . VAL B 1 70 ? -12.82 -18.375 -2.148 1 97.88 70 VAL B O 1
ATOM 2752 N N . ARG B 1 71 ? -13.734 -20.297 -2.826 1 97 71 ARG B N 1
ATOM 2753 C CA . ARG B 1 71 ? -14.117 -20.75 -1.492 1 97 71 ARG B CA 1
ATOM 2754 C C . ARG B 1 71 ? -12.898 -20.969 -0.612 1 97 71 ARG B C 1
ATOM 2756 O O . ARG B 1 71 ? -12.977 -20.891 0.614 1 97 71 ARG B O 1
ATOM 2763 N N . SER B 1 72 ? -11.797 -21.203 -1.239 1 97.75 72 SER B N 1
ATOM 2764 C CA . SER B 1 72 ? -10.578 -21.531 -0.507 1 97.75 72 SER B CA 1
ATOM 2765 C C . SER B 1 72 ? -9.656 -20.312 -0.389 1 97.75 72 SER B C 1
ATOM 2767 O O . SER B 1 72 ? -8.469 -20.469 -0.103 1 97.75 72 SER B O 1
ATOM 2769 N N . ILE B 1 73 ? -10.141 -19.172 -0.675 1 97.69 73 ILE B N 1
ATOM 2770 C CA . ILE B 1 73 ? -9.414 -17.953 -0.352 1 97.69 73 ILE B CA 1
ATOM 2771 C C . ILE B 1 73 ? -9.766 -17.5 1.063 1 97.69 73 ILE B C 1
ATOM 2773 O O . ILE B 1 73 ? -10.898 -17.094 1.332 1 97.69 73 ILE B O 1
ATOM 2777 N N . ASP B 1 74 ? -8.797 -17.578 1.917 1 96.69 74 ASP B N 1
ATOM 2778 C CA . ASP B 1 74 ? -9.008 -17.125 3.287 1 96.69 74 ASP B CA 1
ATOM 2779 C C . ASP B 1 74 ? -9.109 -15.602 3.348 1 96.69 74 ASP B C 1
ATOM 2781 O O . ASP B 1 74 ? -8.25 -14.898 2.807 1 96.69 74 ASP B O 1
ATOM 2785 N N . ARG B 1 75 ? -10.188 -15.125 4.016 1 96.75 75 ARG B N 1
ATOM 2786 C CA . ARG B 1 75 ? -10.391 -13.688 4.203 1 96.75 75 ARG B CA 1
ATOM 2787 C C . ARG B 1 75 ? -10.055 -13.273 5.633 1 96.75 75 ARG B C 1
ATOM 2789 O O . ARG B 1 75 ? -10.914 -13.312 6.516 1 96.75 75 ARG B O 1
ATOM 2796 N N . TYR B 1 76 ? -8.82 -12.859 5.824 1 95.69 76 TYR B N 1
ATOM 2797 C CA . TYR B 1 76 ? -8.422 -12.547 7.195 1 95.69 76 TYR B CA 1
ATOM 2798 C C . TYR B 1 76 ? -8.859 -11.148 7.59 1 95.69 76 TYR B C 1
ATOM 2800 O O . TYR B 1 76 ? -9.094 -10.297 6.727 1 95.69 76 TYR B O 1
ATOM 2808 N N . THR B 1 77 ? -8.945 -10.844 8.938 1 93.5 77 THR B N 1
ATOM 2809 C CA . THR B 1 77 ? -9.5 -9.586 9.422 1 93.5 77 THR B CA 1
ATOM 2810 C C . THR B 1 77 ? -8.398 -8.688 9.969 1 93.5 77 THR B C 1
ATOM 2812 O O . THR B 1 77 ? -8.586 -7.48 10.117 1 93.5 77 THR B O 1
ATOM 2815 N N . GLU B 1 78 ? -7.285 -9.328 10.312 1 92.31 78 GLU B N 1
ATOM 2816 C CA . GLU B 1 78 ? -6.152 -8.555 10.812 1 92.31 78 GLU B CA 1
ATOM 2817 C C . GLU B 1 78 ? -5.078 -8.383 9.742 1 92.31 78 GLU B C 1
ATOM 2819 O O . GLU B 1 78 ? -4.418 -9.359 9.359 1 92.31 78 GLU B O 1
ATOM 2824 N N . GLY B 1 79 ? -4.973 -7.184 9.219 1 93.62 79 GLY B N 1
ATOM 2825 C CA . GLY B 1 79 ? -4 -6.91 8.172 1 93.62 79 GLY B CA 1
ATOM 2826 C C . GLY B 1 79 ? -4.605 -6.246 6.953 1 93.62 79 GLY B C 1
ATOM 2827 O O . GLY B 1 79 ? -5.707 -5.695 7.02 1 93.62 79 GLY B O 1
ATOM 2828 N N . THR B 1 80 ? -3.807 -6.234 5.902 1 97 80 THR B N 1
ATOM 2829 C CA . THR B 1 80 ? -4.227 -5.645 4.637 1 97 80 THR B CA 1
ATOM 2830 C C . THR B 1 80 ? -3.818 -6.531 3.465 1 97 80 THR B C 1
ATOM 2832 O O . THR B 1 80 ? -2.75 -7.148 3.488 1 97 80 THR B O 1
ATOM 2835 N N . THR B 1 81 ? -4.715 -6.613 2.486 1 98.06 81 THR B N 1
ATOM 2836 C CA . THR B 1 81 ? -4.367 -7.32 1.258 1 98.06 81 THR B CA 1
ATOM 2837 C C . THR B 1 81 ? -3.141 -6.691 0.603 1 98.06 81 THR B C 1
ATOM 2839 O O . THR B 1 81 ? -3.041 -5.465 0.508 1 98.06 81 THR B O 1
ATOM 2842 N N . PRO B 1 82 ? -2.201 -7.531 0.14 1 97.62 82 PRO B N 1
ATOM 2843 C CA . PRO B 1 82 ? -0.988 -6.992 -0.478 1 97.62 82 PRO B CA 1
ATOM 2844 C C . PRO B 1 82 ? -1.281 -6.141 -1.712 1 97.62 82 PRO B C 1
ATOM 2846 O O . PRO B 1 82 ? -2.178 -6.469 -2.492 1 97.62 82 PRO B O 1
ATOM 2849 N N . VAL B 1 83 ? -0.486 -5.055 -1.833 1 98.31 83 VAL B N 1
ATOM 2850 C CA . VAL B 1 83 ? -0.506 -4.191 -3.01 1 98.31 83 VAL B CA 1
ATOM 2851 C C . VAL B 1 83 ? 0.923 -3.902 -3.463 1 98.31 83 VAL B C 1
ATOM 2853 O O . VAL B 1 83 ? 1.809 -3.674 -2.637 1 98.31 83 VAL B O 1
ATOM 2856 N N . ASN B 1 84 ? 1.153 -4.023 -4.758 1 97.12 84 ASN B N 1
ATOM 2857 C CA . ASN B 1 84 ? 2.416 -3.609 -5.359 1 97.12 84 ASN B CA 1
ATOM 2858 C C . ASN B 1 84 ? 2.244 -2.367 -6.23 1 97.12 84 ASN B C 1
ATOM 2860 O O . ASN B 1 84 ? 1.427 -2.357 -7.152 1 97.12 84 ASN B O 1
ATOM 2864 N N . LEU B 1 85 ? 2.943 -1.346 -5.875 1 98.19 85 LEU B N 1
ATOM 2865 C CA . LEU B 1 85 ? 3.021 -0.19 -6.762 1 98.19 85 LEU B CA 1
ATOM 2866 C C . LEU B 1 85 ? 4.176 -0.336 -7.746 1 98.19 85 LEU B C 1
ATOM 2868 O O . LEU B 1 85 ? 5.328 -0.502 -7.34 1 98.19 85 LEU B O 1
ATOM 2872 N N . LEU B 1 86 ? 3.893 -0.329 -9.016 1 96.62 86 LEU B N 1
ATOM 2873 C CA . LEU B 1 86 ? 4.875 -0.481 -10.086 1 96.62 86 LEU B CA 1
ATOM 2874 C C . LEU B 1 86 ? 5.113 0.846 -10.797 1 96.62 86 LEU B C 1
ATOM 2876 O O . LEU B 1 86 ? 4.254 1.317 -11.539 1 96.62 86 LEU B O 1
ATOM 2880 N N . PHE B 1 87 ? 6.27 1.419 -10.609 1 96.94 87 PHE B N 1
ATOM 2881 C CA . PHE B 1 87 ? 6.617 2.689 -11.234 1 96.94 87 PHE B CA 1
ATOM 2882 C C . PHE B 1 87 ? 7.461 2.465 -12.477 1 96.94 87 PHE B C 1
ATOM 2884 O O . PHE B 1 87 ? 8.656 2.164 -12.383 1 96.94 87 PHE B O 1
ATOM 2891 N N . MET B 1 88 ? 6.836 2.631 -13.586 1 93.75 88 MET B N 1
ATOM 2892 C CA . MET B 1 88 ? 7.527 2.436 -14.859 1 93.75 88 MET B CA 1
ATOM 2893 C C . MET B 1 88 ? 8.289 3.691 -15.258 1 93.75 88 MET B C 1
ATOM 2895 O O . MET B 1 88 ? 7.723 4.785 -15.289 1 93.75 88 MET B O 1
ATOM 2899 N N . HIS B 1 89 ? 9.555 3.459 -15.594 1 90.12 89 HIS B N 1
ATOM 2900 C CA . HIS B 1 89 ? 10.391 4.562 -16.047 1 90.12 89 HIS B CA 1
ATOM 2901 C C . HIS B 1 89 ? 10.453 4.621 -17.562 1 90.12 89 HIS B C 1
ATOM 2903 O O . HIS B 1 89 ? 10.047 3.676 -18.25 1 90.12 89 HIS B O 1
ATOM 2909 N N . ASP B 1 90 ? 11.016 5.648 -18.078 1 88.5 90 ASP B N 1
ATOM 2910 C CA . ASP B 1 90 ? 11.094 5.863 -19.516 1 88.5 90 ASP B CA 1
ATOM 2911 C C . ASP B 1 90 ? 11.984 4.816 -20.172 1 88.5 90 ASP B C 1
ATOM 2913 O O . ASP B 1 90 ? 11.766 4.441 -21.328 1 88.5 90 ASP B O 1
ATOM 2917 N N . ASP B 1 91 ? 12.969 4.328 -19.5 1 87.62 91 ASP B N 1
ATOM 2918 C CA . ASP B 1 91 ? 13.906 3.379 -20.078 1 87.62 91 ASP B CA 1
ATOM 2919 C C . ASP B 1 91 ? 13.352 1.956 -20.031 1 87.62 91 ASP B C 1
ATOM 2921 O O . ASP B 1 91 ? 14.023 1.009 -20.438 1 87.62 91 ASP B O 1
ATOM 2925 N N . GLY B 1 92 ? 12.172 1.857 -19.406 1 82.31 92 GLY B N 1
ATOM 2926 C CA . GLY B 1 92 ? 11.531 0.55 -19.375 1 82.31 92 GLY B CA 1
ATOM 2927 C C . GLY B 1 92 ? 11.727 -0.171 -18.047 1 82.31 92 GLY B C 1
ATOM 2928 O O . GLY B 1 92 ? 11.086 -1.194 -17.797 1 82.31 92 GLY B O 1
ATOM 2929 N N . SER B 1 93 ? 12.555 0.361 -17.25 1 86.75 93 SER B N 1
ATOM 2930 C CA . SER B 1 93 ? 12.742 -0.244 -15.945 1 86.75 93 SER B CA 1
ATOM 2931 C C . SER B 1 93 ? 11.555 0.034 -15.031 1 86.75 93 SER B C 1
ATOM 2933 O O . SER B 1 93 ? 10.781 0.965 -15.273 1 86.75 93 SER B O 1
ATOM 2935 N N . VAL B 1 94 ? 11.383 -0.852 -14.031 1 89.56 94 VAL B N 1
ATOM 2936 C CA . VAL B 1 94 ? 10.242 -0.732 -13.133 1 89.56 94 VAL B CA 1
ATOM 2937 C C . VAL B 1 94 ? 10.711 -0.76 -11.688 1 89.56 94 VAL B C 1
ATOM 2939 O O . VAL B 1 94 ? 11.398 -1.694 -11.266 1 89.56 94 VAL B O 1
ATOM 2942 N N . ASP B 1 95 ? 10.375 0.321 -10.93 1 92.38 95 ASP B N 1
ATOM 2943 C CA . ASP B 1 95 ? 10.539 0.302 -9.477 1 92.38 95 ASP B CA 1
ATOM 2944 C C . ASP B 1 95 ? 9.281 -0.226 -8.789 1 92.38 95 ASP B C 1
ATOM 2946 O O . ASP B 1 95 ? 8.172 0.225 -9.086 1 92.38 95 ASP B O 1
ATOM 2950 N N . THR B 1 96 ? 9.57 -1.182 -7.957 1 94.06 96 THR B N 1
ATOM 2951 C CA . THR B 1 96 ? 8.422 -1.785 -7.285 1 94.06 96 THR B CA 1
ATOM 2952 C C . THR B 1 96 ? 8.469 -1.517 -5.785 1 94.06 96 THR B C 1
ATOM 2954 O O . THR B 1 96 ? 9.508 -1.704 -5.148 1 94.06 96 THR B O 1
ATOM 2957 N N . VAL B 1 97 ? 7.363 -1.001 -5.27 1 96.31 97 VAL B N 1
ATOM 2958 C CA . VAL B 1 97 ? 7.191 -0.902 -3.824 1 96.31 97 VAL B CA 1
ATOM 2959 C C . VAL B 1 97 ? 6.074 -1.84 -3.371 1 96.31 97 VAL B C 1
ATOM 2961 O O . VAL B 1 97 ? 4.945 -1.751 -3.857 1 96.31 97 VAL B O 1
ATOM 2964 N N . ARG B 1 98 ? 6.418 -2.688 -2.41 1 95.88 98 ARG B N 1
ATOM 2965 C CA . ARG B 1 98 ? 5.484 -3.732 -2.006 1 95.88 98 ARG B CA 1
ATOM 2966 C C . ARG B 1 98 ? 4.898 -3.439 -0.627 1 95.88 98 ARG B C 1
ATOM 2968 O O . ARG B 1 98 ? 5.629 -3.092 0.302 1 95.88 98 ARG B O 1
ATOM 2975 N N . TYR B 1 99 ? 3.555 -3.549 -0.637 1 97.19 99 TYR B N 1
ATOM 2976 C CA . TYR B 1 99 ? 2.812 -3.336 0.601 1 97.19 99 TYR B CA 1
ATOM 2977 C C . TYR B 1 99 ? 2.035 -4.586 0.994 1 97.19 99 TYR B C 1
ATOM 2979 O O . TYR B 1 99 ? 1.832 -5.48 0.172 1 97.19 99 TYR B O 1
ATOM 2987 N N . GLY B 1 100 ? 1.668 -4.586 2.268 1 94.19 100 GLY B N 1
ATOM 2988 C CA . GLY B 1 100 ? 0.81 -5.652 2.756 1 94.19 100 GLY B CA 1
ATOM 2989 C C . GLY B 1 100 ? 1.159 -6.102 4.16 1 94.19 100 GLY B C 1
ATOM 2990 O O . GLY B 1 100 ? 2.309 -5.977 4.59 1 94.19 100 GLY B O 1
ATOM 2991 N N . ARG B 1 101 ? 0.154 -6.57 4.855 1 92.38 101 ARG B N 1
ATOM 2992 C CA . ARG B 1 101 ? 0.318 -7.121 6.195 1 92.38 101 ARG B CA 1
ATOM 2993 C C . ARG B 1 101 ? -0.532 -8.375 6.387 1 92.38 101 ARG B C 1
ATOM 2995 O O . ARG B 1 101 ? -1.763 -8.305 6.355 1 92.38 101 ARG B O 1
ATOM 3002 N N . TYR B 1 102 ? 0.21 -9.414 6.559 1 92.19 102 TYR B N 1
ATOM 3003 C CA . TYR B 1 102 ? -0.483 -10.664 6.859 1 92.19 102 TYR B CA 1
ATOM 3004 C C . TYR B 1 102 ? -0.731 -10.805 8.359 1 92.19 102 TYR B C 1
ATOM 3006 O O . TYR B 1 102 ? -0.007 -10.219 9.172 1 92.19 102 TYR B O 1
ATOM 3014 N N . PRO B 1 103 ? -1.772 -11.547 8.609 1 89.94 103 PRO B N 1
ATOM 3015 C CA . PRO B 1 103 ? -1.98 -11.812 10.031 1 89.94 103 PRO B CA 1
ATOM 3016 C C . PRO B 1 103 ? -0.911 -12.734 10.625 1 89.94 103 PRO B C 1
ATOM 3018 O O . PRO B 1 103 ? -0.205 -13.422 9.883 1 89.94 103 PRO B O 1
ATOM 3021 N N . ASP B 1 104 ? -0.818 -12.742 11.938 1 83.88 104 ASP B N 1
ATOM 3022 C CA . ASP B 1 104 ? 0.145 -13.594 12.625 1 83.88 104 ASP B CA 1
ATOM 3023 C C . ASP B 1 104 ? -0.269 -15.062 12.555 1 83.88 104 ASP B C 1
ATOM 3025 O O . ASP B 1 104 ? 0.566 -15.953 12.703 1 83.88 104 ASP B O 1
ATOM 3029 N N . SER B 1 105 ? -1.505 -15.203 12.203 1 78.44 105 SER B N 1
ATOM 3030 C CA . SER B 1 105 ? -2.01 -16.562 12.141 1 78.44 105 SER B CA 1
ATOM 3031 C C . SER B 1 105 ? -1.442 -17.312 10.938 1 78.44 105 SER B C 1
ATOM 3033 O O . SER B 1 105 ? -1.053 -16.703 9.945 1 78.44 105 SER B O 1
ATOM 3035 N N . SER B 1 106 ? -1.453 -18.547 11.148 1 76.12 106 SER B N 1
ATOM 3036 C CA . SER B 1 106 ? -0.964 -19.422 10.094 1 76.12 106 SER B CA 1
ATOM 3037 C C . SER B 1 106 ? -1.89 -19.391 8.883 1 76.12 106 SER B C 1
ATOM 3039 O O . SER B 1 106 ? -3.02 -18.906 8.969 1 76.12 106 SER B O 1
ATOM 3041 N N . PHE B 1 107 ? -1.309 -19.781 7.758 1 86 107 PHE B N 1
ATOM 3042 C CA . PHE B 1 107 ? -2.051 -19.969 6.516 1 86 107 PHE B CA 1
ATOM 3043 C C . PHE B 1 107 ? -3.193 -20.969 6.711 1 86 107 PHE B C 1
ATOM 3045 O O . PHE B 1 107 ? -2.994 -22.172 6.613 1 86 107 PHE B O 1
ATOM 3052 N N . ASP B 1 108 ? -4.395 -20.391 7.117 1 83.44 108 ASP B N 1
ATOM 3053 C CA . ASP B 1 108 ? -5.543 -21.219 7.461 1 83.44 108 ASP B CA 1
ATOM 3054 C C . ASP B 1 108 ? -6.617 -21.141 6.379 1 83.44 108 ASP B C 1
ATOM 3056 O O . ASP B 1 108 ? -7.465 -20.25 6.398 1 83.44 108 ASP B O 1
ATOM 3060 N N . VAL B 1 109 ? -6.57 -22.141 5.461 1 91.38 109 VAL B N 1
ATOM 3061 C CA . VAL B 1 109 ? -7.527 -22.141 4.355 1 91.38 109 VAL B CA 1
ATOM 3062 C C . VAL B 1 109 ? -8.359 -23.422 4.402 1 91.38 109 VAL B C 1
ATOM 3064 O O . VAL B 1 109 ? -7.977 -24.391 5.047 1 91.38 109 VAL B O 1
ATOM 3067 N N . VAL B 1 110 ? -9.523 -23.312 3.863 1 92.5 110 VAL B N 1
ATOM 3068 C CA . VAL B 1 110 ? -10.297 -24.516 3.588 1 92.5 110 VAL B CA 1
ATOM 3069 C C . VAL B 1 110 ? -9.766 -25.203 2.334 1 92.5 110 VAL B C 1
ATOM 3071 O O . VAL B 1 110 ? -9.898 -24.672 1.226 1 92.5 110 VAL B O 1
ATOM 3074 N N . TRP B 1 111 ? -9.219 -26.359 2.594 1 94.75 111 TRP B N 1
ATOM 3075 C CA . TRP B 1 111 ? -8.609 -27.062 1.467 1 94.75 111 TRP B CA 1
ATOM 3076 C C . TRP B 1 111 ? -9.664 -27.766 0.627 1 94.75 111 TRP B C 1
ATOM 3078 O O . TRP B 1 111 ? -10.555 -28.422 1.168 1 94.75 111 TRP B O 1
ATOM 3088 N N . PRO B 1 112 ? -9.555 -27.578 -0.652 1 95.25 112 PRO B N 1
ATOM 3089 C CA . PRO B 1 112 ? -10.453 -28.375 -1.497 1 95.25 112 PRO B CA 1
ATOM 3090 C C . PRO B 1 112 ? -10.188 -29.875 -1.403 1 95.25 112 PRO B C 1
ATOM 3092 O O . PRO B 1 112 ? -9.086 -30.281 -1.039 1 95.25 112 PRO B O 1
ATOM 3095 N N . ARG B 1 113 ? -11.211 -30.609 -1.744 1 95.25 113 ARG B N 1
ATOM 3096 C CA . ARG B 1 113 ? -11.008 -32.062 -1.87 1 95.25 113 ARG B CA 1
ATOM 3097 C C . ARG B 1 113 ? -10.078 -32.375 -3.037 1 95.25 113 ARG B C 1
ATOM 3099 O O . ARG B 1 113 ? -10.164 -31.75 -4.094 1 95.25 113 ARG B O 1
ATOM 3106 N N . ILE B 1 114 ? -9.219 -33.344 -2.807 1 96.75 114 ILE B N 1
ATOM 3107 C CA . ILE B 1 114 ? -8.281 -33.75 -3.842 1 96.75 114 ILE B CA 1
ATOM 3108 C C . ILE B 1 114 ? -8.57 -35.188 -4.266 1 96.75 114 ILE B C 1
ATOM 3110 O O . ILE B 1 114 ? -8.602 -36.094 -3.432 1 96.75 114 ILE B O 1
ATOM 3114 N N . ASP B 1 115 ? -8.805 -35.375 -5.512 1 96.31 115 ASP B N 1
ATOM 3115 C CA . ASP B 1 115 ? -9.055 -36.688 -6.09 1 96.31 115 ASP B CA 1
ATOM 3116 C C . ASP B 1 115 ? -7.887 -37.125 -6.969 1 96.31 115 ASP B C 1
ATOM 3118 O O . ASP B 1 115 ? -7.07 -36.281 -7.387 1 96.31 115 ASP B O 1
ATOM 3122 N N . PRO B 1 116 ? -7.859 -38.438 -7.199 1 96.25 116 PRO B N 1
ATOM 3123 C CA . PRO B 1 116 ? -6.805 -38.906 -8.094 1 96.25 116 PRO B CA 1
ATOM 3124 C C . PRO B 1 116 ? -6.84 -38.25 -9.461 1 96.25 116 PRO B C 1
ATOM 3126 O O . PRO B 1 116 ? -7.918 -38 -10.016 1 96.25 116 PRO B O 1
ATOM 3129 N N . ASP B 1 117 ? -5.695 -37.812 -9.891 1 96.38 117 ASP B N 1
ATOM 3130 C CA . ASP B 1 117 ? -5.441 -37.281 -11.227 1 96.38 117 ASP B CA 1
ATOM 3131 C C . ASP B 1 117 ? -5.898 -35.812 -11.32 1 96.38 117 ASP B C 1
ATOM 3133 O O . ASP B 1 117 ? -5.828 -35.188 -12.391 1 96.38 117 ASP B O 1
ATOM 3137 N N . ASP B 1 118 ? -6.387 -35.25 -10.172 1 96.88 118 ASP B N 1
ATOM 3138 C CA . ASP B 1 118 ? -6.473 -33.781 -10.117 1 96.88 118 ASP B CA 1
ATOM 3139 C C . ASP B 1 118 ? -5.109 -33.156 -10.375 1 96.88 118 ASP B C 1
ATOM 3141 O O . ASP B 1 118 ? -4.078 -33.812 -10.297 1 96.88 118 ASP B O 1
ATOM 3145 N N . ILE B 1 119 ? -5.141 -31.906 -10.789 1 97.81 119 ILE B N 1
ATOM 3146 C CA . ILE B 1 119 ? -3.898 -31.172 -11 1 97.81 119 ILE B CA 1
ATOM 3147 C C . ILE B 1 119 ? -3.73 -30.125 -9.898 1 97.81 119 ILE B C 1
ATOM 3149 O O . ILE B 1 119 ? -4.59 -29.25 -9.727 1 97.81 119 ILE B O 1
ATOM 3153 N N . VAL B 1 120 ? -2.686 -30.234 -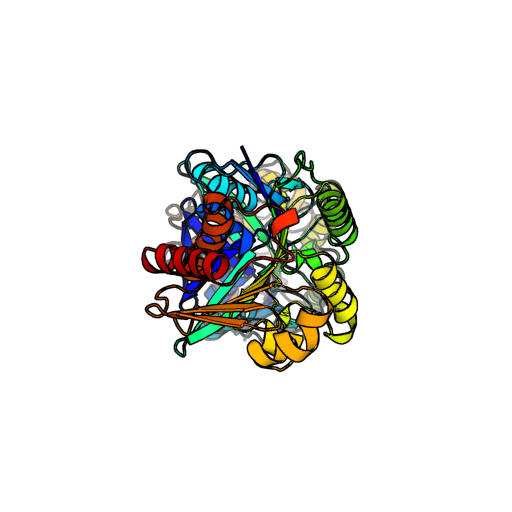9.117 1 98.31 120 VAL B N 1
ATOM 3154 C CA . VAL B 1 120 ? -2.365 -29.281 -8.07 1 98.31 120 VAL B CA 1
ATOM 3155 C C . VAL B 1 120 ? -1.154 -28.438 -8.484 1 98.31 120 VAL B C 1
ATOM 3157 O O . VAL B 1 120 ? -0.078 -28.984 -8.742 1 98.31 120 VAL B O 1
ATOM 3160 N N . ILE B 1 121 ? -1.366 -27.172 -8.586 1 98.62 121 ILE B N 1
ATOM 3161 C CA . ILE B 1 121 ? -0.306 -26.25 -8.977 1 98.62 121 ILE B CA 1
ATOM 3162 C C . ILE B 1 121 ? 0.055 -25.359 -7.797 1 98.62 121 ILE B C 1
ATOM 3164 O O . ILE B 1 121 ? -0.827 -24.781 -7.152 1 98.62 121 ILE B O 1
ATOM 3168 N N . PHE B 1 122 ? 1.316 -25.234 -7.523 1 98.44 122 PHE B N 1
ATOM 3169 C CA . PHE B 1 122 ? 1.761 -24.375 -6.441 1 98.44 122 PHE B CA 1
ATOM 3170 C C . PHE B 1 122 ? 3.092 -23.703 -6.785 1 98.44 122 PHE B C 1
ATOM 3172 O O . PHE B 1 122 ? 3.768 -24.125 -7.73 1 98.44 122 PHE B O 1
ATOM 3179 N N . GLY B 1 123 ? 3.41 -22.672 -6.105 1 96.88 123 GLY B N 1
ATOM 3180 C CA . GLY B 1 123 ? 4.691 -22.031 -6.344 1 96.88 123 GLY B CA 1
ATOM 3181 C C . GLY B 1 123 ? 4.746 -20.594 -5.836 1 96.88 123 GLY B C 1
ATOM 3182 O O . GLY B 1 123 ? 4.078 -20.266 -4.855 1 96.88 123 GLY B O 1
ATOM 3183 N N . GLY B 1 124 ? 5.645 -19.891 -6.438 1 93.75 124 GLY B N 1
ATOM 3184 C CA . GLY B 1 124 ? 5.84 -18.516 -5.988 1 93.75 124 GLY B CA 1
ATOM 3185 C C . GLY B 1 124 ? 6.441 -18.422 -4.602 1 93.75 124 GLY B C 1
ATOM 3186 O O . GLY B 1 124 ? 7.086 -19.359 -4.137 1 93.75 124 GLY B O 1
ATOM 3187 N N . TYR B 1 125 ? 6.223 -17.312 -4.004 1 92.69 125 TYR B N 1
ATOM 3188 C CA . TYR B 1 125 ? 6.812 -17.094 -2.688 1 92.69 125 TYR B CA 1
ATOM 3189 C C . TYR B 1 125 ? 6.137 -17.969 -1.633 1 92.69 125 TYR B C 1
ATOM 3191 O O . TYR B 1 125 ? 6.738 -18.281 -0.605 1 92.69 125 TYR B O 1
ATOM 3199 N N . TYR B 1 126 ? 4.906 -18.391 -1.887 1 94.44 126 TYR B N 1
ATOM 3200 C CA . TYR B 1 126 ? 4.195 -19.25 -0.954 1 94.44 126 TYR B CA 1
ATOM 3201 C C . TYR B 1 126 ? 4.969 -20.547 -0.702 1 94.44 126 TYR B C 1
ATOM 3203 O O . TYR B 1 126 ? 4.922 -21.094 0.399 1 94.44 126 TYR B O 1
ATOM 3211 N N . SER B 1 127 ? 5.625 -20.984 -1.729 1 95.75 127 SER B N 1
ATOM 3212 C CA . SER B 1 127 ? 6.328 -22.266 -1.607 1 95.75 127 SER B CA 1
ATOM 3213 C C . SER B 1 127 ? 7.621 -22.109 -0.81 1 95.75 127 SER B C 1
ATOM 3215 O O . SER B 1 127 ? 8.305 -23.094 -0.525 1 95.75 127 SER B O 1
ATOM 3217 N N . LEU B 1 128 ? 7.957 -20.875 -0.419 1 94.44 128 LEU B N 1
ATOM 3218 C CA . LEU B 1 128 ? 9.219 -20.594 0.259 1 94.44 128 LEU B CA 1
ATOM 3219 C C . LEU B 1 128 ? 8.969 -19.938 1.607 1 94.44 128 LEU B C 1
ATOM 3221 O O . LEU B 1 128 ? 9.812 -20 2.506 1 94.44 128 LEU B O 1
ATOM 3225 N N . ASP B 1 129 ? 7.832 -19.25 1.755 1 90.75 129 ASP B N 1
ATOM 3226 C CA . ASP B 1 129 ? 7.496 -18.453 2.926 1 90.75 129 ASP B CA 1
ATOM 3227 C C . ASP B 1 129 ? 7.277 -19.328 4.152 1 90.75 129 ASP B C 1
ATOM 3229 O O . ASP B 1 129 ? 6.332 -20.125 4.191 1 90.75 129 ASP B O 1
ATOM 3233 N N . PRO B 1 130 ? 8.055 -19.109 5.172 1 89.56 130 PRO B N 1
ATOM 3234 C CA . PRO B 1 130 ? 7.891 -19.953 6.359 1 89.56 130 PRO B CA 1
ATOM 3235 C C . PRO B 1 130 ? 6.496 -19.844 6.969 1 89.56 130 PRO B C 1
ATOM 3237 O O . PRO B 1 130 ? 6.004 -20.797 7.578 1 89.56 130 PRO B O 1
ATOM 3240 N N . ARG B 1 131 ? 5.863 -18.75 6.758 1 89.94 131 ARG B N 1
ATOM 3241 C CA . ARG B 1 131 ? 4.527 -18.547 7.312 1 89.94 131 ARG B CA 1
ATOM 3242 C C . ARG B 1 131 ? 3.518 -19.484 6.652 1 89.94 131 ARG B C 1
ATOM 3244 O O . ARG B 1 131 ? 2.578 -19.953 7.297 1 89.94 131 ARG B O 1
ATOM 3251 N N . VAL B 1 132 ? 3.771 -19.797 5.383 1 93.19 132 VAL B N 1
ATOM 3252 C CA . VAL B 1 132 ? 2.762 -20.453 4.566 1 93.19 132 VAL B CA 1
ATOM 3253 C C . VAL B 1 132 ? 3.229 -21.859 4.215 1 93.19 132 VAL B C 1
ATOM 3255 O O . VAL B 1 132 ? 2.418 -22.797 4.121 1 93.19 132 VAL B O 1
ATOM 3258 N N . ARG B 1 133 ? 4.461 -22.062 4.055 1 92.88 133 ARG B N 1
ATOM 3259 C CA . ARG B 1 133 ? 5.039 -23.219 3.391 1 92.88 133 ARG B CA 1
ATOM 3260 C C . ARG B 1 133 ? 4.711 -24.5 4.148 1 92.88 133 ARG B C 1
ATOM 3262 O O . ARG B 1 133 ? 4.418 -25.531 3.537 1 92.88 133 ARG B O 1
ATOM 3269 N N . ALA B 1 134 ? 4.758 -24.469 5.461 1 92.44 134 ALA B N 1
ATOM 3270 C CA . ALA B 1 134 ? 4.531 -25.703 6.219 1 92.44 134 ALA B CA 1
ATOM 3271 C C . ALA B 1 134 ? 3.17 -26.297 5.891 1 92.44 134 ALA B C 1
ATOM 3273 O O . ALA B 1 134 ? 3.074 -27.484 5.562 1 92.44 134 ALA B O 1
ATOM 3274 N N . ARG B 1 135 ? 2.184 -25.531 5.93 1 93.69 135 ARG B N 1
ATOM 3275 C CA . ARG B 1 135 ? 0.831 -26.016 5.656 1 93.69 135 ARG B CA 1
ATOM 3276 C C . ARG B 1 135 ? 0.641 -26.312 4.172 1 93.69 135 ARG B C 1
ATOM 3278 O O . ARG B 1 135 ? -0.011 -27.281 3.809 1 93.69 135 ARG B O 1
ATOM 3285 N N . LEU B 1 136 ? 1.213 -25.453 3.385 1 95.31 136 LEU B N 1
ATOM 3286 C CA . LEU B 1 136 ? 1.145 -25.641 1.94 1 95.31 136 LEU B CA 1
ATOM 3287 C C . LEU B 1 136 ? 1.778 -26.969 1.538 1 95.31 136 LEU B C 1
ATOM 3289 O O . LEU B 1 136 ? 1.188 -27.734 0.772 1 95.31 136 LEU B O 1
ATOM 3293 N N . PHE B 1 137 ? 2.9 -27.234 2.07 1 95 137 PHE B N 1
ATOM 3294 C CA . PHE B 1 137 ? 3.627 -28.422 1.665 1 95 137 PHE B CA 1
ATOM 3295 C C . PHE B 1 137 ? 2.943 -29.688 2.195 1 95 137 PHE B C 1
ATOM 3297 O O . PHE B 1 137 ? 2.965 -30.734 1.545 1 95 137 PHE B O 1
ATOM 3304 N N . ASP B 1 138 ? 2.258 -29.578 3.309 1 94.69 138 ASP B N 1
ATOM 3305 C CA . ASP B 1 138 ? 1.455 -30.688 3.805 1 94.69 138 ASP B CA 1
ATOM 3306 C C . ASP B 1 138 ? 0.375 -31.078 2.799 1 94.69 138 ASP B C 1
ATOM 3308 O O . ASP B 1 138 ? 0.162 -32.25 2.533 1 94.69 138 ASP B O 1
ATOM 3312 N N . ILE B 1 139 ? -0.23 -30.125 2.283 1 95.75 139 ILE B N 1
ATOM 3313 C CA . ILE B 1 139 ? -1.314 -30.406 1.348 1 95.75 139 ILE B CA 1
ATOM 3314 C C . ILE B 1 139 ? -0.741 -30.906 0.027 1 95.75 139 ILE B C 1
ATOM 3316 O O . ILE B 1 139 ? -1.359 -31.734 -0.649 1 95.75 139 ILE B O 1
ATOM 3320 N N . VAL B 1 140 ? 0.36 -30.391 -0.359 1 97.69 140 VAL B N 1
ATOM 3321 C CA . VAL B 1 140 ? 1.004 -30.844 -1.591 1 97.69 140 VAL B CA 1
ATOM 3322 C C . VAL B 1 140 ? 1.415 -32.312 -1.458 1 97.69 140 VAL B C 1
ATOM 3324 O O . VAL B 1 140 ? 1.192 -33.094 -2.371 1 97.69 140 VAL B O 1
ATOM 3327 N N . ARG B 1 141 ? 1.971 -32.656 -0.33 1 97.06 141 ARG B N 1
ATOM 3328 C CA . ARG B 1 141 ? 2.342 -34.031 -0.074 1 97.06 141 ARG B CA 1
ATOM 3329 C C . ARG B 1 141 ? 1.11 -34.938 -0.048 1 97.06 141 ARG B C 1
ATOM 3331 O O . ARG B 1 141 ? 1.132 -36.031 -0.59 1 97.06 141 ARG B O 1
ATOM 3338 N N . TYR B 1 142 ? 0.16 -34.469 0.623 1 97.38 142 TYR B N 1
ATOM 3339 C CA . TYR B 1 142 ? -1.103 -35.188 0.654 1 97.38 142 TYR B CA 1
ATOM 3340 C C . TYR B 1 142 ? -1.644 -35.406 -0.755 1 97.38 142 TYR B C 1
ATOM 3342 O O . TYR B 1 142 ? -2.105 -36.5 -1.091 1 97.38 142 TYR B O 1
ATOM 3350 N N . ALA B 1 143 ? -1.605 -34.406 -1.56 1 98.06 143 ALA B N 1
ATOM 3351 C CA . ALA B 1 143 ? -2.057 -34.469 -2.945 1 98.06 143 ALA B CA 1
ATOM 3352 C C . ALA B 1 143 ? -1.252 -35.531 -3.721 1 98.06 143 ALA B C 1
ATOM 3354 O O . ALA B 1 143 ? -1.808 -36.281 -4.52 1 98.06 143 ALA B O 1
ATOM 3355 N N . ALA B 1 144 ? 0.022 -35.5 -3.51 1 97.25 144 ALA B N 1
ATOM 3356 C CA . ALA B 1 144 ? 0.889 -36.5 -4.152 1 97.25 144 ALA B CA 1
ATOM 3357 C C . ALA B 1 144 ? 0.506 -37.906 -3.74 1 97.25 144 ALA B C 1
ATOM 3359 O O . ALA B 1 144 ? 0.46 -38.812 -4.578 1 97.25 144 ALA B O 1
ATOM 3360 N N . GLU B 1 145 ? 0.21 -38.062 -2.477 1 96.75 145 GLU B N 1
ATOM 3361 C CA . GLU B 1 145 ? -0.205 -39.375 -1.956 1 96.75 145 GLU B CA 1
ATOM 3362 C C . GLU B 1 145 ? -1.532 -39.812 -2.564 1 96.75 145 GLU B C 1
ATOM 3364 O O . GLU B 1 145 ? -1.77 -41 -2.752 1 96.75 145 GLU B O 1
ATOM 3369 N N . ARG B 1 146 ? -2.266 -38.875 -2.883 1 96.38 146 ARG B N 1
ATOM 3370 C CA . ARG B 1 146 ? -3.568 -39.156 -3.475 1 96.38 146 ARG B CA 1
ATOM 3371 C C . ARG B 1 146 ? -3.461 -39.312 -4.988 1 96.38 146 ARG B C 1
ATOM 3373 O O . ARG B 1 146 ? -4.477 -39.375 -5.688 1 96.38 146 ARG B O 1
ATOM 3380 N N . LYS B 1 147 ? -2.279 -39.25 -5.508 1 96.81 147 LYS B N 1
ATOM 3381 C CA . LYS B 1 147 ? -1.963 -39.469 -6.914 1 96.81 147 LYS B CA 1
ATOM 3382 C C . LYS B 1 147 ? -2.48 -38.312 -7.785 1 96.81 147 LYS B C 1
ATOM 3384 O O . LYS B 1 147 ? -3.023 -38.562 -8.867 1 96.81 147 LYS B O 1
ATOM 3389 N N . ALA B 1 148 ? -2.451 -37.156 -7.227 1 97.69 148 ALA B N 1
ATOM 3390 C CA . ALA B 1 148 ? -2.664 -35.969 -8.055 1 97.69 148 ALA B CA 1
ATOM 3391 C C . ALA B 1 148 ? -1.418 -35.656 -8.875 1 97.69 148 ALA B C 1
ATOM 3393 O O . ALA B 1 148 ? -0.312 -36.062 -8.531 1 97.69 148 ALA B O 1
ATOM 3394 N N . VAL B 1 149 ? -1.604 -35 -10.016 1 97.75 149 VAL B N 1
ATOM 3395 C CA . VAL B 1 149 ? -0.485 -34.438 -10.758 1 97.75 149 VAL B CA 1
ATOM 3396 C C . VAL B 1 149 ? -0.012 -33.156 -10.078 1 97.75 149 VAL B C 1
ATOM 3398 O O . VAL B 1 149 ? -0.764 -32.188 -9.984 1 97.75 149 VAL B O 1
ATOM 3401 N N . ILE B 1 150 ? 1.252 -33.125 -9.617 1 98.38 150 ILE B N 1
ATOM 3402 C CA . ILE B 1 150 ? 1.781 -31.969 -8.891 1 98.38 150 ILE B CA 1
ATOM 3403 C C . ILE B 1 150 ? 2.611 -31.094 -9.836 1 98.38 150 ILE B C 1
ATOM 3405 O O . ILE B 1 150 ? 3.598 -31.562 -10.406 1 98.38 150 ILE B O 1
ATOM 3409 N N . VAL B 1 151 ? 2.162 -29.875 -10.008 1 98.44 151 VAL B N 1
ATOM 3410 C CA . VAL B 1 151 ? 2.896 -28.922 -10.828 1 98.44 151 VAL B CA 1
ATOM 3411 C C . VAL B 1 151 ? 3.535 -27.859 -9.93 1 98.44 151 VAL B C 1
ATOM 3413 O O . VAL B 1 151 ? 2.838 -27.156 -9.195 1 98.44 151 VAL B O 1
ATOM 3416 N N . TYR B 1 152 ? 4.828 -27.75 -10.008 1 98.62 152 TYR B N 1
ATOM 3417 C CA . TYR B 1 152 ? 5.562 -26.734 -9.273 1 98.62 152 TYR B CA 1
ATOM 3418 C C . TYR B 1 152 ? 5.992 -25.594 -10.195 1 98.62 152 TYR B C 1
ATOM 3420 O O . TYR B 1 152 ? 6.645 -25.828 -11.219 1 98.62 152 TYR B O 1
ATOM 3428 N N . MET B 1 153 ? 5.617 -24.406 -9.805 1 97.88 153 MET B N 1
ATOM 3429 C CA . MET B 1 153 ? 5.973 -23.188 -10.508 1 97.88 153 MET B CA 1
ATOM 3430 C C . MET B 1 153 ? 6.773 -22.25 -9.609 1 97.88 153 MET B C 1
ATOM 3432 O O . MET B 1 153 ? 6.195 -21.438 -8.883 1 97.88 153 MET B O 1
ATOM 3436 N N . PRO B 1 154 ? 8.055 -22.297 -9.766 1 96.12 154 PRO B N 1
ATOM 3437 C CA . PRO B 1 154 ? 8.867 -21.516 -8.828 1 96.12 154 PRO B CA 1
ATOM 3438 C C . PRO B 1 154 ? 8.516 -20.016 -8.844 1 96.12 154 PRO B C 1
ATOM 3440 O O . PRO B 1 154 ? 8.312 -19.422 -7.781 1 96.12 154 PRO B O 1
ATOM 3443 N N . GLY B 1 155 ? 8.43 -19.453 -10.023 1 92.38 155 GLY B N 1
ATOM 3444 C CA . GLY B 1 155 ? 8.18 -18.016 -10.062 1 92.38 155 GLY B CA 1
ATOM 3445 C C . GLY B 1 155 ? 9.094 -17.234 -9.148 1 92.38 155 GLY B C 1
ATOM 3446 O O . GLY B 1 155 ? 8.633 -16.391 -8.367 1 92.38 155 GLY B O 1
ATOM 3447 N N . PHE B 1 156 ? 10.336 -17.391 -9.281 1 88.88 156 PHE B N 1
ATOM 3448 C CA . PHE B 1 156 ? 11.305 -16.906 -8.297 1 88.88 156 PHE B CA 1
ATOM 3449 C C . PHE B 1 156 ? 11.695 -15.461 -8.578 1 88.88 156 PHE B C 1
ATOM 3451 O O . PHE B 1 156 ? 12.125 -15.133 -9.688 1 88.88 156 PHE B O 1
ATOM 3458 N N . GLU B 1 157 ? 11.406 -14.703 -7.602 1 82.12 157 GLU B N 1
ATOM 3459 C CA . GLU B 1 157 ? 11.844 -13.312 -7.598 1 82.12 157 GLU B CA 1
ATOM 3460 C C . GLU B 1 157 ? 12.938 -13.086 -6.559 1 82.12 157 GLU B C 1
ATOM 3462 O O . GLU B 1 157 ? 12.664 -13.094 -5.355 1 82.12 157 GLU B O 1
ATOM 3467 N N . ARG B 1 158 ? 14.062 -12.711 -7.023 1 75.06 158 ARG B N 1
ATOM 3468 C CA . ARG B 1 158 ? 15.242 -12.617 -6.172 1 75.06 158 ARG B CA 1
ATOM 3469 C C . ARG B 1 158 ? 15.062 -11.562 -5.094 1 75.06 158 ARG B C 1
ATOM 3471 O O . ARG B 1 158 ? 15.547 -11.711 -3.973 1 75.06 158 ARG B O 1
ATOM 3478 N N . ASP B 1 159 ? 14.398 -10.484 -5.375 1 73.75 159 ASP B N 1
ATOM 3479 C CA . ASP B 1 159 ? 14.266 -9.367 -4.445 1 73.75 159 ASP B CA 1
ATOM 3480 C C . ASP B 1 159 ? 13.32 -9.711 -3.303 1 73.75 159 ASP B C 1
ATOM 3482 O O . ASP B 1 159 ? 13.297 -9.031 -2.277 1 73.75 159 ASP B O 1
ATOM 3486 N N . ARG B 1 160 ? 12.648 -10.789 -3.367 1 75.31 160 ARG B N 1
ATOM 3487 C CA . ARG B 1 160 ? 11.672 -11.172 -2.354 1 75.31 160 ARG B CA 1
ATOM 3488 C C . ARG B 1 160 ? 12.242 -12.242 -1.428 1 75.31 160 ARG B C 1
ATOM 3490 O O . ARG B 1 160 ? 11.695 -12.492 -0.35 1 75.31 160 ARG B O 1
ATOM 3497 N N . ALA B 1 161 ? 13.266 -12.781 -2.002 1 69.81 161 ALA B N 1
ATOM 3498 C CA . ALA B 1 161 ? 13.758 -13.938 -1.25 1 69.81 161 ALA B CA 1
ATOM 3499 C C . ALA B 1 161 ? 15.039 -13.594 -0.495 1 69.81 161 ALA B C 1
ATOM 3501 O O . ALA B 1 161 ? 15.828 -12.75 -0.944 1 69.81 161 ALA B O 1
ATOM 3502 N N . PRO B 1 162 ? 15.047 -14.18 0.738 1 72.94 162 PRO B N 1
ATOM 3503 C CA . PRO B 1 162 ? 16.359 -14.062 1.375 1 72.94 162 PRO B CA 1
ATOM 3504 C C . PRO B 1 162 ? 17.484 -14.633 0.52 1 72.94 162 PRO B C 1
ATOM 3506 O O . PRO B 1 162 ? 17.266 -14.984 -0.643 1 72.94 162 PRO B O 1
ATOM 3509 N N . ARG B 1 163 ? 18.547 -14.906 1.344 1 81.38 163 ARG B N 1
ATOM 3510 C CA . ARG B 1 163 ? 19.703 -15.531 0.703 1 81.38 163 ARG B CA 1
ATOM 3511 C C . ARG B 1 163 ? 19.344 -16.891 0.126 1 81.38 163 ARG B C 1
ATOM 3513 O O . ARG B 1 163 ? 18.75 -17.719 0.811 1 81.38 163 ARG B O 1
ATOM 3520 N N . ILE B 1 164 ? 19.656 -17.156 -1.161 1 88 164 ILE B N 1
ATOM 3521 C CA . ILE B 1 164 ? 19.297 -18.344 -1.917 1 88 164 ILE B CA 1
ATOM 3522 C C . ILE B 1 164 ? 19.703 -19.594 -1.139 1 88 164 ILE B C 1
ATOM 3524 O O . ILE B 1 164 ? 19.016 -20.625 -1.18 1 88 164 ILE B O 1
ATOM 3528 N N . THR B 1 165 ? 20.781 -19.578 -0.454 1 88.56 165 THR B N 1
ATOM 3529 C CA . THR B 1 165 ? 21.281 -20.734 0.287 1 88.56 165 THR B CA 1
ATOM 3530 C C . THR B 1 165 ? 20.312 -21.141 1.382 1 88.56 165 THR B C 1
ATOM 3532 O O . THR B 1 165 ? 20.219 -22.312 1.739 1 88.56 165 THR B O 1
ATOM 3535 N N . ARG B 1 166 ? 19.594 -20.172 1.866 1 90.19 166 ARG B N 1
ATOM 3536 C CA . ARG B 1 166 ? 18.656 -20.438 2.959 1 90.19 166 ARG B CA 1
ATOM 3537 C C . ARG B 1 166 ? 17.375 -21.094 2.445 1 90.19 166 ARG B C 1
ATOM 3539 O O . ARG B 1 166 ? 16.75 -21.875 3.16 1 90.19 166 ARG B O 1
ATOM 3546 N N . ILE B 1 167 ? 17.078 -20.828 1.169 1 93.56 167 ILE B N 1
ATOM 3547 C CA . ILE B 1 167 ? 15.789 -21.312 0.688 1 93.56 167 ILE B CA 1
ATOM 3548 C C . ILE B 1 167 ? 15.992 -22.469 -0.282 1 93.56 167 ILE B C 1
ATOM 3550 O O . ILE B 1 167 ? 15.023 -23.094 -0.728 1 93.56 167 ILE B O 1
ATOM 3554 N N . MET B 1 168 ? 17.203 -22.828 -0.561 1 94.88 168 MET B N 1
ATOM 3555 C CA . MET B 1 168 ? 17.516 -23.875 -1.538 1 94.88 168 MET B CA 1
ATOM 3556 C C . MET B 1 168 ? 16.938 -25.219 -1.104 1 94.88 168 MET B C 1
ATOM 3558 O O . MET B 1 168 ? 16.344 -25.938 -1.914 1 94.88 168 MET B O 1
ATOM 3562 N N . PRO B 1 169 ? 17.047 -25.594 0.129 1 95.12 169 PRO B N 1
ATOM 3563 C CA . PRO B 1 169 ? 16.453 -26.859 0.525 1 95.12 169 PRO B CA 1
ATOM 3564 C C . PRO B 1 169 ? 14.953 -26.938 0.213 1 95.12 169 PRO B C 1
ATOM 3566 O O . PRO B 1 169 ? 14.461 -27.969 -0.235 1 95.12 169 PRO B O 1
ATOM 3569 N N . SER B 1 170 ? 14.289 -25.797 0.405 1 95.94 170 SER B N 1
ATOM 3570 C CA . SER B 1 170 ? 12.867 -25.75 0.102 1 95.94 170 SER B CA 1
ATOM 3571 C C . SER B 1 170 ? 12.609 -25.906 -1.395 1 95.94 170 SER B C 1
ATOM 3573 O O . SER B 1 170 ? 11.68 -26.594 -1.807 1 95.94 170 SER B O 1
ATOM 3575 N N . ILE B 1 171 ? 13.422 -25.266 -2.18 1 96.75 171 ILE B N 1
ATOM 3576 C CA . ILE B 1 171 ? 13.297 -25.328 -3.631 1 96.75 171 ILE B CA 1
ATOM 3577 C C . ILE B 1 171 ? 13.5 -26.766 -4.102 1 96.75 171 ILE B C 1
ATOM 3579 O O . ILE B 1 171 ? 12.719 -27.281 -4.91 1 96.75 171 ILE B O 1
ATOM 3583 N N . LEU B 1 172 ? 14.469 -27.438 -3.553 1 97.06 172 LEU B N 1
ATOM 3584 C CA . LEU B 1 172 ? 14.773 -28.812 -3.953 1 97.06 172 LEU B CA 1
ATOM 3585 C C . LEU B 1 172 ? 13.656 -29.75 -3.535 1 97.06 172 LEU B C 1
ATOM 3587 O O . LEU B 1 172 ? 13.305 -30.672 -4.281 1 97.06 172 LEU B O 1
ATOM 3591 N N . GLU B 1 173 ? 13.133 -29.531 -2.4 1 97.38 173 GLU B N 1
ATOM 3592 C CA . GLU B 1 173 ? 11.992 -30.312 -1.947 1 97.38 173 GLU B CA 1
ATOM 3593 C C . GLU B 1 173 ? 10.781 -30.125 -2.863 1 97.38 173 GLU B C 1
ATOM 3595 O O . GLU B 1 173 ? 10.039 -31.062 -3.123 1 97.38 173 GLU B O 1
ATOM 3600 N N . ASN B 1 174 ? 10.586 -28.922 -3.273 1 98.19 174 ASN B N 1
ATOM 3601 C CA . ASN B 1 174 ? 9.516 -28.625 -4.219 1 98.19 174 ASN B CA 1
ATOM 3602 C C . ASN B 1 174 ? 9.719 -29.375 -5.535 1 98.19 174 ASN B C 1
ATOM 3604 O O . ASN B 1 174 ? 8.758 -29.922 -6.094 1 98.19 174 ASN B O 1
ATOM 3608 N N . PHE B 1 175 ? 10.969 -29.422 -5.996 1 97.88 175 PHE B N 1
ATOM 3609 C CA . PHE B 1 175 ? 11.273 -30.172 -7.203 1 97.88 175 PHE B CA 1
ATOM 3610 C C . PHE B 1 175 ? 10.953 -31.656 -7.016 1 97.88 175 PHE B C 1
ATOM 3612 O O . PHE B 1 175 ? 10.383 -32.281 -7.906 1 97.88 175 PHE B O 1
ATOM 3619 N N . GLU B 1 176 ? 11.258 -32.125 -5.91 1 97.62 176 GLU B N 1
ATOM 3620 C CA . GLU B 1 176 ? 11.156 -33.531 -5.633 1 97.62 176 GLU B CA 1
ATOM 3621 C C . GLU B 1 176 ? 9.703 -34 -5.633 1 97.62 176 GLU B C 1
ATOM 3623 O O . GLU B 1 176 ? 9.398 -35.094 -6.109 1 97.62 176 GLU B O 1
ATOM 3628 N N . VAL B 1 177 ? 8.867 -33.188 -5.148 1 98 177 VAL B N 1
ATOM 3629 C CA . VAL B 1 177 ? 7.477 -33.594 -5.004 1 98 177 VAL B CA 1
ATOM 3630 C C . VAL B 1 177 ? 6.734 -33.375 -6.324 1 98 177 VAL B C 1
ATOM 3632 O O . VAL B 1 177 ? 5.66 -33.969 -6.539 1 98 177 VAL B O 1
ATOM 3635 N N . ALA B 1 178 ? 7.293 -32.719 -7.266 1 97.94 178 ALA B N 1
ATOM 3636 C CA . ALA B 1 178 ? 6.613 -32.281 -8.484 1 97.94 178 ALA B CA 1
ATOM 3637 C C . ALA B 1 178 ? 6.605 -33.375 -9.531 1 97.94 178 ALA B C 1
ATOM 3639 O O . ALA B 1 178 ? 7.59 -34.125 -9.68 1 97.94 178 ALA B O 1
ATOM 3640 N N . SER B 1 179 ? 5.492 -33.469 -10.234 1 96.88 179 SER B N 1
ATOM 3641 C CA . SER B 1 179 ? 5.41 -34.281 -11.453 1 96.88 179 SER B CA 1
ATOM 3642 C C . SER B 1 179 ? 5.906 -33.5 -12.664 1 96.88 179 SER B C 1
ATOM 3644 O O . SER B 1 179 ? 6.375 -34.094 -13.641 1 96.88 179 SER B O 1
ATOM 3646 N N . LEU B 1 180 ? 5.711 -32.25 -12.555 1 96.94 180 LEU B N 1
ATOM 3647 C CA . LEU B 1 180 ? 6.078 -31.328 -13.609 1 96.94 180 LEU B CA 1
ATOM 3648 C C . LEU B 1 180 ? 6.527 -29.984 -13.023 1 96.94 180 LEU B C 1
ATOM 3650 O O . LEU B 1 180 ? 5.859 -29.438 -12.141 1 96.94 180 LEU B O 1
ATOM 3654 N N . VAL B 1 181 ? 7.672 -29.5 -13.5 1 97.62 181 VAL B N 1
ATOM 3655 C CA . VAL B 1 181 ? 8.141 -28.156 -13.148 1 97.62 181 VAL B CA 1
ATOM 3656 C C . VAL B 1 181 ? 7.891 -27.203 -14.312 1 97.62 181 VAL B C 1
ATOM 3658 O O . VAL B 1 181 ? 8.234 -27.516 -15.453 1 97.62 181 VAL B O 1
ATOM 3661 N N . VAL B 1 182 ? 7.211 -26.125 -14.008 1 97.69 182 VAL B N 1
ATOM 3662 C CA . VAL B 1 182 ? 6.992 -25.094 -15.023 1 97.69 182 VAL B CA 1
ATOM 3663 C C . VAL B 1 182 ? 7.707 -23.812 -14.625 1 97.69 182 VAL B C 1
ATOM 3665 O O . VAL B 1 182 ? 7.359 -23.188 -13.625 1 97.69 182 VAL B O 1
ATOM 3668 N N . THR B 1 183 ? 8.688 -23.391 -15.414 1 97.12 183 THR B N 1
ATOM 3669 C CA . THR B 1 183 ? 9.492 -22.219 -15.102 1 97.12 183 THR B CA 1
ATOM 3670 C C . THR B 1 183 ? 9.219 -21.094 -16.094 1 97.12 183 THR B C 1
ATOM 3672 O O . THR B 1 183 ? 8.742 -21.344 -17.203 1 97.12 183 THR B O 1
ATOM 3675 N N . PHE B 1 184 ? 9.438 -19.891 -15.648 1 95.19 184 PHE B N 1
ATOM 3676 C CA . PHE B 1 184 ? 9.398 -18.719 -16.516 1 95.19 184 PHE B CA 1
ATOM 3677 C C . PHE B 1 184 ? 10.805 -18.188 -16.781 1 95.19 184 PHE B C 1
ATOM 3679 O O . PHE B 1 184 ? 11.766 -18.625 -16.156 1 95.19 184 PHE B O 1
ATOM 3686 N N . ASP B 1 185 ? 10.734 -17.25 -17.766 1 90.88 185 ASP B N 1
ATOM 3687 C CA . ASP B 1 185 ? 12.008 -16.625 -18.078 1 90.88 185 ASP B CA 1
ATOM 3688 C C . ASP B 1 185 ? 12.586 -15.906 -16.859 1 90.88 185 ASP B C 1
ATOM 3690 O O . ASP B 1 185 ? 11.875 -15.164 -16.172 1 90.88 185 ASP B O 1
ATOM 3694 N N . GLY B 1 186 ? 13.812 -16.234 -16.359 1 90.62 186 GLY B N 1
ATOM 3695 C CA . GLY B 1 186 ? 14.484 -15.594 -15.242 1 90.62 186 GLY B CA 1
ATOM 3696 C C . GLY B 1 186 ? 14.562 -16.469 -14.008 1 90.62 186 GLY B C 1
ATOM 3697 O O . GLY B 1 186 ? 15.383 -16.219 -13.117 1 90.62 186 GLY B O 1
ATOM 3698 N N . ASP B 1 187 ? 13.664 -17.469 -13.961 1 94.75 187 ASP B N 1
ATOM 3699 C CA . ASP B 1 187 ? 13.648 -18.328 -12.781 1 94.75 187 ASP B CA 1
ATOM 3700 C C . ASP B 1 187 ? 15 -19.016 -12.586 1 94.75 187 ASP B C 1
ATOM 3702 O O . ASP B 1 187 ? 15.633 -18.859 -11.531 1 94.75 187 ASP B O 1
ATOM 3706 N N . MET B 1 188 ? 15.484 -19.688 -13.586 1 94.94 188 MET B N 1
ATOM 3707 C CA . MET B 1 188 ? 16.641 -20.547 -13.453 1 94.94 188 MET B CA 1
ATOM 3708 C C . MET B 1 188 ? 17.922 -19.734 -13.289 1 94.94 188 MET B C 1
ATOM 3710 O O . MET B 1 188 ? 18.766 -20.047 -12.445 1 94.94 188 MET B O 1
ATOM 3714 N N . PRO B 1 189 ? 18.016 -18.672 -14.078 1 93.75 189 PRO B N 1
ATOM 3715 C CA . PRO B 1 189 ? 19.156 -17.812 -13.797 1 93.75 189 PRO B CA 1
ATOM 3716 C C . PRO B 1 189 ? 19.141 -17.266 -12.367 1 93.75 189 PRO B C 1
ATOM 3718 O O . PRO B 1 189 ? 20.188 -17.156 -11.727 1 93.75 189 PRO B O 1
ATOM 3721 N N . ALA B 1 190 ? 18 -16.953 -11.891 1 93.38 190 ALA B N 1
ATOM 3722 C CA . ALA B 1 190 ? 17.891 -16.391 -10.547 1 93.38 190 ALA B CA 1
ATOM 3723 C C . ALA B 1 190 ? 18.203 -17.438 -9.484 1 93.38 190 ALA B C 1
ATOM 3725 O O . ALA B 1 190 ? 18.781 -17.125 -8.445 1 93.38 190 ALA B O 1
ATOM 3726 N N . ILE B 1 191 ? 17.781 -18.641 -9.742 1 95.19 191 ILE B N 1
ATOM 3727 C CA . ILE B 1 191 ? 17.906 -19.703 -8.742 1 95.19 191 ILE B CA 1
ATOM 3728 C C . ILE B 1 191 ? 19.297 -20.328 -8.844 1 95.19 191 ILE B C 1
ATOM 3730 O O . ILE B 1 191 ? 19.969 -20.531 -7.824 1 95.19 191 ILE B O 1
ATOM 3734 N N . PHE B 1 192 ? 19.812 -20.625 -10.086 1 95.5 192 PHE B N 1
ATOM 3735 C CA . PHE B 1 192 ? 20.984 -21.453 -10.242 1 95.5 192 PHE B CA 1
ATOM 3736 C C . PHE B 1 192 ? 22.094 -20.688 -10.953 1 95.5 192 PHE B C 1
ATOM 3738 O O . PHE B 1 192 ? 23.203 -21.203 -11.117 1 95.5 192 PHE B O 1
ATOM 3745 N N . ASN B 1 193 ? 21.859 -19.531 -11.422 1 94.25 193 ASN B N 1
ATOM 3746 C CA . ASN B 1 193 ? 22.797 -18.781 -12.242 1 94.25 193 ASN B CA 1
ATOM 3747 C C . ASN B 1 193 ? 23.172 -19.547 -13.508 1 94.25 193 ASN B C 1
ATOM 3749 O O . ASN B 1 193 ? 24.344 -19.578 -13.906 1 94.25 193 ASN B O 1
ATOM 3753 N N . GLU B 1 194 ? 22.25 -20.297 -14.086 1 95.81 194 GLU B N 1
ATOM 3754 C CA . GLU B 1 194 ? 22.375 -21.078 -15.312 1 95.81 194 GLU B CA 1
ATOM 3755 C C . GLU B 1 194 ? 21.188 -20.844 -16.234 1 95.81 194 GLU B C 1
ATOM 3757 O O . GLU B 1 194 ? 20.141 -20.359 -15.805 1 95.81 194 GLU B O 1
ATOM 3762 N N . ASP B 1 195 ? 21.438 -21.125 -17.484 1 93.12 195 ASP B N 1
ATOM 3763 C CA . ASP B 1 195 ? 20.297 -21.078 -18.391 1 93.12 195 ASP B CA 1
ATOM 3764 C C . ASP B 1 195 ? 19.359 -22.25 -18.141 1 93.12 195 ASP B C 1
ATOM 3766 O O . ASP B 1 195 ? 19.672 -23.156 -17.375 1 93.12 195 ASP B O 1
ATOM 3770 N N . ASP B 1 196 ? 18.25 -22.297 -18.781 1 92.62 196 ASP B N 1
ATOM 3771 C CA . ASP B 1 196 ? 17.188 -23.234 -18.5 1 92.62 196 ASP B CA 1
ATOM 3772 C C . ASP B 1 196 ? 17.609 -24.672 -18.781 1 92.62 196 ASP B C 1
ATOM 3774 O O . ASP B 1 196 ? 17.375 -25.578 -17.984 1 92.62 196 ASP B O 1
ATOM 3778 N N . ALA B 1 197 ? 18.25 -24.844 -19.922 1 92.5 197 ALA B N 1
ATOM 3779 C CA . ALA B 1 197 ? 18.672 -26.188 -20.312 1 92.5 197 ALA B CA 1
ATOM 3780 C C . ALA B 1 197 ? 19.719 -26.734 -19.344 1 92.5 197 ALA B C 1
ATOM 3782 O O . ALA B 1 197 ? 19.625 -27.891 -18.922 1 92.5 197 ALA B O 1
ATOM 3783 N N . ALA B 1 198 ? 20.641 -25.891 -19.016 1 94.62 198 ALA B N 1
ATOM 3784 C CA . ALA B 1 198 ? 21.703 -26.312 -18.094 1 94.62 198 ALA B CA 1
ATOM 3785 C C . ALA B 1 198 ? 21.125 -26.547 -16.703 1 94.62 198 ALA B C 1
ATOM 3787 O O . ALA B 1 198 ? 21.5 -27.516 -16.031 1 94.62 198 ALA B O 1
ATOM 3788 N N . ALA B 1 199 ? 20.297 -25.641 -16.266 1 95.75 199 ALA B N 1
ATOM 3789 C CA . ALA B 1 199 ? 19.688 -25.781 -14.953 1 95.75 199 ALA B CA 1
ATOM 3790 C C . ALA B 1 199 ? 18.906 -27.078 -14.844 1 95.75 199 ALA B C 1
ATOM 3792 O O . ALA B 1 199 ? 18.938 -27.75 -13.805 1 95.75 199 ALA B O 1
ATOM 3793 N N . TYR B 1 200 ? 18.156 -27.422 -15.945 1 96.19 200 TYR B N 1
ATOM 3794 C CA . TYR B 1 200 ? 17.438 -28.688 -15.93 1 96.19 200 TYR B CA 1
ATOM 3795 C C . TYR B 1 200 ? 18.391 -29.875 -15.828 1 96.19 200 TYR B C 1
ATOM 3797 O O . TYR B 1 200 ? 18.234 -30.734 -14.961 1 96.19 200 TYR B O 1
ATOM 3805 N N . ARG B 1 201 ? 19.375 -29.891 -16.641 1 94.69 201 ARG B N 1
ATOM 3806 C CA . ARG B 1 201 ? 20.312 -31.016 -16.719 1 94.69 201 ARG B CA 1
ATOM 3807 C C . ARG B 1 201 ? 21.078 -31.172 -15.414 1 94.69 201 ARG B C 1
ATOM 3809 O O . ARG B 1 201 ? 21.281 -32.281 -14.945 1 94.69 201 ARG B O 1
ATOM 3816 N N . ASN B 1 202 ? 21.391 -30.062 -14.844 1 95.88 202 ASN B N 1
ATOM 3817 C CA . ASN B 1 202 ? 22.359 -30.094 -13.742 1 95.88 202 ASN B CA 1
ATOM 3818 C C . ASN B 1 202 ? 21.641 -30.172 -12.391 1 95.88 202 ASN B C 1
ATOM 3820 O O . ASN B 1 202 ? 22.266 -30.516 -11.383 1 95.88 202 ASN B O 1
ATOM 3824 N N . HIS B 1 203 ? 20.391 -29.797 -12.352 1 96.19 203 HIS B N 1
ATOM 3825 C CA . HIS B 1 203 ? 19.75 -29.688 -11.047 1 96.19 203 HIS B CA 1
ATOM 3826 C C . HIS B 1 203 ? 18.359 -30.312 -11.047 1 96.19 203 HIS B C 1
ATOM 3828 O O . HIS B 1 203 ? 18.109 -31.297 -10.344 1 96.19 203 HIS B O 1
ATOM 3834 N N . ILE B 1 204 ? 17.484 -29.891 -11.891 1 96.94 204 ILE B N 1
ATOM 3835 C CA . ILE B 1 204 ? 16.062 -30.25 -11.812 1 96.94 204 ILE B CA 1
ATOM 3836 C C . ILE B 1 204 ? 15.891 -31.719 -12.141 1 96.94 204 ILE B C 1
ATOM 3838 O O . ILE B 1 204 ? 15.086 -32.406 -11.508 1 96.94 204 ILE B O 1
ATOM 3842 N N . SER B 1 205 ? 16.688 -32.281 -13.102 1 95.31 205 SER B N 1
ATOM 3843 C CA . SER B 1 205 ? 16.516 -33.656 -13.633 1 95.31 205 SER B CA 1
ATOM 3844 C C . SER B 1 205 ? 16.75 -34.688 -12.547 1 95.31 205 SER B C 1
ATOM 3846 O O . SER B 1 205 ? 16.281 -35.844 -12.664 1 95.31 205 SER B O 1
ATOM 3848 N N . PHE B 1 206 ? 17.438 -34.312 -11.477 1 95.62 206 PHE B N 1
ATOM 3849 C CA . PHE B 1 206 ? 17.734 -35.25 -10.391 1 95.62 206 PHE B CA 1
ATOM 3850 C C . PHE B 1 206 ? 16.5 -35.438 -9.5 1 95.62 206 PHE B C 1
ATOM 3852 O O . PHE B 1 206 ? 16.438 -36.375 -8.711 1 95.62 206 PHE B O 1
ATOM 3859 N N . TYR B 1 207 ? 15.57 -34.531 -9.641 1 95.94 207 TYR B N 1
ATOM 3860 C CA . TYR B 1 207 ? 14.422 -34.531 -8.734 1 95.94 207 TYR B CA 1
ATOM 3861 C C . TYR B 1 207 ? 13.125 -34.719 -9.5 1 95.94 207 TYR B C 1
ATOM 3863 O O . TYR B 1 207 ? 12.227 -35.438 -9.039 1 95.94 207 TYR B O 1
ATOM 3871 N N . CYS B 1 208 ? 13.031 -34.094 -10.641 1 95.44 208 CYS B N 1
ATOM 3872 C CA . CYS B 1 208 ? 11.828 -34.156 -11.461 1 95.44 208 CYS B CA 1
ATOM 3873 C C . CYS B 1 208 ? 12.164 -34.406 -12.922 1 95.44 208 CYS B C 1
ATOM 3875 O O . CYS B 1 208 ? 12.961 -33.656 -13.508 1 95.44 208 CYS B O 1
ATOM 3877 N N . ASN B 1 209 ? 11.469 -35.312 -13.539 1 93.38 209 ASN B N 1
ATOM 3878 C CA . ASN B 1 209 ? 11.781 -35.75 -14.898 1 93.38 209 ASN B CA 1
ATOM 3879 C C . ASN B 1 209 ? 11.305 -34.719 -15.922 1 93.38 209 ASN B C 1
ATOM 3881 O O . ASN B 1 209 ? 11.891 -34.594 -17 1 93.38 209 ASN B O 1
ATOM 3885 N N . ASN B 1 210 ? 10.195 -34.094 -15.617 1 94.69 210 ASN B N 1
ATOM 3886 C CA . ASN B 1 210 ? 9.547 -33.25 -16.609 1 94.69 210 ASN B CA 1
ATOM 3887 C C . ASN B 1 210 ? 9.648 -31.766 -16.234 1 94.69 210 ASN B C 1
ATOM 3889 O O . ASN B 1 210 ? 9.336 -31.375 -15.109 1 94.69 210 ASN B O 1
ATOM 3893 N N . CYS B 1 211 ? 10.102 -30.938 -17.203 1 96.62 211 CYS B N 1
ATOM 3894 C CA . CYS B 1 211 ? 10.203 -29.5 -16.984 1 96.62 211 CYS B CA 1
ATOM 3895 C C . CYS B 1 211 ? 9.781 -28.734 -18.234 1 96.62 211 CYS B C 1
ATOM 3897 O O . CYS B 1 211 ? 10.117 -29.125 -19.359 1 96.62 211 CYS B O 1
ATOM 3899 N N . ILE B 1 212 ? 8.992 -27.781 -18.031 1 96.69 212 ILE B N 1
ATOM 3900 C CA . ILE B 1 212 ? 8.594 -26.891 -19.109 1 96.69 212 ILE B CA 1
ATOM 3901 C C . ILE B 1 212 ? 9.07 -25.469 -18.797 1 96.69 212 ILE B C 1
ATOM 3903 O O . ILE B 1 212 ? 8.906 -24.984 -17.672 1 96.69 212 ILE B O 1
ATOM 3907 N N . ASN B 1 213 ? 9.688 -24.844 -19.766 1 96.56 213 ASN B N 1
ATOM 3908 C CA . ASN B 1 213 ? 10.078 -23.438 -19.641 1 96.56 213 ASN B CA 1
ATOM 3909 C C . ASN B 1 213 ? 9.227 -22.547 -20.547 1 96.56 213 ASN B C 1
ATOM 3911 O O . ASN B 1 213 ? 9.117 -22.797 -21.75 1 96.56 213 ASN B O 1
ATOM 3915 N N . ILE B 1 214 ? 8.57 -21.609 -19.922 1 96 214 ILE B N 1
ATOM 3916 C CA . ILE B 1 214 ? 7.785 -20.609 -20.625 1 96 214 ILE B CA 1
ATOM 3917 C C . ILE B 1 214 ? 8.578 -19.312 -20.719 1 96 214 ILE B C 1
ATOM 3919 O O . ILE B 1 214 ? 8.789 -18.625 -19.719 1 96 214 ILE B O 1
ATOM 3923 N N . ASP B 1 215 ? 8.969 -18.938 -21.922 1 94.88 215 ASP B N 1
ATOM 3924 C CA . ASP B 1 215 ? 9.805 -17.781 -22.188 1 94.88 215 ASP B CA 1
ATOM 3925 C C . ASP B 1 215 ? 9.031 -16.703 -22.969 1 94.88 215 ASP B C 1
ATOM 3927 O O . ASP B 1 215 ? 9.055 -16.688 -24.188 1 94.88 215 ASP B O 1
ATOM 3931 N N . SER B 1 216 ? 8.477 -15.789 -22.219 1 92.56 216 SER B N 1
ATOM 3932 C CA . SER B 1 216 ? 7.645 -14.766 -22.859 1 92.56 216 SER B CA 1
ATOM 3933 C C . SER B 1 216 ? 8.492 -13.789 -23.656 1 92.56 216 SER B C 1
ATOM 3935 O O . SER B 1 216 ? 8.016 -13.203 -24.641 1 92.56 216 SER B O 1
ATOM 3937 N N . LYS B 1 217 ? 9.719 -13.547 -23.344 1 89.25 217 LYS B N 1
ATOM 3938 C CA . LYS B 1 217 ? 10.602 -12.641 -24.078 1 89.25 217 LYS B CA 1
ATOM 3939 C C . LYS B 1 217 ? 10.922 -13.172 -25.469 1 89.25 217 LYS B C 1
ATOM 3941 O O . LYS B 1 217 ? 10.906 -12.422 -26.438 1 89.25 217 LYS B O 1
ATOM 3946 N N . ALA B 1 218 ? 11.133 -14.484 -25.484 1 90.5 218 ALA B N 1
ATOM 3947 C CA . ALA B 1 218 ? 11.469 -15.109 -26.75 1 90.5 218 ALA B CA 1
ATOM 3948 C C . ALA B 1 218 ? 10.211 -15.555 -27.5 1 90.5 218 ALA B C 1
ATOM 3950 O O . ALA B 1 218 ? 10.25 -15.828 -28.703 1 90.5 218 ALA B O 1
ATOM 3951 N N . GLY B 1 219 ? 9.109 -15.578 -26.797 1 92.06 219 GLY B N 1
ATOM 3952 C CA . GLY B 1 219 ? 7.91 -16.156 -27.375 1 92.06 219 GLY B CA 1
ATOM 3953 C C . GLY B 1 219 ? 8.047 -17.641 -27.672 1 92.06 219 GLY B C 1
ATOM 3954 O O . GLY B 1 219 ? 7.793 -18.078 -28.797 1 92.06 219 GLY B O 1
ATOM 3955 N N . ALA B 1 220 ? 8.508 -18.375 -26.672 1 93.94 220 ALA B N 1
ATOM 3956 C CA . ALA B 1 220 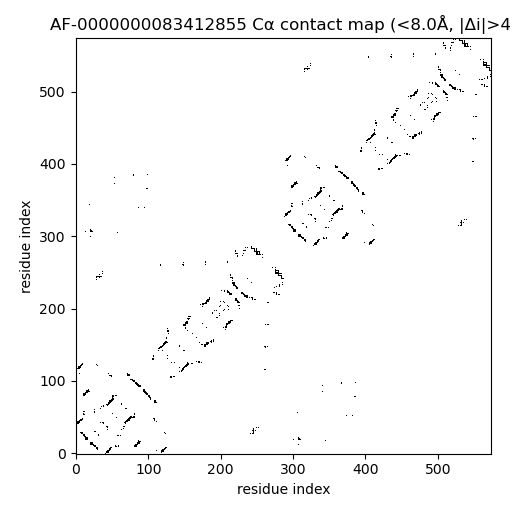? 8.75 -19.797 -26.891 1 93.94 220 ALA B CA 1
ATOM 3957 C C . ALA B 1 220 ? 8.43 -20.609 -25.641 1 93.94 220 ALA B C 1
ATOM 3959 O O . ALA B 1 220 ? 8.539 -20.094 -24.516 1 93.94 220 ALA B O 1
ATOM 3960 N N . ILE B 1 221 ? 7.988 -21.812 -25.875 1 96 221 ILE B N 1
ATOM 3961 C CA . ILE B 1 221 ? 7.82 -22.797 -24.812 1 96 221 ILE B CA 1
ATOM 3962 C C . ILE B 1 221 ? 8.688 -24.016 -25.094 1 96 221 ILE B C 1
ATOM 3964 O O . ILE B 1 221 ? 8.688 -24.547 -26.219 1 96 221 ILE B O 1
ATOM 3968 N N . ARG B 1 222 ? 9.477 -24.422 -24.016 1 94.94 222 ARG B N 1
ATOM 3969 C CA . ARG B 1 222 ? 10.406 -25.531 -24.156 1 94.94 222 ARG B CA 1
ATOM 3970 C C . ARG B 1 222 ? 10.102 -26.641 -23.141 1 94.94 222 ARG B C 1
ATOM 3972 O O . ARG B 1 222 ? 9.75 -26.359 -22 1 94.94 222 ARG B O 1
ATOM 3979 N N . PHE B 1 223 ? 10.18 -27.812 -23.609 1 94.62 223 PHE B N 1
ATOM 3980 C CA . PHE B 1 223 ? 10 -28.984 -22.75 1 94.62 223 PHE B CA 1
ATOM 3981 C C . PHE B 1 223 ? 11.305 -29.766 -22.625 1 94.62 223 PHE B C 1
ATOM 3983 O O . PHE B 1 223 ? 11.977 -30.031 -23.609 1 94.62 223 PHE B O 1
ATOM 3990 N N . TYR B 1 224 ? 11.68 -30.031 -21.359 1 92.94 224 TYR B N 1
ATOM 3991 C CA . TYR B 1 224 ? 12.859 -30.828 -21.047 1 92.94 224 TYR B CA 1
ATOM 3992 C C . TYR B 1 224 ? 12.469 -32.125 -20.344 1 92.94 224 TYR B C 1
ATOM 3994 O O . TYR B 1 224 ? 11.672 -32.094 -19.406 1 92.94 224 TYR B O 1
ATOM 4002 N N . ASN B 1 225 ? 12.945 -33.219 -20.797 1 90.81 225 ASN B N 1
ATOM 4003 C CA . ASN B 1 225 ? 12.805 -34.531 -20.172 1 90.81 225 ASN B CA 1
ATOM 4004 C C . ASN B 1 225 ? 14.07 -35.375 -20.328 1 90.81 225 ASN B C 1
ATOM 4006 O O . ASN B 1 225 ? 14.203 -36.125 -21.297 1 90.81 225 ASN B O 1
ATOM 4010 N N . ARG B 1 226 ? 15.125 -35.312 -19.5 1 79.12 226 ARG B N 1
ATOM 4011 C CA . ARG B 1 226 ? 16.422 -35.969 -19.484 1 79.12 226 ARG B CA 1
ATOM 4012 C C . ARG B 1 226 ? 17 -36.094 -20.875 1 79.12 226 ARG B C 1
ATOM 4014 O O . ARG B 1 226 ? 18.047 -35.5 -21.188 1 79.12 226 ARG B O 1
ATOM 4021 N N . GLN B 1 227 ? 16.281 -36.875 -21.812 1 72.62 227 GLN B N 1
ATOM 4022 C CA . GLN B 1 227 ? 16.891 -37.156 -23.094 1 72.62 227 GLN B CA 1
ATOM 4023 C C . GLN B 1 227 ? 16.281 -36.312 -24.203 1 72.62 227 GLN B C 1
ATOM 4025 O O . GLN B 1 227 ? 16.844 -36.219 -25.297 1 72.62 227 GLN B O 1
ATOM 4030 N N . LEU B 1 228 ? 15.211 -35.688 -23.891 1 75.38 228 LEU B N 1
ATOM 4031 C CA . LEU B 1 228 ? 14.477 -35.062 -24.984 1 75.38 228 LEU B CA 1
ATOM 4032 C C . LEU B 1 228 ? 14.227 -33.562 -24.688 1 75.38 228 LEU B C 1
ATOM 4034 O O . LEU B 1 228 ? 13.914 -33.219 -23.547 1 75.38 228 LEU B O 1
ATOM 4038 N N . THR B 1 229 ? 14.555 -32.812 -25.625 1 82.44 229 THR B N 1
ATOM 4039 C CA . THR B 1 229 ? 14.18 -31.391 -25.578 1 82.44 229 THR B CA 1
ATOM 4040 C C . THR B 1 229 ? 13.305 -31.016 -26.781 1 82.44 229 THR B C 1
ATOM 4042 O O . THR B 1 229 ? 13.602 -31.406 -27.906 1 82.44 229 THR B O 1
ATOM 4045 N N . GLN B 1 230 ? 12.125 -30.484 -26.469 1 84.06 230 GLN B N 1
ATOM 4046 C CA . GLN B 1 230 ? 11.234 -29.953 -27.5 1 84.06 230 GLN B CA 1
ATOM 4047 C C . GLN B 1 230 ? 11 -28.453 -27.297 1 84.06 230 GLN B C 1
ATOM 4049 O O . GLN B 1 230 ? 10.898 -27.969 -26.172 1 84.06 230 GLN B O 1
ATOM 4054 N N . SER B 1 231 ? 11.008 -27.781 -28.453 1 90.19 231 SER B N 1
ATOM 4055 C CA . SER B 1 231 ? 10.742 -26.344 -28.391 1 90.19 231 SER B CA 1
ATOM 4056 C C . SER B 1 231 ? 9.742 -25.922 -29.469 1 90.19 231 SER B C 1
ATOM 4058 O O . SER B 1 231 ? 9.789 -26.422 -30.594 1 90.19 231 SER B O 1
ATOM 4060 N N . VAL B 1 232 ? 8.766 -25.156 -29.031 1 93.62 232 VAL B N 1
ATOM 4061 C CA . VAL B 1 232 ? 7.828 -24.547 -29.953 1 93.62 232 VAL B CA 1
ATOM 4062 C C . VAL B 1 232 ? 7.898 -23.016 -29.844 1 93.62 232 VAL B C 1
ATOM 4064 O O . VAL B 1 232 ? 7.938 -22.484 -28.734 1 93.62 232 VAL B O 1
ATOM 4067 N N . GLU B 1 233 ? 7.879 -22.328 -30.984 1 92 233 GLU B N 1
ATOM 4068 C CA . GLU B 1 233 ? 8.055 -20.891 -31 1 92 233 GLU B CA 1
ATOM 4069 C C . GLU B 1 233 ? 6.789 -20.172 -31.484 1 92 233 GLU B C 1
ATOM 4071 O O . GLU B 1 233 ? 6 -20.75 -32.25 1 92 233 GLU B O 1
ATOM 4076 N N . SER B 1 234 ? 6.59 -18.984 -30.828 1 88.38 234 SER B N 1
ATOM 4077 C CA . SER B 1 234 ? 5.594 -18.016 -31.266 1 88.38 234 SER B CA 1
ATOM 4078 C C . SER B 1 234 ? 6.172 -16.609 -31.297 1 88.38 234 SER B C 1
ATOM 4080 O O . SER B 1 234 ? 7.387 -16.422 -31.188 1 88.38 234 SER B O 1
ATOM 4082 N N . ALA B 1 235 ? 5.25 -15.594 -31.625 1 86.75 235 ALA B N 1
ATOM 4083 C CA . ALA B 1 235 ? 5.684 -14.203 -31.516 1 86.75 235 ALA B CA 1
ATOM 4084 C C . ALA B 1 235 ? 5.922 -13.812 -30.062 1 86.75 235 ALA B C 1
ATOM 4086 O O . ALA B 1 235 ? 5.25 -14.312 -29.156 1 86.75 235 ALA B O 1
ATOM 4087 N N . PRO B 1 236 ? 6.863 -12.906 -29.938 1 85.06 236 PRO B N 1
ATOM 4088 C CA . PRO B 1 236 ? 7.078 -12.406 -28.578 1 85.06 236 PRO B CA 1
ATOM 4089 C C . PRO B 1 236 ? 5.836 -11.742 -27.984 1 85.06 236 PRO B C 1
ATOM 4091 O O . PRO B 1 236 ? 5.008 -11.211 -28.734 1 85.06 236 PRO B O 1
ATOM 4094 N N . ALA B 1 237 ? 5.758 -11.781 -26.672 1 86.69 237 ALA B N 1
ATOM 4095 C CA . ALA B 1 237 ? 4.586 -11.273 -25.953 1 86.69 237 ALA B CA 1
ATOM 4096 C C . ALA B 1 237 ? 4.543 -9.75 -26 1 86.69 237 ALA B C 1
ATOM 4098 O O . ALA B 1 237 ? 5.562 -9.086 -25.766 1 86.69 237 ALA B O 1
ATOM 4099 N N . ALA B 1 238 ? 3.396 -9.242 -26.312 1 81.25 238 ALA B N 1
ATOM 4100 C CA . ALA B 1 238 ? 3.18 -7.809 -26.141 1 81.25 238 ALA B CA 1
ATOM 4101 C C . ALA B 1 238 ? 3.041 -7.453 -24.656 1 81.25 238 ALA B C 1
ATOM 4103 O O . ALA B 1 238 ? 3.568 -6.438 -24.203 1 81.25 238 ALA B O 1
ATOM 4104 N N . ASN B 1 239 ? 2.389 -8.352 -23.953 1 86 239 ASN B N 1
ATOM 4105 C CA . ASN B 1 239 ? 2.211 -8.312 -22.5 1 86 239 ASN B CA 1
ATOM 4106 C C . ASN B 1 239 ? 2.67 -9.609 -21.844 1 86 239 ASN B C 1
ATOM 4108 O O . ASN B 1 239 ? 1.978 -10.625 -21.922 1 86 239 ASN B O 1
ATOM 4112 N N . SER B 1 240 ? 3.729 -9.453 -21.172 1 87.5 240 SER B N 1
ATOM 4113 C CA . SER B 1 240 ? 4.359 -10.648 -20.625 1 87.5 240 SER B CA 1
ATOM 4114 C C . SER B 1 240 ? 3.457 -11.336 -19.594 1 87.5 240 SER B C 1
ATOM 4116 O O . SER B 1 240 ? 3.396 -12.562 -19.547 1 87.5 240 SER B O 1
ATOM 4118 N N . LEU B 1 241 ? 2.818 -10.562 -18.828 1 86.44 241 LEU B N 1
ATOM 4119 C CA . LEU B 1 241 ? 1.962 -11.109 -17.781 1 86.44 241 LEU B CA 1
ATOM 4120 C C . LEU B 1 241 ? 0.841 -11.953 -18.391 1 86.44 241 L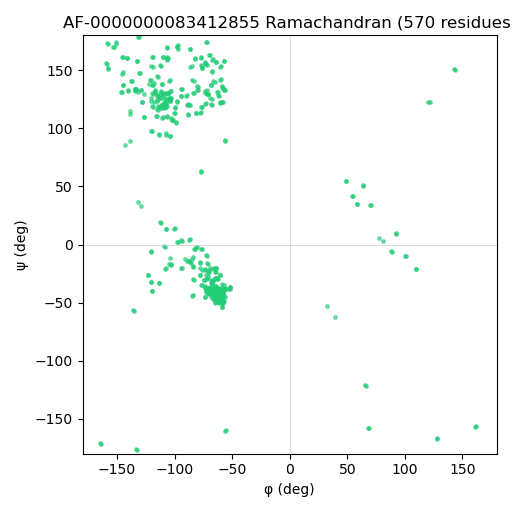EU B C 1
ATOM 4122 O O . LEU B 1 241 ? 0.638 -13.102 -17.984 1 86.44 241 LEU B O 1
ATOM 4126 N N . GLU B 1 242 ? 0.175 -11.43 -19.312 1 89.94 242 GLU B N 1
ATOM 4127 C CA . GLU B 1 242 ? -0.949 -12.109 -19.953 1 89.94 242 GLU B CA 1
ATOM 4128 C C . GLU B 1 242 ? -0.476 -13.312 -20.766 1 89.94 242 GLU B C 1
ATOM 4130 O O . GLU B 1 242 ? -1.126 -14.359 -20.766 1 89.94 242 GLU B O 1
ATOM 4135 N N . TRP B 1 243 ? 0.596 -13.117 -21.422 1 93.81 243 TRP B N 1
ATOM 4136 C CA . TRP B 1 243 ? 1.147 -14.172 -22.266 1 93.81 243 TRP B CA 1
ATOM 4137 C C . TRP B 1 243 ? 1.531 -15.391 -21.422 1 93.81 243 TRP B C 1
ATOM 4139 O O . TRP B 1 243 ? 1.216 -16.531 -21.781 1 93.81 243 TRP B O 1
ATOM 4149 N N . ARG B 1 244 ? 2.162 -15.156 -20.297 1 94.62 244 ARG B N 1
ATOM 4150 C CA . ARG B 1 244 ? 2.596 -16.219 -19.406 1 94.62 244 ARG B CA 1
ATOM 4151 C C . ARG B 1 244 ? 1.4 -16.953 -18.812 1 94.62 244 ARG B C 1
ATOM 4153 O O . ARG B 1 244 ? 1.395 -18.188 -18.719 1 94.62 244 ARG B O 1
ATOM 4160 N N . ALA B 1 245 ? 0.466 -16.203 -18.422 1 95.12 245 ALA B N 1
ATOM 4161 C CA . ALA B 1 245 ? -0.735 -16.797 -17.844 1 95.12 245 ALA B CA 1
ATOM 4162 C C . ALA B 1 245 ? -1.442 -17.688 -18.844 1 95.12 245 ALA B C 1
ATOM 4164 O O . ALA B 1 245 ? -1.841 -18.812 -18.516 1 95.12 245 ALA B O 1
ATOM 4165 N N . ALA B 1 246 ? -1.544 -17.203 -20.047 1 95.44 246 ALA B N 1
ATOM 4166 C CA . ALA B 1 246 ? -2.193 -17.969 -21.094 1 95.44 246 ALA B CA 1
ATOM 4167 C C . ALA B 1 246 ? -1.379 -19.219 -21.453 1 95.44 246 ALA B C 1
ATOM 4169 O O . ALA B 1 246 ? -1.94 -20.281 -21.688 1 95.44 246 ALA B O 1
ATOM 4170 N N . ALA B 1 247 ? -0.113 -19.031 -21.5 1 96.5 247 ALA B N 1
ATOM 4171 C CA . ALA B 1 247 ? 0.769 -20.141 -21.812 1 96.5 247 ALA B CA 1
ATOM 4172 C C . ALA B 1 247 ? 0.627 -21.266 -20.781 1 96.5 247 ALA B C 1
ATOM 4174 O O . ALA B 1 247 ? 0.513 -22.438 -21.141 1 96.5 247 ALA B O 1
ATOM 4175 N N . LEU B 1 248 ? 0.664 -20.922 -19.547 1 96.44 248 LEU B N 1
ATOM 4176 C CA . LEU B 1 248 ? 0.504 -21.906 -18.484 1 96.44 248 LEU B CA 1
ATOM 4177 C C . LEU B 1 248 ? -0.856 -22.594 -18.594 1 96.44 248 LEU B C 1
ATOM 4179 O O . LEU B 1 248 ? -0.952 -23.812 -18.469 1 96.44 248 LEU B O 1
ATOM 4183 N N . ALA B 1 249 ? -1.844 -21.797 -18.781 1 96.38 249 ALA B N 1
ATOM 4184 C CA . ALA B 1 249 ? -3.186 -22.344 -18.938 1 96.38 249 ALA B CA 1
ATOM 4185 C C . ALA B 1 249 ? -3.236 -23.328 -20.109 1 96.38 249 ALA B C 1
ATOM 4187 O O . ALA B 1 249 ? -3.871 -24.391 -20.016 1 96.38 249 ALA B O 1
ATOM 4188 N N . GLY B 1 250 ? -2.596 -22.953 -21.156 1 95.69 250 GLY B N 1
ATOM 4189 C CA . GLY B 1 250 ? -2.543 -23.844 -22.312 1 95.69 250 GLY B CA 1
ATOM 4190 C C . GLY B 1 250 ? -1.826 -25.141 -22.031 1 95.69 250 GLY B C 1
ATOM 4191 O O . GLY B 1 250 ? -2.24 -26.203 -22.516 1 95.69 250 GLY B O 1
ATOM 4192 N N . VAL B 1 251 ? -0.786 -25.062 -21.312 1 95.75 251 VAL B N 1
ATOM 4193 C CA . VAL B 1 251 ? -0.031 -26.25 -20.922 1 95.75 251 VAL B CA 1
ATOM 4194 C C . VAL B 1 251 ? -0.919 -27.188 -20.109 1 95.75 251 VAL B C 1
ATOM 4196 O O . VAL B 1 251 ? -0.976 -28.391 -20.375 1 95.75 251 VAL B O 1
ATOM 4199 N N . ILE B 1 252 ? -1.625 -26.656 -19.172 1 96.19 252 ILE B N 1
ATOM 4200 C CA . ILE B 1 252 ? -2.496 -27.453 -18.312 1 96.19 252 ILE B CA 1
ATOM 4201 C C . ILE B 1 252 ? -3.645 -28.031 -19.125 1 96.19 252 ILE B C 1
ATOM 4203 O O . ILE B 1 252 ? -4.023 -29.188 -18.953 1 96.19 252 ILE B O 1
ATOM 4207 N N . GLU B 1 253 ? -4.133 -27.234 -20.016 1 94.62 253 GLU B N 1
ATOM 4208 C CA . GLU B 1 253 ? -5.156 -27.719 -20.938 1 94.62 253 GLU B CA 1
ATOM 4209 C C . GLU B 1 253 ? -4.645 -28.875 -21.781 1 94.62 253 GLU B C 1
ATOM 4211 O O . GLU B 1 253 ? -5.371 -29.844 -22.016 1 94.62 253 GLU B O 1
ATOM 4216 N N . GLY B 1 254 ? -3.441 -28.734 -22.219 1 94.12 254 GLY B N 1
ATOM 4217 C CA . GLY B 1 254 ? -2.826 -29.812 -22.969 1 94.12 254 GLY B CA 1
ATOM 4218 C C . GLY B 1 254 ? -2.727 -31.109 -22.172 1 94.12 254 GLY B C 1
ATOM 4219 O O . GLY B 1 254 ? -2.918 -32.188 -22.719 1 94.12 254 GLY B O 1
ATOM 4220 N N . LEU B 1 255 ? -2.424 -31 -20.906 1 94.44 255 LEU B N 1
ATOM 4221 C CA . LEU B 1 255 ? -2.367 -32.156 -20.016 1 94.44 255 LEU B CA 1
ATOM 4222 C C . LEU B 1 255 ? -3.738 -32.812 -19.906 1 94.44 255 LEU B C 1
ATOM 4224 O O . LEU B 1 255 ? -3.85 -34.031 -19.969 1 94.44 255 LEU B O 1
ATOM 4228 N N . ILE B 1 256 ? -4.734 -32 -19.781 1 93.69 256 ILE B N 1
ATOM 4229 C CA . ILE B 1 256 ? -6.09 -32.5 -19.578 1 93.69 256 ILE B CA 1
ATOM 4230 C C . ILE B 1 256 ? -6.625 -33.094 -20.875 1 93.69 256 ILE B C 1
ATOM 4232 O O . ILE B 1 256 ? -7.129 -34.219 -20.875 1 93.69 256 ILE B O 1
ATOM 4236 N N . ASP B 1 257 ? -6.43 -32.406 -21.953 1 91.44 257 ASP B N 1
ATOM 4237 C CA . ASP B 1 257 ? -6.93 -32.875 -23.25 1 91.44 257 ASP B CA 1
ATOM 4238 C C . ASP B 1 257 ? -6.203 -34.125 -23.703 1 91.44 257 ASP B C 1
ATOM 4240 O O . ASP B 1 257 ? -6.785 -35 -24.375 1 91.44 257 ASP B O 1
ATOM 4244 N N . GLY B 1 258 ? -4.973 -34.188 -23.328 1 91.31 258 GLY B N 1
ATOM 4245 C CA . GLY B 1 258 ? -4.184 -35.344 -23.688 1 91.31 258 GLY B CA 1
ATOM 4246 C C . GLY B 1 258 ? -4.414 -36.531 -22.766 1 91.31 258 GLY B C 1
ATOM 4247 O O . GLY B 1 258 ? -3.84 -37.594 -22.953 1 91.31 258 GLY B O 1
ATOM 4248 N N . ASN B 1 259 ? -5.25 -36.344 -21.766 1 92.38 259 ASN B N 1
ATOM 4249 C CA . ASN B 1 259 ? -5.562 -37.375 -20.766 1 92.38 259 ASN B CA 1
ATOM 4250 C C . ASN B 1 259 ? -4.301 -37.906 -20.094 1 92.38 259 ASN B C 1
ATOM 4252 O O . ASN B 1 259 ? -4.117 -39.094 -19.953 1 92.38 259 ASN B O 1
ATOM 4256 N N . VAL B 1 260 ? -3.412 -36.969 -19.797 1 93.69 260 VAL B N 1
ATOM 4257 C CA . VAL B 1 260 ? -2.178 -37.344 -19.109 1 93.69 260 VAL B CA 1
ATOM 4258 C C . VAL B 1 260 ? -2.445 -37.469 -17.609 1 93.69 260 VAL B C 1
ATOM 4260 O O . VAL B 1 260 ? -2.748 -36.469 -16.938 1 93.69 260 VAL B O 1
ATOM 4263 N N . MET B 1 261 ? -2.355 -38.656 -17.078 1 94.69 261 MET B N 1
ATOM 4264 C CA . MET B 1 261 ? -2.596 -38.938 -15.656 1 94.69 261 MET B CA 1
ATOM 4265 C C . MET B 1 261 ? -1.283 -39 -14.891 1 94.69 261 MET B C 1
ATOM 4267 O O . MET B 1 261 ? -0.205 -38.906 -15.477 1 94.69 261 MET B O 1
ATOM 4271 N N . THR B 1 262 ? -1.435 -39.031 -13.609 1 94.44 262 THR B N 1
ATOM 4272 C CA . THR B 1 262 ? -0.267 -39.094 -12.734 1 94.44 262 THR B CA 1
ATOM 4273 C C . THR B 1 262 ? 0.658 -40.219 -13.117 1 94.44 262 THR B C 1
ATOM 4275 O O . THR B 1 262 ? 1.88 -40.062 -13.148 1 94.44 262 THR B O 1
ATOM 4278 N N . ALA B 1 263 ? 0.1 -41.312 -13.5 1 93.12 263 ALA B N 1
ATOM 4279 C CA . ALA B 1 263 ? 0.872 -42.531 -13.836 1 93.12 263 ALA B CA 1
ATOM 4280 C C . ALA B 1 263 ? 1.641 -42.312 -15.141 1 93.12 263 ALA B C 1
ATOM 4282 O O . ALA B 1 263 ? 2.633 -43.031 -15.391 1 93.12 263 ALA B O 1
ATOM 4283 N N . ASP B 1 264 ? 1.207 -41.406 -15.906 1 93 264 ASP B N 1
ATOM 4284 C CA . ASP B 1 264 ? 1.805 -41.188 -17.219 1 93 264 ASP B CA 1
ATOM 4285 C C . ASP B 1 264 ? 2.988 -40.219 -17.141 1 93 264 ASP B C 1
ATOM 4287 O O . ASP B 1 264 ? 3.801 -40.125 -18.062 1 93 264 ASP B O 1
ATOM 4291 N N . MET B 1 265 ? 3.119 -39.531 -16.047 1 91.19 265 MET B N 1
ATOM 4292 C CA . MET B 1 265 ? 4.051 -38.406 -15.945 1 91.19 265 MET B CA 1
ATOM 4293 C C . MET B 1 265 ? 5.492 -38.875 -16.016 1 91.19 265 MET B C 1
ATOM 4295 O O . MET B 1 265 ? 6.352 -38.219 -16.578 1 91.19 265 MET B O 1
ATOM 4299 N N . ASP B 1 266 ? 5.75 -40 -15.547 1 86.44 266 ASP B N 1
ATOM 4300 C CA . ASP B 1 266 ? 7.117 -40.5 -15.484 1 86.44 266 ASP B CA 1
ATOM 4301 C C . ASP B 1 266 ? 7.586 -41 -16.859 1 86.44 266 ASP B C 1
ATOM 4303 O O . ASP B 1 266 ? 8.789 -41.062 -17.125 1 86.44 266 ASP B O 1
ATOM 4307 N N . ALA B 1 267 ? 6.586 -41.281 -17.719 1 86.25 267 ALA B N 1
ATOM 4308 C CA . ALA B 1 267 ? 6.949 -41.844 -19.016 1 86.25 267 ALA B CA 1
ATOM 4309 C C . ALA B 1 267 ? 6.25 -41.125 -20.156 1 86.25 267 ALA B C 1
ATOM 4311 O O . ALA B 1 267 ? 5.797 -41.719 -21.125 1 86.25 267 ALA B O 1
ATOM 4312 N N . ILE B 1 268 ? 6.133 -39.844 -19.922 1 87.56 268 ILE B N 1
ATOM 4313 C CA . ILE B 1 268 ? 5.477 -39.094 -20.969 1 87.56 268 ILE B CA 1
ATOM 4314 C C . ILE B 1 268 ? 6.297 -39.156 -22.266 1 87.56 268 ILE B C 1
ATOM 4316 O O . ILE B 1 268 ? 7.52 -39 -22.234 1 87.56 268 ILE B O 1
ATOM 4320 N N . ASP B 1 269 ? 5.66 -39.469 -23.359 1 86.5 269 ASP B N 1
ATOM 4321 C CA . ASP B 1 269 ? 6.375 -39.625 -24.625 1 86.5 269 ASP B CA 1
ATOM 4322 C C . ASP B 1 269 ? 6.508 -38.281 -25.328 1 86.5 269 ASP B C 1
ATOM 4324 O O . ASP B 1 269 ? 5.84 -37.312 -24.969 1 86.5 269 ASP B O 1
ATOM 4328 N N . SER B 1 270 ? 7.34 -38.281 -26.359 1 86.38 270 SER B N 1
ATOM 4329 C CA . SER B 1 270 ? 7.703 -37.062 -27.078 1 86.38 270 SER B CA 1
ATOM 4330 C C . SER B 1 270 ? 6.492 -36.438 -27.781 1 86.38 270 SER B C 1
ATOM 4332 O O . SER B 1 270 ? 6.359 -35.219 -27.844 1 86.38 270 SER B O 1
ATOM 4334 N N . GLU B 1 271 ? 5.695 -37.281 -28.297 1 88.69 271 GLU B N 1
ATOM 4335 C CA . GLU B 1 271 ? 4.523 -36.781 -29.016 1 88.69 271 GLU B CA 1
ATOM 4336 C C . GLU B 1 271 ? 3.551 -36.062 -28.078 1 88.69 271 GLU B C 1
ATOM 4338 O O . GLU B 1 271 ? 3.023 -35 -28.406 1 88.69 271 GLU B O 1
ATOM 4343 N N . THR B 1 272 ? 3.293 -36.719 -26.969 1 89.81 272 THR B N 1
ATOM 4344 C CA . THR B 1 272 ? 2.414 -36.125 -25.969 1 89.81 272 THR B CA 1
ATOM 4345 C C . THR B 1 272 ? 2.988 -34.812 -25.453 1 89.81 272 THR B C 1
ATOM 4347 O O . THR B 1 272 ? 2.262 -33.844 -25.297 1 89.81 272 THR B O 1
ATOM 4350 N N . MET B 1 273 ? 4.277 -34.781 -25.25 1 88.75 273 MET B N 1
ATOM 4351 C CA . MET B 1 273 ? 4.957 -33.594 -24.781 1 88.75 273 MET B CA 1
ATOM 4352 C C . MET B 1 273 ? 4.805 -32.438 -25.797 1 88.75 273 MET B C 1
ATOM 4354 O O . MET B 1 273 ? 4.57 -31.297 -25.422 1 88.75 273 MET B O 1
ATOM 4358 N N . LEU B 1 274 ? 4.988 -32.781 -27.016 1 91.75 274 LEU B N 1
ATOM 4359 C CA . LEU B 1 274 ? 4.871 -31.812 -28.078 1 91.75 274 LEU B CA 1
ATOM 4360 C C . LEU B 1 274 ? 3.465 -31.219 -28.125 1 91.75 274 LEU B C 1
ATOM 4362 O O . LEU B 1 274 ? 3.301 -30 -28.281 1 91.75 274 LEU B O 1
ATOM 4366 N N . ARG B 1 275 ? 2.488 -32.031 -27.938 1 93.25 275 ARG B N 1
ATOM 4367 C CA . ARG B 1 275 ? 1.105 -31.578 -27.938 1 93.25 275 ARG B CA 1
ATOM 4368 C C . ARG B 1 275 ? 0.839 -30.609 -26.781 1 93.25 275 ARG B C 1
ATOM 4370 O O . ARG B 1 275 ? 0.104 -29.641 -26.938 1 93.25 275 ARG B O 1
ATOM 4377 N N . ILE B 1 276 ? 1.365 -30.875 -25.656 1 94 276 ILE B N 1
ATOM 4378 C CA . ILE B 1 276 ? 1.212 -30.031 -24.469 1 94 276 ILE B CA 1
ATOM 4379 C C . ILE B 1 276 ? 1.831 -28.672 -24.734 1 94 276 ILE B C 1
ATOM 4381 O O . ILE B 1 276 ? 1.201 -27.641 -24.484 1 94 276 ILE B O 1
ATOM 4385 N N . VAL B 1 277 ? 3.035 -28.656 -25.297 1 95 277 VAL B N 1
ATOM 4386 C CA . VAL B 1 277 ? 3.752 -27.406 -25.562 1 95 277 VAL B CA 1
ATOM 4387 C C . VAL B 1 277 ? 3.025 -26.625 -26.656 1 95 277 VAL B C 1
ATOM 4389 O O . VAL B 1 277 ? 2.9 -25.406 -26.562 1 95 277 VAL B O 1
ATOM 4392 N N . GLU B 1 278 ? 2.527 -27.344 -27.656 1 95.38 278 GLU B N 1
ATOM 4393 C CA . GLU B 1 278 ? 1.785 -26.688 -28.734 1 95.38 278 GLU B CA 1
ATOM 4394 C C . GLU B 1 278 ? 0.502 -26.047 -28.203 1 95.38 278 GLU B C 1
ATOM 4396 O O . GLU B 1 278 ? 0.119 -24.953 -28.641 1 95.38 278 GLU B O 1
ATOM 4401 N N . SER B 1 279 ? -0.133 -26.719 -27.312 1 95.19 279 SER B N 1
ATOM 4402 C CA . SER B 1 279 ? -1.326 -26.172 -26.672 1 95.19 279 SER B CA 1
ATOM 4403 C C . SER B 1 279 ? -1.006 -24.891 -25.922 1 95.19 279 SER B C 1
ATOM 4405 O O . SER B 1 279 ? -1.773 -23.922 -25.969 1 95.19 279 SER B O 1
ATOM 4407 N N . GLY B 1 280 ? 0.132 -24.828 -25.219 1 95.75 280 GLY B N 1
ATOM 4408 C CA . GLY B 1 280 ? 0.579 -23.641 -24.531 1 95.75 280 GLY B CA 1
ATOM 4409 C C . GLY B 1 280 ? 0.817 -22.469 -25.453 1 95.75 280 GLY B C 1
ATOM 4410 O O . GLY B 1 280 ? 0.317 -21.359 -25.203 1 95.75 280 GLY B O 1
ATOM 4411 N N . VAL B 1 281 ? 1.487 -22.75 -26.531 1 95.19 281 VAL B N 1
ATOM 4412 C CA . VAL B 1 281 ? 1.835 -21.703 -27.484 1 95.19 281 VAL B CA 1
ATOM 4413 C C . VAL B 1 281 ? 0.569 -21.188 -28.156 1 95.19 281 VAL B C 1
ATOM 4415 O O . VAL B 1 281 ? 0.428 -19.984 -28.375 1 95.19 281 VAL B O 1
ATOM 4418 N N . LYS B 1 282 ? -0.307 -22.062 -28.516 1 94.19 282 LYS B N 1
ATOM 4419 C CA . LYS B 1 282 ? -1.561 -21.688 -29.172 1 94.19 282 LYS B CA 1
ATOM 4420 C C . LYS B 1 282 ? -2.367 -20.734 -28.281 1 94.19 282 LYS B C 1
ATOM 4422 O O . LYS B 1 282 ? -2.852 -19.703 -28.75 1 94.19 282 LYS B O 1
ATOM 4427 N N . ARG B 1 283 ? -2.492 -20.984 -27.031 1 93.69 283 ARG B N 1
ATOM 4428 C CA . ARG B 1 283 ? -3.25 -20.156 -26.094 1 93.69 283 ARG B CA 1
ATOM 4429 C C . ARG B 1 283 ? -2.553 -18.828 -25.859 1 93.69 283 ARG B C 1
ATOM 4431 O O . ARG B 1 283 ? -3.207 -17.781 -25.766 1 93.69 283 ARG B O 1
ATOM 4438 N N . ALA B 1 284 ? -1.252 -18.906 -25.719 1 93.38 284 ALA B N 1
ATOM 4439 C CA . ALA B 1 284 ? -0.463 -17.703 -25.484 1 93.38 284 ALA B CA 1
ATOM 4440 C C . ALA B 1 284 ? -0.566 -16.734 -26.656 1 93.38 284 ALA B C 1
ATOM 4442 O O . ALA B 1 284 ? -0.658 -15.516 -26.469 1 93.38 284 ALA B O 1
ATOM 4443 N N . SER B 1 285 ? -0.611 -17.25 -27.844 1 89.69 285 SER B N 1
ATOM 4444 C CA . SER B 1 285 ? -0.629 -16.438 -29.047 1 89.69 285 SER B CA 1
ATOM 4445 C C . SER B 1 285 ? -1.985 -15.773 -29.25 1 89.69 285 SER B C 1
ATOM 4447 O O . SER B 1 285 ? -2.092 -14.773 -29.969 1 89.69 285 SER B O 1
ATOM 4449 N N . ASN B 1 286 ? -3.004 -16.266 -28.672 1 82.38 286 ASN B N 1
ATOM 4450 C CA . ASN B 1 286 ? -4.348 -15.719 -28.797 1 82.38 286 ASN B CA 1
ATOM 4451 C C . ASN B 1 286 ? -4.664 -14.742 -27.672 1 82.38 286 ASN B C 1
ATOM 4453 O O . ASN B 1 286 ? -5.777 -14.227 -27.594 1 82.38 286 ASN B O 1
ATOM 4457 N N . SER B 1 287 ? -3.676 -14.492 -26.812 1 79.12 287 SER B N 1
ATOM 4458 C CA . SER B 1 287 ? -3.906 -13.656 -25.641 1 79.12 287 SER B CA 1
ATOM 4459 C C . SER B 1 287 ? -3.502 -12.211 -25.891 1 79.12 287 SER B C 1
ATOM 4461 O O . SER B 1 287 ? -2.641 -11.945 -26.734 1 79.12 287 SER B O 1
#

Foldseek 3Di:
DAEEEEEWEWAKEFEDAAPRTDDIDIDILSLLLQLLQDDPPYAYEYAYEFEPDPRVVRSLVSCVVSPHHDQFYHHHHPKGGKYWYWYAYPVGDTDIDIDIDDDPAASDTDDDDAAFQHEYEYEECLLQDPRRNVVVVVVLVVNVVRFYAYEYEHNDDLVPDDDLVVRVVSVLVSLQSHLEYEYEPPVQCSNPVDDPVCSCQPGSVVRYQWYWYDYLQQQKIWIGGNVDIDIDHDDHDPDSSNLSSQLVSQLVVLCVVLVPGSVCSNPPDPVSNVSSNVSSSVRSRVD/DAEEEEEWEWAKEFEDAAPRTDDIDIDILSLLLQLLQDDVPYAYEYAYEFEPDPRVVRSLVSSVVSPHHDQFYHHHHPKGGKYWYWYAYPVGDTDIDIDIDDDPAASDTDDDDAAFQHEYEYEECLLQDPRRNVVVVVVLVVNVVRQYAYEYEHNDDLVPDDDLVVRVVSVLVSLQSHLEYEYEDPPQCSNPVDDPVCSCQPGSVVRYQWYWYDYLQQQKIWIGGNVDIDIDHDDHDPDSSNLSSQLVSQLVVLCVVLVPGSVCSNPPDPVSVNSSRVSSSVRSRVD

Solvent-accessible surface area (backbone atoms only — not comparable to full-atom values): 29144 Å² total; per-residue (Å²): 129,59,38,34,38,38,38,30,55,55,28,39,31,38,37,20,58,63,80,38,40,68,41,49,47,73,34,39,69,56,46,49,16,47,42,53,49,42,48,94,82,38,49,34,39,40,35,36,56,32,18,76,46,71,65,24,48,51,43,53,47,53,34,46,75,43,62,30,41,60,82,20,40,26,67,42,82,56,60,38,39,31,35,35,42,35,32,35,45,92,87,67,49,69,49,75,49,79,44,62,36,77,51,92,62,64,68,72,53,58,76,74,89,79,48,69,44,18,38,39,37,37,25,35,62,47,55,66,33,77,70,34,19,64,59,51,48,50,52,51,51,49,36,46,74,45,39,23,30,29,34,31,28,54,63,57,51,69,91,80,45,74,63,63,81,78,48,41,66,49,53,52,51,47,38,46,67,20,48,31,37,45,37,46,72,58,26,38,41,66,74,67,71,29,54,63,70,55,35,35,69,74,50,44,49,82,44,20,58,32,37,34,40,42,26,40,82,68,12,35,35,34,38,43,38,95,86,46,77,49,76,50,80,53,74,54,46,92,44,51,70,56,25,46,16,24,24,53,22,16,32,54,47,22,36,59,74,63,66,61,40,43,86,39,50,87,67,63,47,72,67,60,51,48,48,19,45,50,33,10,51,56,38,21,71,75,95,126,58,37,36,39,40,38,31,57,56,29,39,32,36,37,21,59,62,79,39,41,68,41,51,47,73,33,39,68,55,47,51,16,46,43,52,48,41,48,94,81,38,50,35,38,39,35,36,55,32,16,78,46,71,64,22,46,52,43,54,46,53,35,45,75,44,63,30,40,59,83,19,40,25,66,42,82,56,60,38,40,30,35,34,41,35,32,36,45,94,88,67,50,71,49,74,49,78,43,61,36,77,51,93,62,66,69,71,53,58,76,75,90,80,50,68,45,17,38,40,34,37,25,34,64,46,54,65,33,78,70,34,20,65,59,51,50,51,52,51,51,51,34,49,73,45,39,24,31,29,33,32,28,52,63,58,52,68,93,79,44,73,64,62,80,77,48,41,66,47,53,52,52,48,38,47,66,21,48,29,37,44,37,45,72,57,26,39,42,66,74,69,71,30,55,63,71,55,36,35,69,74,51,43,48,83,44,21,59,33,36,34,39,42,27,41,83,69,12,33,33,34,38,42,39,95,86,45,75,48,77,48,79,52,74,53,46,92,45,52,70,58,24,46,16,25,23,52,24,16,32,53,47,23,36,57,75,66,65,60,41,44,85,39,49,86,66,64,47,69,66,61,52,49,48,19,43,49,34,10,50,55,38,20,70,73,94